Protein AF-A0A6P6RRF7-F1 (afdb_monomer)

Organism: NCBI:txid88456

Mean predicted aligned error: 15.48 Å

Sequence (494 aa):
MPNSAAAAAADRRSSSGDLPGGPSEGPPQGSNGGAATLLSTARGEHRSEEEVHEAYVKVLKEMTGTPPMKLRLDALEEVALALGSPHHNFEAVHVAGTNGKGSVCAKIAACLMAKGYRVGLFTSPHLFSLRERFSLNGTCISEYSFLEVFAKVKTAASTVGVELTFFEVCTLMAFEFFASERVQWAVIETGLGGRLDATNLLVNPRCCVITSIGWDHMHILGETLEDIAQEKAGIFKNKVNVVLGPSAAALPLLWERAAALQCDVWEIRVDPRGEDFDKENSNIAELVAQNVLRLDLTQSQLAAALAVRPPAREQWLSQQQLRVAAAAAAETSGFFSSSSNCKTQQQQQHQRQQPLEAPLADP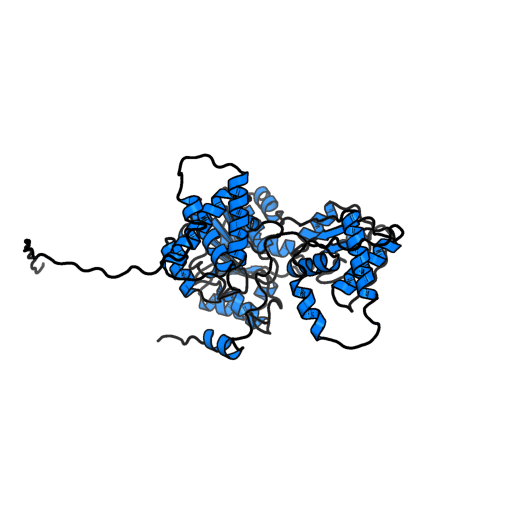AASLPLGVVIDVGHNESAVDRLFQGLHLATANHPRCQPAAAVFRDICSNSNCSAEWVFAGTLPRLLQKAFAAAAAEGSVLAVCGTFFMMREVFQTFGMNTGPIDPMDMNERSPTTASPQEIKAATALQPHD

pLDDT: mean 70.55, std 25.78, range [24.78, 98.88]

Solvent-accessible surface area (backbone atoms only — not comparable to full-atom values): 29092 Å² total; per-residue (Å²): 138,88,79,89,86,84,89,85,89,85,86,91,82,89,86,89,86,80,87,85,89,82,92,78,85,78,82,82,86,72,93,71,54,83,60,58,56,72,64,71,63,64,101,80,64,90,72,54,72,64,61,42,48,55,50,39,60,50,46,54,57,54,49,70,67,38,58,67,78,72,81,57,60,69,68,50,49,54,30,35,51,62,63,68,40,30,68,71,58,42,46,32,36,40,30,22,42,63,53,50,30,64,49,26,41,52,18,38,43,33,43,44,42,64,66,68,50,49,30,26,38,37,43,70,82,57,92,79,46,77,41,60,25,35,21,48,76,87,41,56,53,48,58,63,60,49,50,56,35,46,45,49,51,53,49,24,21,63,71,75,70,48,88,60,26,50,63,45,50,50,42,52,32,45,31,42,45,32,34,78,70,59,24,52,36,34,25,39,44,48,83,54,54,16,50,61,21,68,63,47,76,52,74,76,38,67,30,33,32,35,46,24,58,58,95,59,68,38,97,80,39,37,92,47,64,64,41,40,44,55,32,29,52,43,50,66,41,75,62,25,34,36,40,23,21,43,61,33,58,71,39,67,66,57,55,53,53,33,57,77,32,59,30,55,76,45,73,43,76,74,57,96,88,56,82,52,69,65,61,50,31,31,52,52,25,46,44,44,37,52,71,72,68,53,54,89,59,56,74,67,50,44,52,57,15,50,65,50,65,66,84,58,50,84,43,77,49,50,80,66,51,51,28,25,24,50,24,40,44,51,57,69,73,61,76,80,66,89,80,92,69,83,77,60,59,66,65,54,62,76,62,72,82,60,90,71,83,70,62,66,38,61,93,84,59,75,56,38,77,32,41,41,41,36,44,30,81,46,69,68,23,52,54,53,56,52,74,76,47,96,75,85,72,66,70,61,74,76,86,61,45,49,57,53,68,44,52,73,64,55,74,80,66,90,64,74,72,85,87,87,90,82,74,56,71,54,60,49,51,41,50,50,47,53,49,21,15,74,70,58,34,68,37,79,47,73,38,44,64,78,56,46,56,53,53,37,52,44,35,57,45,79,71,71,94,54,75,79,81,74,77,86,73,73,71,77,96,76,80,52,79,64,58,60,55,52,74,70,60,74,73,87,80,133

Secondary structure (DSSP, 8-state):
------------------------PPPP--S--TTHHHHHS-TT----HHHHHHHHHHHHHHHTTSPS----SHHHHHHHHHTT-GGGSSEEEEEE-SSSHHHHHHHHHHHHHHTT--EEEE-S--SS-GGGGEEETTEEPPHHHHHHHHHHHHHHHHHHTPPPPHHHHHHHHHHHHHHHTT-SEEEEE-SSSSTT-GGGG-SS-SEEEE----S-SHHHH-SSHHHHHHHHGGG--TT-EEEE-HHHHT-HHHHHHHHHTT--EEEPPPPTT---HHHHHHHHHHHIIIIIS-----HHHHHHHHT--PPP--EEPPHHHHHHHHHHHHHHHH--S----THHHHHHHTTTTS---PPPP-TTS---SEEEEE--SSHHHHHHHHHT--------BSSSBTTTHHHHHGGGS---------S-HHHHHHHHHHHHHHHT-EEEEE--HHHHHHHHHHTT----S-----SSS---TTS-HHHHHHHT-PPPP-

Structure (mmCIF, N/CA/C/O backbone):
data_AF-A0A6P6RRF7-F1
#
_entry.id   AF-A0A6P6RRF7-F1
#
loop_
_atom_site.group_PDB
_atom_site.id
_atom_site.type_symbol
_atom_site.label_atom_id
_atom_site.label_alt_id
_atom_site.label_comp_id
_atom_site.label_asym_id
_atom_site.label_entity_id
_atom_site.label_seq_id
_atom_site.pdbx_PDB_ins_code
_atom_site.Cartn_x
_atom_site.Cartn_y
_atom_site.Cartn_z
_atom_site.occupancy
_atom_site.B_iso_or_equiv
_atom_site.auth_seq_id
_atom_site.auth_comp_id
_atom_site.auth_asym_id
_atom_site.auth_atom_id
_atom_site.pdbx_PDB_model_num
ATOM 1 N N . MET A 1 1 ? -22.666 -39.212 -43.373 1.00 30.14 1 MET A N 1
ATOM 2 C CA . MET A 1 1 ? -23.845 -39.978 -42.899 1.00 30.14 1 MET A CA 1
ATOM 3 C C . MET A 1 1 ? -23.500 -40.646 -41.567 1.00 30.14 1 MET A C 1
ATOM 5 O O . MET A 1 1 ? -22.308 -40.736 -41.291 1.00 30.14 1 MET A O 1
ATOM 9 N N . PRO A 1 2 ? -24.485 -41.014 -40.726 1.00 50.25 2 PRO A N 1
ATOM 10 C CA . PRO A 1 2 ? -24.263 -41.280 -39.302 1.00 50.25 2 PRO A CA 1
ATOM 11 C C . PRO A 1 2 ? -24.471 -42.749 -38.882 1.00 50.25 2 PRO A C 1
ATOM 13 O O . PRO A 1 2 ? -24.967 -43.557 -39.657 1.00 50.25 2 PRO A O 1
ATOM 16 N N . ASN A 1 3 ? -24.179 -43.016 -37.607 1.00 31.61 3 ASN A N 1
ATOM 17 C CA . ASN A 1 3 ? -24.893 -43.911 -36.682 1.00 31.61 3 ASN A CA 1
ATOM 18 C C . ASN A 1 3 ? -24.715 -43.242 -35.291 1.00 31.61 3 ASN A C 1
ATOM 20 O O . ASN A 1 3 ? -23.607 -42.797 -35.008 1.00 31.61 3 ASN A O 1
ATOM 24 N N . SER A 1 4 ? -25.700 -42.942 -34.430 1.00 32.84 4 SER A N 1
ATOM 25 C CA . SER A 1 4 ? -26.933 -43.637 -33.998 1.00 32.84 4 SER A CA 1
ATOM 26 C C . SER A 1 4 ? -26.634 -44.960 -33.276 1.00 32.84 4 SER A C 1
ATOM 28 O O . SER A 1 4 ? -25.902 -45.769 -33.830 1.00 32.84 4 SER A O 1
ATOM 30 N N . ALA A 1 5 ? -27.163 -45.274 -32.089 1.00 30.03 5 ALA A N 1
ATOM 31 C CA . ALA A 1 5 ? -28.172 -44.620 -31.232 1.00 30.03 5 ALA A CA 1
ATOM 32 C C . ALA A 1 5 ? -27.890 -45.023 -29.747 1.00 30.03 5 ALA A C 1
ATOM 34 O O . ALA A 1 5 ? -26.810 -45.541 -29.488 1.00 30.03 5 ALA A O 1
ATOM 35 N N . ALA A 1 6 ? -28.719 -44.848 -28.708 1.00 28.30 6 ALA A N 1
ATOM 36 C CA . ALA A 1 6 ? -30.051 -44.259 -28.511 1.00 28.30 6 ALA A CA 1
ATOM 37 C C . ALA A 1 6 ? -30.164 -43.760 -27.046 1.00 28.30 6 ALA A C 1
ATOM 39 O O . ALA A 1 6 ? -29.335 -44.118 -26.212 1.00 28.30 6 ALA A O 1
ATOM 40 N N . ALA A 1 7 ? -31.211 -43.001 -26.709 1.00 28.41 7 ALA A N 1
ATOM 41 C CA . ALA A 1 7 ? -31.559 -42.687 -25.318 1.00 28.41 7 ALA A CA 1
ATOM 42 C C . ALA A 1 7 ? -32.616 -43.662 -24.761 1.00 28.41 7 ALA A C 1
ATOM 44 O O . ALA A 1 7 ? -33.448 -44.167 -25.514 1.00 28.41 7 ALA A O 1
ATOM 45 N N . ALA A 1 8 ? -32.636 -43.858 -23.440 1.00 26.72 8 ALA A N 1
ATOM 46 C CA . ALA A 1 8 ? -33.748 -44.474 -22.714 1.00 26.72 8 ALA A CA 1
ATOM 47 C C . ALA A 1 8 ? -33.857 -43.867 -21.305 1.00 26.72 8 ALA A C 1
ATOM 49 O O . ALA A 1 8 ? -32.844 -43.689 -20.631 1.00 26.72 8 ALA A O 1
ATOM 50 N N . ALA A 1 9 ? -35.078 -43.552 -20.863 1.00 26.89 9 ALA A N 1
ATOM 51 C CA . ALA A 1 9 ? -35.354 -43.008 -19.534 1.00 26.89 9 ALA A CA 1
ATOM 52 C C . ALA A 1 9 ? -36.684 -43.550 -18.980 1.00 26.89 9 ALA A C 1
ATOM 54 O O . ALA A 1 9 ? -37.690 -43.563 -19.685 1.00 26.89 9 ALA A O 1
ATOM 55 N N . ALA A 1 10 ? -36.668 -43.961 -17.713 1.00 27.42 10 ALA A N 1
ATOM 56 C CA . ALA A 1 10 ? -37.812 -44.234 -16.837 1.00 27.42 10 ALA A CA 1
ATOM 57 C C . ALA A 1 10 ? -37.246 -44.171 -15.402 1.00 27.42 10 ALA A C 1
ATOM 59 O O . ALA A 1 10 ? -36.237 -44.815 -15.138 1.00 27.42 10 ALA A O 1
ATOM 60 N N . ASP A 1 11 ? -37.647 -43.312 -14.467 1.00 27.16 11 ASP A N 1
ATOM 61 C CA . ASP A 1 11 ? -38.934 -42.729 -14.051 1.00 27.16 11 ASP A CA 1
ATOM 62 C C . ASP A 1 11 ? -39.678 -43.523 -12.951 1.00 27.16 11 ASP A C 1
ATOM 64 O O . ASP A 1 11 ? -40.333 -44.527 -13.204 1.00 27.16 11 ASP A O 1
ATOM 68 N N . ARG A 1 12 ? -39.641 -42.919 -11.750 1.00 26.78 12 ARG A N 1
ATOM 69 C CA . ARG A 1 12 ? -40.631 -42.920 -10.651 1.00 26.78 12 ARG A CA 1
ATOM 70 C C . ARG A 1 12 ? -40.837 -44.112 -9.682 1.00 26.78 12 ARG A C 1
ATOM 72 O O . ARG A 1 12 ? -41.121 -45.237 -10.061 1.00 26.78 12 ARG A O 1
ATOM 79 N N . ARG A 1 13 ? -40.969 -43.683 -8.406 1.00 26.48 13 ARG A N 1
ATOM 80 C CA . ARG A 1 13 ? -41.818 -44.177 -7.282 1.00 26.48 13 ARG A CA 1
ATOM 81 C C . ARG A 1 13 ? -41.252 -45.139 -6.215 1.00 26.48 13 ARG A C 1
ATOM 83 O O . ARG A 1 13 ? -41.469 -46.339 -6.247 1.00 26.48 13 ARG A O 1
ATOM 90 N N . SER A 1 14 ? -40.710 -44.512 -5.164 1.00 27.67 14 SER A N 1
ATOM 91 C CA . SER A 1 14 ? -41.249 -44.505 -3.781 1.00 27.67 14 SER A CA 1
ATOM 92 C C . SER A 1 14 ? -41.765 -45.800 -3.121 1.00 27.67 14 SER A C 1
ATOM 94 O O . SER A 1 14 ? -42.826 -46.310 -3.486 1.00 27.67 14 SER A O 1
ATOM 96 N N . SER A 1 15 ? -41.182 -46.125 -1.965 1.00 27.59 15 SER A N 1
ATOM 97 C CA . SER A 1 15 ? -41.881 -46.723 -0.815 1.00 27.59 15 SER A CA 1
ATOM 98 C C . SER A 1 15 ? -41.358 -46.116 0.498 1.00 27.59 15 SER A C 1
ATOM 100 O O . SER A 1 15 ? -40.227 -45.636 0.560 1.00 27.59 15 SER A O 1
ATOM 102 N N . SER A 1 16 ? -42.209 -46.070 1.525 1.00 27.03 16 SER A N 1
ATOM 103 C CA . SER A 1 16 ? -41.940 -45.474 2.843 1.00 27.03 16 SER A CA 1
ATOM 104 C C . SER A 1 16 ? -41.607 -46.532 3.901 1.00 27.03 16 SER A C 1
ATOM 106 O O . SER A 1 16 ? -42.082 -47.664 3.813 1.00 27.03 16 SER A O 1
ATOM 108 N N . GLY A 1 17 ? -40.857 -46.145 4.936 1.00 26.62 17 GLY A N 1
ATOM 109 C CA . GLY A 1 17 ? -40.610 -46.942 6.142 1.00 26.62 17 GLY A CA 1
ATOM 110 C C . GLY A 1 17 ? -40.361 -46.021 7.338 1.00 26.62 17 GLY A C 1
ATOM 111 O O . GLY A 1 17 ? -39.657 -45.024 7.193 1.00 26.62 17 GLY A O 1
ATOM 112 N N . ASP A 1 18 ? -40.975 -46.324 8.481 1.00 26.91 18 ASP A N 1
ATOM 113 C CA . ASP A 1 18 ? -41.149 -45.396 9.608 1.00 26.91 18 ASP A CA 1
ATOM 114 C C . ASP A 1 18 ? -40.384 -45.810 10.878 1.00 26.91 18 ASP A C 1
ATOM 116 O O . ASP A 1 18 ? -40.439 -46.975 11.270 1.00 26.91 18 ASP A O 1
ATOM 120 N N . LEU A 1 19 ? -39.842 -44.798 11.578 1.00 26.03 19 LEU A N 1
ATOM 121 C CA . LEU A 1 19 ? -39.558 -44.759 13.031 1.00 26.03 19 LEU A CA 1
ATOM 122 C C . LEU A 1 19 ? -38.504 -45.750 13.606 1.00 26.03 19 LEU A C 1
ATOM 124 O O . LEU A 1 19 ? -38.095 -46.695 12.934 1.00 26.03 19 LEU A O 1
ATOM 128 N N . PRO A 1 20 ? -38.056 -45.581 14.877 1.00 33.59 20 PRO A N 1
ATOM 129 C CA . PRO A 1 20 ? -38.267 -44.469 15.818 1.00 33.59 20 PRO A CA 1
ATOM 130 C C . PRO A 1 20 ? -36.974 -43.692 16.165 1.00 33.59 20 PRO A C 1
ATOM 132 O O . PRO A 1 20 ? -35.870 -44.090 15.807 1.00 33.59 20 PRO A O 1
ATOM 135 N N . GLY A 1 21 ? -37.110 -42.579 16.897 1.00 28.16 21 GLY A N 1
ATOM 136 C CA . GLY A 1 21 ? -35.982 -41.751 17.349 1.00 28.16 21 GLY A CA 1
ATOM 137 C C . GLY A 1 21 ? -35.518 -42.012 18.791 1.00 28.16 21 GLY A C 1
ATOM 138 O O . GLY A 1 21 ? -36.242 -42.584 19.604 1.00 28.16 21 GLY A O 1
ATOM 139 N N . GLY A 1 22 ? -34.323 -41.510 19.111 1.00 25.47 22 GLY A N 1
ATOM 140 C CA . GLY A 1 22 ? -33.755 -41.391 20.458 1.00 25.47 22 GLY A CA 1
ATOM 141 C C . GLY A 1 22 ? -32.769 -40.209 20.501 1.00 25.47 22 GLY A C 1
ATOM 142 O O . GLY A 1 22 ? -32.241 -39.848 19.448 1.00 25.47 22 GLY A O 1
ATOM 143 N N . PRO A 1 23 ? -32.555 -39.552 21.655 1.00 30.78 23 PRO A N 1
ATOM 144 C CA . PRO A 1 23 ? -31.792 -38.306 21.716 1.00 30.78 23 PRO A CA 1
ATOM 145 C C . PRO A 1 23 ? -30.274 -38.536 21.721 1.00 30.78 23 PRO A C 1
ATOM 147 O O . PRO A 1 23 ? -29.774 -39.410 22.427 1.00 30.78 23 PRO A O 1
ATOM 150 N N . SER A 1 24 ? -29.539 -37.681 21.010 1.00 26.84 24 SER A N 1
ATOM 151 C CA . SER A 1 24 ? -28.107 -37.447 21.217 1.00 26.84 24 SER A CA 1
ATOM 152 C C . SER A 1 24 ? -27.858 -35.948 21.388 1.00 26.84 24 SER A C 1
ATOM 154 O O . SER A 1 24 ? -28.494 -35.115 20.741 1.00 26.84 24 SER A O 1
ATOM 156 N N . GLU A 1 25 ? -26.989 -35.601 22.332 1.00 26.77 25 GLU A N 1
ATOM 157 C CA . GLU A 1 25 ? -26.810 -34.227 22.801 1.00 26.77 25 GLU A CA 1
ATOM 158 C C . GLU A 1 25 ? -26.026 -33.379 21.786 1.00 26.77 25 GLU A C 1
ATOM 160 O O . GLU A 1 25 ? -25.066 -33.842 21.168 1.00 26.77 25 GLU A O 1
ATOM 165 N N . GLY A 1 26 ? -26.435 -32.119 21.611 1.00 27.61 26 GLY A N 1
ATOM 166 C CA . GLY A 1 26 ? -25.696 -31.163 20.785 1.00 27.61 26 GLY A CA 1
ATOM 167 C C . GLY A 1 26 ? -24.412 -30.684 21.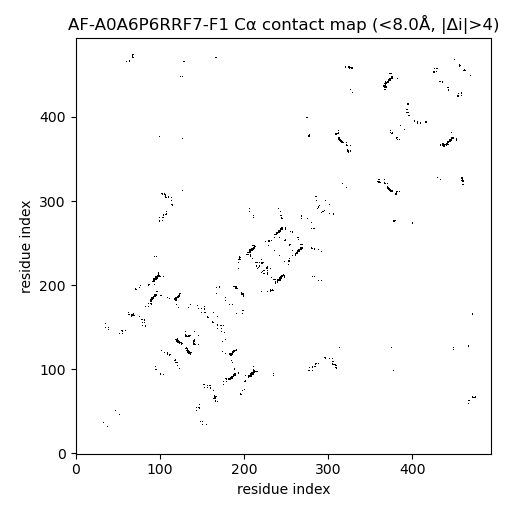480 1.00 27.61 26 GLY A C 1
ATOM 168 O O . GLY A 1 26 ? -24.394 -30.582 22.709 1.00 27.61 26 GLY A O 1
ATOM 169 N N . PRO A 1 27 ? -23.343 -30.354 20.730 1.00 28.58 27 PRO A N 1
ATOM 170 C CA . PRO A 1 27 ? -22.113 -29.819 21.310 1.00 28.58 27 PRO A CA 1
ATOM 171 C C . PRO A 1 27 ? -22.361 -28.471 22.021 1.00 28.58 27 PRO A C 1
ATOM 173 O O . PRO A 1 27 ? -23.283 -27.735 21.653 1.00 28.58 27 PRO A O 1
ATOM 176 N N . PRO A 1 28 ? -21.555 -28.126 23.043 1.00 28.02 28 PRO A N 1
ATOM 177 C CA . PRO A 1 28 ? -21.823 -26.988 23.917 1.00 28.02 28 PRO A CA 1
ATOM 178 C C . PRO A 1 28 ? -21.762 -25.646 23.178 1.00 28.02 28 PRO A C 1
ATOM 180 O O . PRO A 1 28 ? -20.872 -25.397 22.364 1.00 28.02 28 PRO A O 1
ATOM 183 N N . GLN A 1 29 ? -22.689 -24.745 23.514 1.00 28.28 29 GLN A N 1
ATOM 184 C CA . GLN A 1 29 ? -22.759 -23.399 22.942 1.00 28.28 29 GLN A CA 1
ATOM 185 C C . GLN A 1 29 ? -21.611 -22.511 23.454 1.00 28.28 29 GLN A C 1
ATOM 187 O O . GLN A 1 29 ? -21.735 -21.824 24.467 1.00 28.28 29 GLN A O 1
ATOM 192 N N . GLY A 1 30 ? -20.489 -22.507 22.731 1.00 27.92 30 GLY A N 1
ATOM 193 C CA . GLY A 1 30 ? -19.409 -21.538 22.927 1.00 27.92 30 GLY A CA 1
ATOM 194 C C . GLY A 1 30 ? -19.871 -20.114 22.591 1.00 27.92 30 GLY A C 1
ATOM 195 O O . GLY A 1 30 ? -20.418 -19.860 21.517 1.00 27.92 30 GLY A O 1
ATOM 196 N N . SER A 1 31 ? -19.649 -19.167 23.503 1.00 33.84 31 SER A N 1
ATOM 197 C CA . SER A 1 31 ? -20.188 -17.801 23.448 1.00 33.84 31 SER A CA 1
ATOM 198 C C . SER A 1 31 ? -19.454 -16.874 22.458 1.00 33.84 31 SER A C 1
ATOM 200 O O . SER A 1 31 ? -18.848 -15.886 22.867 1.00 33.84 31 SER A O 1
ATOM 202 N N . ASN A 1 32 ? -19.523 -17.169 21.154 1.00 33.00 32 ASN A N 1
ATOM 203 C CA . ASN A 1 32 ? -18.790 -16.452 20.092 1.00 33.00 32 ASN A CA 1
ATOM 204 C C . ASN A 1 32 ? -19.641 -15.523 19.193 1.00 33.00 32 ASN A C 1
ATOM 206 O O . ASN A 1 32 ? -19.134 -14.966 18.221 1.00 33.00 32 ASN A O 1
ATOM 210 N N . GLY A 1 33 ? -20.917 -15.281 19.516 1.00 29.95 33 GLY A N 1
ATOM 211 C CA . GLY A 1 33 ? -21.816 -14.438 18.701 1.00 29.95 33 GLY A CA 1
ATOM 212 C C . GLY A 1 33 ? -21.492 -12.930 18.665 1.00 29.95 33 GLY A C 1
ATOM 213 O O . GLY A 1 33 ? -22.115 -12.183 17.915 1.00 29.95 33 GLY A O 1
ATOM 214 N N . GLY A 1 34 ? -20.519 -12.456 19.451 1.00 35.25 34 GLY A N 1
ATOM 215 C CA . GLY A 1 34 ? -20.390 -11.055 19.884 1.00 35.25 34 GLY A CA 1
ATOM 216 C C . GLY A 1 34 ? -20.214 -9.956 18.821 1.00 35.25 34 GLY A C 1
ATOM 217 O O . GLY A 1 34 ? -20.309 -8.785 19.196 1.00 35.25 34 GLY A O 1
ATOM 218 N N . ALA A 1 35 ? -19.973 -10.299 17.551 1.00 37.25 35 ALA A N 1
ATOM 219 C CA . ALA A 1 35 ? -19.895 -9.365 16.417 1.00 37.25 35 ALA A CA 1
ATOM 220 C C . ALA A 1 35 ? -20.981 -9.636 15.355 1.00 37.25 35 ALA A C 1
ATOM 222 O O . ALA A 1 35 ? -21.667 -8.713 14.927 1.00 37.25 35 ALA A O 1
ATOM 223 N N . ALA A 1 36 ? -21.208 -10.902 14.984 1.00 39.28 36 ALA A N 1
ATOM 224 C CA . ALA A 1 36 ? -22.249 -11.273 14.021 1.00 39.28 36 ALA A CA 1
ATOM 225 C C . ALA A 1 36 ? -23.664 -10.988 14.558 1.00 39.28 36 ALA A C 1
ATOM 227 O O . ALA A 1 36 ? -24.494 -10.415 13.852 1.00 39.28 36 ALA A O 1
ATOM 228 N N . THR A 1 37 ? -23.930 -11.297 15.835 1.00 44.75 37 THR A N 1
ATOM 229 C CA . THR A 1 37 ? -25.212 -10.971 16.473 1.00 44.75 37 THR A CA 1
ATOM 230 C C . THR A 1 37 ? -25.442 -9.458 16.499 1.00 44.75 37 THR A C 1
ATOM 232 O O . THR A 1 37 ? -26.549 -9.026 16.186 1.00 44.75 37 THR A O 1
ATOM 235 N N . LEU A 1 38 ? -24.392 -8.659 16.751 1.00 44.72 38 LEU A N 1
ATOM 236 C CA . LEU A 1 38 ? -24.463 -7.191 16.758 1.00 44.72 38 LEU A CA 1
ATOM 237 C C . LEU A 1 38 ? -24.886 -6.574 15.415 1.00 44.72 38 LEU A C 1
ATOM 239 O O . LEU A 1 38 ? -25.338 -5.436 15.430 1.00 44.72 38 LEU A O 1
ATOM 243 N N . LEU A 1 39 ? -24.777 -7.267 14.277 1.00 44.84 39 LEU A N 1
ATOM 244 C CA . LEU A 1 39 ? -25.221 -6.760 12.963 1.00 44.84 39 LEU A CA 1
ATOM 245 C C . LEU A 1 39 ? -26.447 -7.498 12.401 1.00 44.84 39 LEU A C 1
ATOM 247 O O . LEU A 1 39 ? -27.134 -6.974 11.530 1.00 44.84 39 LEU A O 1
ATOM 251 N N . SER A 1 40 ? -26.751 -8.695 12.909 1.00 40.44 40 SER A N 1
ATOM 252 C CA . SER A 1 40 ? -27.897 -9.502 12.463 1.00 40.44 40 SER A CA 1
ATOM 253 C C . SER A 1 40 ? -29.270 -8.903 12.805 1.00 40.44 40 SER A C 1
ATOM 255 O O . SER A 1 40 ? -30.256 -9.201 12.127 1.00 40.44 40 SER A O 1
ATOM 257 N N . THR A 1 41 ? -29.351 -8.056 13.835 1.00 36.59 41 THR A N 1
ATOM 258 C CA . THR A 1 41 ? -30.589 -7.395 14.264 1.00 36.59 41 THR A CA 1
ATOM 259 C C . THR A 1 41 ? -30.786 -6.042 13.570 1.00 36.59 41 THR A C 1
ATOM 261 O O . THR A 1 41 ? -29.914 -5.172 13.598 1.00 36.59 41 THR A O 1
ATOM 264 N N . ALA A 1 42 ? -31.983 -5.882 12.990 1.00 35.41 42 ALA A N 1
ATOM 265 C CA . ALA A 1 42 ? -32.514 -4.686 12.329 1.00 35.41 42 ALA A CA 1
ATOM 266 C C . ALA A 1 42 ? -31.799 -4.205 11.042 1.00 35.41 42 ALA A C 1
ATOM 268 O O . ALA A 1 42 ? -31.066 -3.219 11.034 1.00 35.41 42 ALA A O 1
ATOM 269 N N . ARG A 1 43 ? -32.188 -4.778 9.889 1.00 38.97 43 ARG A N 1
ATOM 270 C CA . ARG A 1 43 ? -32.067 -4.130 8.558 1.00 38.97 43 ARG A CA 1
ATOM 271 C C . ARG A 1 43 ? -33.081 -2.973 8.380 1.00 38.97 43 ARG A C 1
ATOM 273 O O . ARG A 1 43 ? -33.775 -2.910 7.368 1.00 38.97 43 ARG A O 1
ATOM 280 N N . GLY A 1 44 ? -33.247 -2.112 9.384 1.00 39.91 44 GLY A N 1
ATOM 281 C CA . GLY A 1 44 ? -34.333 -1.121 9.382 1.00 39.91 44 GLY A CA 1
ATOM 282 C C . GLY A 1 44 ? -34.400 -0.146 10.557 1.00 39.91 44 GLY A C 1
ATOM 283 O O . GLY A 1 44 ? -35.382 0.583 10.645 1.00 39.91 44 GLY A O 1
ATOM 284 N N . GLU A 1 45 ? -33.398 -0.104 11.438 1.00 44.91 45 GLU A N 1
ATOM 285 C CA . GLU A 1 45 ? -33.331 0.877 12.529 1.00 44.91 45 GLU A CA 1
ATOM 286 C C . GLU A 1 45 ? -32.091 1.761 12.356 1.00 44.91 45 GLU A C 1
ATOM 288 O O . GLU A 1 45 ? -30.991 1.267 12.097 1.00 44.91 45 GLU A O 1
ATOM 293 N N . HIS A 1 46 ? -32.275 3.079 12.473 1.00 54.06 46 HIS A N 1
ATOM 294 C CA . HIS A 1 46 ? -31.173 4.038 12.497 1.00 54.06 46 HIS A CA 1
ATOM 295 C C . HIS A 1 46 ? -30.436 3.917 13.832 1.00 54.06 46 HIS A C 1
ATOM 297 O O . HIS A 1 46 ? -30.916 4.413 14.849 1.00 54.06 46 HIS A O 1
ATOM 303 N N . ARG A 1 47 ? -29.267 3.278 13.806 1.00 65.81 47 ARG A N 1
ATOM 304 C CA . ARG A 1 47 ? -28.307 3.320 14.914 1.00 65.81 47 ARG A CA 1
ATOM 305 C C . ARG A 1 47 ? -27.707 4.713 15.043 1.00 65.81 47 ARG A C 1
ATOM 307 O O . ARG A 1 47 ? -27.588 5.420 14.038 1.00 65.81 47 ARG A O 1
ATOM 314 N N . SER A 1 48 ? -27.315 5.095 16.253 1.00 82.19 48 SER A N 1
ATOM 315 C CA . SER A 1 48 ? -26.571 6.339 16.451 1.00 82.19 48 SER A CA 1
ATOM 316 C C . SER A 1 48 ? -25.134 6.206 15.933 1.00 82.19 48 SER A C 1
ATOM 318 O O . SER A 1 48 ? -24.586 5.106 15.814 1.00 82.19 48 SER A O 1
ATOM 320 N N . GLU A 1 49 ? -24.498 7.339 15.634 1.00 78.25 49 GLU A N 1
ATOM 321 C CA . GLU A 1 49 ? -23.071 7.361 15.282 1.00 78.25 49 GLU A CA 1
ATOM 322 C C . GLU A 1 49 ? -22.204 6.862 16.455 1.00 78.25 49 GLU A C 1
ATOM 324 O O . GLU A 1 49 ? -21.187 6.208 16.236 1.00 78.25 49 GLU A O 1
ATOM 329 N N . GLU A 1 50 ? -22.657 7.073 17.696 1.00 77.75 50 GLU A N 1
ATOM 330 C CA . GLU A 1 50 ? -22.015 6.588 18.924 1.00 7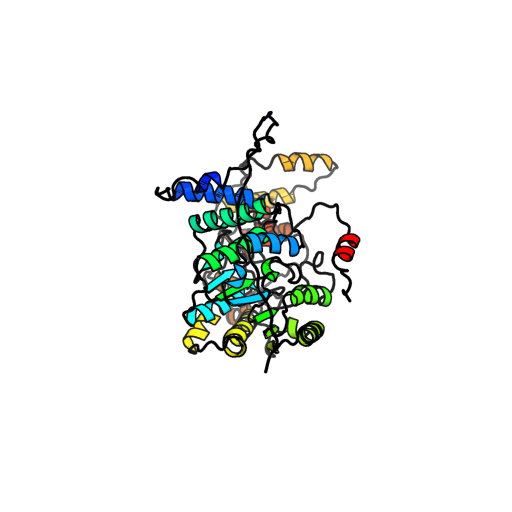7.75 50 GLU A CA 1
ATOM 331 C C . GLU A 1 50 ? -22.050 5.050 19.018 1.00 77.75 50 GLU A C 1
ATOM 333 O O . GLU A 1 50 ? -21.015 4.431 19.258 1.00 77.75 50 GLU A O 1
ATOM 338 N N . GLU A 1 51 ? -23.194 4.407 18.743 1.00 84.81 51 GLU A N 1
ATOM 339 C CA . GLU A 1 51 ? -23.324 2.937 18.723 1.00 84.81 51 GLU A CA 1
ATOM 340 C C . GLU A 1 51 ? -22.436 2.288 17.648 1.00 84.81 51 GLU A C 1
ATOM 342 O O . GLU A 1 51 ? -21.856 1.217 17.859 1.00 84.81 51 GLU A O 1
ATOM 347 N N . VAL A 1 52 ? -22.322 2.934 16.482 1.00 83.06 52 VAL A N 1
ATOM 348 C CA . VAL A 1 52 ? -21.420 2.504 15.402 1.00 83.06 52 VAL A CA 1
ATOM 349 C C . VAL A 1 52 ? -19.960 2.650 15.838 1.00 83.06 52 VAL A C 1
ATOM 351 O O . VAL A 1 52 ? -19.173 1.725 15.625 1.00 83.06 52 VAL A O 1
ATOM 354 N N . HIS A 1 53 ? -19.607 3.753 16.500 1.00 82.62 53 HIS A N 1
ATOM 355 C CA . HIS A 1 53 ? -18.250 3.998 16.984 1.00 82.62 53 HIS A CA 1
ATOM 356 C C . HIS A 1 53 ? -17.831 3.025 18.099 1.00 82.62 53 HIS A C 1
ATOM 358 O O . HIS A 1 53 ? -16.742 2.449 18.043 1.00 82.62 53 HIS A O 1
ATOM 364 N N . GLU A 1 54 ? -18.700 2.753 19.078 1.00 81.62 54 GLU A N 1
ATOM 365 C CA . GLU A 1 54 ? -18.434 1.754 20.124 1.00 81.62 54 GLU A CA 1
ATOM 366 C C . GLU A 1 54 ? -18.233 0.349 19.536 1.00 81.62 54 GLU A C 1
ATOM 368 O O . GLU A 1 54 ? -17.312 -0.376 19.934 1.00 81.62 54 GLU A O 1
ATOM 373 N N . ALA A 1 55 ? -19.052 -0.033 18.550 1.00 87.94 55 ALA A N 1
ATOM 374 C CA . ALA A 1 55 ? -18.900 -1.297 17.839 1.00 87.94 55 ALA A CA 1
ATOM 375 C C . ALA A 1 55 ? -17.584 -1.355 17.039 1.00 87.94 55 ALA A C 1
ATOM 377 O O . ALA A 1 55 ? -16.899 -2.381 17.076 1.00 87.94 55 ALA A O 1
ATOM 378 N N . TYR A 1 56 ? -17.190 -0.262 16.377 1.00 86.12 56 TYR A N 1
ATOM 379 C CA . TYR A 1 56 ? -15.906 -0.140 15.680 1.00 86.12 56 TYR A CA 1
ATOM 380 C C . TYR A 1 56 ? -14.727 -0.302 16.653 1.00 86.12 56 TYR A C 1
ATOM 382 O O . TYR A 1 56 ? -13.901 -1.195 16.466 1.00 86.12 56 TYR A O 1
ATOM 390 N N . VAL A 1 57 ? -14.705 0.438 17.767 1.00 81.31 57 VAL A N 1
ATOM 391 C CA . VAL A 1 57 ? -13.674 0.332 18.821 1.00 81.31 57 VAL A CA 1
ATOM 392 C C . VAL A 1 57 ? -13.612 -1.071 19.448 1.00 81.31 57 VAL A C 1
ATOM 394 O O . VAL A 1 57 ? -12.538 -1.525 19.858 1.00 81.31 57 VAL A O 1
ATOM 397 N N . LYS A 1 58 ? -14.735 -1.796 19.514 1.00 85.38 58 LYS A N 1
ATOM 398 C CA . LYS A 1 58 ? -14.769 -3.206 19.936 1.00 85.38 58 LYS A CA 1
ATOM 399 C C . LYS A 1 58 ? -14.130 -4.137 18.897 1.00 85.38 58 LYS A C 1
ATOM 401 O O . LYS A 1 58 ? -13.359 -5.015 19.282 1.00 85.38 58 LYS A O 1
ATOM 406 N N . VAL A 1 59 ? -14.420 -3.949 17.608 1.00 88.44 59 VAL A N 1
ATOM 407 C CA . VAL A 1 59 ? -13.838 -4.753 16.517 1.00 88.44 59 VAL A CA 1
ATOM 408 C C . VAL A 1 59 ? -12.342 -4.497 16.354 1.00 88.44 59 VAL A C 1
ATOM 410 O O . VAL A 1 59 ? -11.602 -5.459 16.171 1.00 88.44 59 VAL A O 1
ATOM 413 N N . LEU A 1 60 ? -11.873 -3.254 16.512 1.00 82.44 60 LEU A N 1
ATOM 414 C CA . LEU A 1 60 ? -10.440 -2.938 16.534 1.00 82.44 60 LEU A CA 1
ATOM 415 C C . LEU A 1 60 ? -9.698 -3.795 17.567 1.00 82.44 60 LEU A C 1
ATOM 417 O O . LEU A 1 60 ? -8.765 -4.518 17.222 1.00 82.44 60 LEU A O 1
ATOM 421 N N . LYS A 1 61 ? -10.182 -3.796 18.818 1.00 79.19 61 LYS A N 1
ATOM 422 C CA . LYS A 1 61 ? -9.623 -4.620 19.903 1.00 79.19 61 LYS A CA 1
ATOM 423 C C . LYS A 1 61 ? -9.618 -6.109 19.545 1.00 79.19 61 LYS A C 1
ATOM 425 O O . LYS A 1 61 ? -8.630 -6.785 19.817 1.00 79.19 61 LYS A O 1
ATOM 430 N N . GLU A 1 62 ? -10.677 -6.608 18.903 1.00 83.88 62 GLU A N 1
ATOM 431 C CA . GLU A 1 62 ? -10.764 -8.005 18.462 1.00 83.88 62 GLU A CA 1
ATOM 432 C C . GLU A 1 62 ? -9.722 -8.344 17.380 1.00 83.88 62 GLU A C 1
ATOM 434 O O . GLU A 1 62 ? -8.945 -9.281 17.558 1.00 83.88 62 GLU A O 1
ATOM 439 N N . MET A 1 63 ? -9.639 -7.549 16.305 1.00 82.44 63 MET A N 1
ATOM 440 C CA . MET A 1 63 ? -8.645 -7.726 15.236 1.00 82.44 63 MET A CA 1
ATOM 441 C C . MET A 1 63 ? -7.218 -7.736 15.786 1.00 82.44 63 MET A C 1
ATOM 443 O O . MET A 1 63 ? -6.372 -8.500 15.327 1.00 82.44 63 MET A O 1
ATOM 447 N N . THR A 1 64 ? -6.951 -6.912 16.795 1.00 70.44 64 THR A N 1
ATOM 448 C CA . THR A 1 64 ? -5.616 -6.759 17.385 1.00 70.44 64 THR A CA 1
ATOM 449 C C . THR A 1 64 ? -5.236 -7.858 18.380 1.00 70.44 64 THR A C 1
ATOM 451 O O . THR A 1 64 ? -4.092 -7.911 18.819 1.00 70.44 64 THR A O 1
ATOM 454 N N . GLY A 1 65 ? -6.176 -8.749 18.714 1.00 68.94 65 GLY A N 1
ATOM 455 C CA . GLY A 1 65 ? -5.919 -9.987 19.452 1.00 68.94 65 GLY A CA 1
ATOM 456 C C . GLY A 1 65 ? -5.652 -11.205 18.557 1.00 68.94 65 GLY A C 1
ATOM 457 O O . GLY A 1 65 ? -5.472 -12.299 19.086 1.00 68.94 65 GLY A O 1
ATOM 458 N N . THR A 1 66 ? -5.654 -11.047 17.226 1.00 69.25 66 THR A N 1
ATOM 459 C CA . THR A 1 66 ? -5.323 -12.137 16.287 1.00 69.25 66 THR A CA 1
ATOM 460 C C . THR A 1 66 ? -3.848 -12.550 16.398 1.00 69.25 66 THR A C 1
ATOM 462 O O . THR A 1 66 ? -3.007 -11.733 16.787 1.00 69.25 66 THR A O 1
ATOM 465 N N . PRO A 1 67 ? -3.494 -13.811 16.079 1.00 63.91 67 PRO A N 1
ATOM 466 C CA . PRO A 1 67 ? -2.112 -14.273 16.183 1.00 63.91 67 PRO A CA 1
ATOM 467 C C . PRO A 1 67 ? -1.162 -13.504 15.243 1.00 63.91 67 PRO A C 1
ATOM 469 O O . PRO A 1 67 ? -1.567 -13.106 14.145 1.00 63.91 67 PRO A O 1
ATOM 472 N N . PRO A 1 68 ? 0.116 -13.323 15.630 1.00 60.19 68 PRO A N 1
ATOM 473 C CA . PRO A 1 68 ? 1.117 -12.710 14.765 1.00 60.19 68 PRO A CA 1
ATOM 474 C C . PRO A 1 68 ? 1.410 -13.589 13.537 1.00 60.19 68 PRO A C 1
ATOM 476 O O . PRO A 1 68 ? 1.446 -14.813 13.633 1.00 60.19 68 PRO A O 1
ATOM 479 N N . MET A 1 69 ? 1.620 -12.913 12.402 1.00 60.94 69 MET A N 1
ATOM 480 C CA . MET A 1 69 ? 2.099 -13.370 11.084 1.00 60.94 69 MET A CA 1
ATOM 481 C C . MET A 1 69 ? 2.177 -14.889 10.809 1.00 60.94 69 MET A C 1
ATOM 483 O O . MET A 1 69 ? 3.036 -15.605 11.325 1.00 60.94 69 MET A O 1
ATOM 487 N N . LYS A 1 70 ? 1.362 -15.353 9.854 1.00 60.25 70 LYS A N 1
ATOM 488 C CA . LYS A 1 70 ? 1.271 -16.751 9.406 1.00 60.25 70 LYS A CA 1
ATOM 489 C C . LYS A 1 70 ? 1.426 -16.789 7.884 1.00 60.25 70 LYS A C 1
ATOM 491 O O . LYS A 1 70 ? 0.541 -16.369 7.155 1.00 60.25 70 LYS A O 1
ATOM 496 N N . LEU A 1 71 ? 2.574 -17.251 7.392 1.00 61.78 71 LEU A N 1
ATOM 497 C CA . LEU A 1 71 ? 2.921 -17.175 5.965 1.00 61.78 71 LEU A CA 1
ATOM 498 C C . LEU A 1 71 ? 2.363 -18.375 5.174 1.00 61.78 71 LEU A C 1
ATOM 500 O O . LEU A 1 71 ? 3.112 -19.298 4.853 1.00 61.78 71 LEU A O 1
ATOM 504 N N . ARG A 1 72 ? 1.049 -18.400 4.894 1.00 69.12 72 ARG A N 1
ATOM 505 C CA . ARG A 1 72 ? 0.391 -19.449 4.079 1.00 69.12 72 ARG A CA 1
ATOM 506 C C . ARG A 1 72 ? -0.768 -18.880 3.253 1.00 69.12 72 ARG A C 1
ATOM 508 O O . ARG A 1 72 ? -1.741 -18.415 3.835 1.00 69.12 72 ARG A O 1
ATOM 515 N N . LEU A 1 73 ? -0.703 -18.976 1.924 1.00 81.38 73 LEU A N 1
ATOM 516 C CA . LEU A 1 73 ? -1.767 -18.464 1.047 1.00 81.38 73 LEU A CA 1
ATOM 517 C C . LEU A 1 73 ? -2.963 -19.418 0.936 1.00 81.38 73 LEU A C 1
ATOM 519 O O . LEU A 1 73 ? -4.092 -18.951 0.877 1.00 81.38 73 LEU A O 1
ATOM 523 N N . ASP A 1 74 ? -2.748 -20.731 0.989 1.00 83.25 74 ASP A N 1
ATOM 524 C CA . ASP A 1 74 ? -3.775 -21.753 0.727 1.00 83.25 74 ASP A CA 1
ATOM 525 C C . ASP A 1 74 ? -5.006 -21.605 1.650 1.00 83.25 74 ASP A C 1
ATOM 527 O O . ASP A 1 74 ? -6.150 -21.594 1.202 1.00 83.25 74 ASP A O 1
ATOM 531 N N . ALA A 1 75 ? -4.776 -21.379 2.949 1.00 85.38 75 ALA A N 1
ATOM 532 C CA . ALA A 1 75 ? -5.850 -21.133 3.917 1.00 85.38 75 ALA A CA 1
ATOM 533 C C . ALA A 1 75 ? -6.555 -19.776 3.702 1.00 85.38 75 ALA A C 1
ATOM 535 O O . ALA A 1 75 ? -7.707 -19.602 4.094 1.00 85.38 75 ALA A O 1
ATOM 536 N N . LEU A 1 76 ? -5.876 -18.809 3.081 1.00 90.62 76 LEU A N 1
ATOM 537 C CA . LEU A 1 76 ? -6.445 -17.513 2.720 1.00 90.62 76 LEU A CA 1
ATOM 538 C C . LEU A 1 76 ? -7.291 -17.610 1.440 1.00 90.62 76 LEU A C 1
ATOM 540 O O . LEU A 1 76 ? -8.321 -16.941 1.337 1.00 90.62 76 LEU A O 1
ATOM 544 N N . GLU A 1 77 ? -6.896 -18.472 0.498 1.00 93.88 77 GLU A N 1
ATOM 545 C CA . GLU A 1 77 ? -7.667 -18.817 -0.702 1.00 93.88 77 GLU A CA 1
ATOM 546 C C . GLU A 1 77 ? -8.999 -19.489 -0.340 1.00 93.88 77 GLU A C 1
ATOM 548 O O . GLU A 1 77 ? -10.029 -19.116 -0.901 1.00 93.88 77 GLU A O 1
ATOM 553 N N . GLU A 1 78 ? -9.026 -20.387 0.654 1.00 95.12 78 GLU A N 1
ATOM 554 C CA . GLU A 1 78 ? -10.271 -20.984 1.171 1.00 95.12 78 GLU A CA 1
ATOM 555 C C . GLU A 1 78 ? -11.262 -19.924 1.690 1.00 95.12 78 GLU A C 1
ATOM 557 O O . GLU A 1 78 ? -12.449 -19.955 1.350 1.00 95.12 78 GLU A O 1
ATOM 562 N N . VAL A 1 79 ? -10.789 -18.939 2.468 1.00 97.06 79 VAL A N 1
ATOM 563 C CA . VAL A 1 79 ? -11.651 -17.847 2.959 1.00 97.06 79 VAL A CA 1
ATOM 564 C C . VAL A 1 79 ? -12.054 -16.899 1.828 1.00 97.06 79 VAL A C 1
ATOM 566 O O . VAL A 1 79 ? -13.204 -16.461 1.775 1.00 97.06 79 VAL A O 1
ATOM 569 N N . ALA A 1 80 ? -11.145 -16.598 0.898 1.00 96.88 80 ALA A N 1
ATOM 570 C CA . ALA A 1 80 ? -11.460 -15.784 -0.271 1.00 96.88 80 ALA A CA 1
ATOM 571 C C . ALA A 1 80 ? -12.536 -16.450 -1.145 1.00 96.88 80 ALA A C 1
ATOM 573 O O . ALA A 1 80 ? -13.464 -15.768 -1.579 1.00 96.88 80 ALA A O 1
ATOM 574 N N . LEU A 1 81 ? -12.474 -17.771 -1.338 1.00 97.31 81 LEU A N 1
ATOM 575 C CA . LEU A 1 81 ? -13.488 -18.554 -2.045 1.00 97.31 81 LEU A CA 1
ATOM 576 C C . LEU A 1 81 ? -14.834 -18.546 -1.301 1.00 97.31 81 LEU A C 1
ATOM 578 O O . LEU A 1 81 ? -15.876 -18.371 -1.933 1.00 97.31 81 LEU A O 1
ATOM 582 N N . ALA A 1 82 ? -14.826 -18.645 0.032 1.00 97.62 82 ALA A N 1
ATOM 583 C CA . ALA A 1 82 ? -16.030 -18.515 0.861 1.00 97.62 82 ALA A CA 1
ATOM 584 C C . ALA A 1 82 ? -16.655 -17.099 0.827 1.00 97.62 82 ALA A C 1
ATOM 586 O O . ALA A 1 82 ? -17.850 -16.952 1.081 1.00 97.62 82 ALA A O 1
ATOM 587 N N . LEU A 1 83 ? -15.882 -16.069 0.456 1.00 97.25 83 LEU A N 1
ATOM 588 C CA . LEU A 1 83 ? -16.363 -14.716 0.131 1.00 97.25 83 LEU A CA 1
ATOM 589 C C . LEU A 1 83 ? -16.798 -14.554 -1.344 1.00 97.25 83 LEU A C 1
ATOM 591 O O . LEU A 1 83 ? -17.221 -13.471 -1.738 1.00 97.25 83 LEU A O 1
ATOM 595 N N . GLY A 1 84 ? -16.702 -15.597 -2.176 1.00 97.69 84 GLY A N 1
ATOM 596 C CA . GLY A 1 84 ? -17.003 -15.525 -3.613 1.00 97.69 84 GLY A CA 1
ATOM 597 C C . GLY A 1 84 ? -15.876 -14.928 -4.466 1.00 97.69 84 GLY A C 1
ATOM 598 O O . GLY A 1 84 ? -16.147 -14.322 -5.501 1.00 97.69 84 GLY A O 1
ATOM 599 N N . SER A 1 85 ? -14.623 -15.072 -4.023 1.00 97.69 85 SER A N 1
ATOM 600 C CA . SER A 1 85 ? -13.396 -14.546 -4.643 1.00 97.69 85 SER A CA 1
ATOM 601 C C . SER A 1 85 ? -13.478 -13.054 -5.009 1.00 97.69 85 SER A C 1
ATOM 603 O O . SER A 1 85 ? -13.307 -12.685 -6.174 1.00 97.69 85 SER A O 1
ATOM 605 N N . PRO A 1 86 ? -13.705 -12.152 -4.029 1.00 97.69 86 PRO A N 1
ATOM 606 C CA . PRO A 1 86 ? -13.958 -10.733 -4.295 1.00 97.69 86 PRO A CA 1
ATOM 607 C C . PRO A 1 86 ? -12.809 -10.030 -5.039 1.00 97.69 86 PRO A C 1
ATOM 609 O O . PRO A 1 86 ? -13.044 -9.095 -5.801 1.00 97.69 86 PRO A O 1
ATOM 612 N N . HIS A 1 87 ? -11.582 -10.538 -4.901 1.00 96.88 87 HIS A N 1
ATOM 613 C CA . HIS A 1 87 ? -10.375 -10.073 -5.590 1.00 96.88 87 HIS A CA 1
ATOM 614 C C . HIS A 1 87 ? -10.334 -10.366 -7.108 1.00 96.88 87 HIS A C 1
ATOM 616 O O . HIS A 1 87 ? -9.338 -10.061 -7.760 1.00 96.88 87 HIS A O 1
ATOM 622 N N . HIS A 1 88 ? -11.388 -10.954 -7.686 1.00 97.38 88 HIS A N 1
ATOM 623 C CA . HIS A 1 88 ? -11.586 -11.063 -9.139 1.00 97.38 88 HIS A CA 1
ATOM 624 C C . HIS A 1 88 ? -12.528 -9.986 -9.714 1.00 97.38 88 HIS A C 1
ATOM 626 O O . HIS A 1 88 ? -12.673 -9.894 -10.931 1.00 97.38 88 HIS A O 1
ATOM 632 N N . ASN A 1 89 ? -13.185 -9.178 -8.870 1.00 97.56 89 ASN A N 1
ATOM 633 C CA . ASN A 1 89 ? -14.256 -8.261 -9.289 1.00 97.56 89 ASN A CA 1
ATOM 634 C C . ASN A 1 89 ? -13.780 -6.836 -9.644 1.00 97.56 89 ASN A C 1
ATOM 636 O O . ASN A 1 89 ? -14.610 -5.962 -9.891 1.00 97.56 89 ASN A O 1
ATOM 640 N N . PHE A 1 90 ? -12.468 -6.595 -9.672 1.00 98.19 90 PHE A N 1
ATOM 641 C CA . PHE A 1 90 ? -11.842 -5.320 -10.035 1.00 98.19 90 PHE A CA 1
ATOM 642 C C . PHE A 1 90 ? -10.496 -5.558 -10.734 1.00 98.19 90 PHE A C 1
ATOM 644 O O . PHE A 1 90 ? -9.846 -6.582 -10.524 1.00 98.19 90 PHE A O 1
ATOM 651 N N . GLU A 1 91 ? -10.049 -4.596 -11.541 1.00 98.38 91 GLU A N 1
ATOM 652 C CA . GLU A 1 91 ? -8.696 -4.594 -12.105 1.00 98.38 91 GLU A CA 1
ATOM 653 C C . GLU A 1 91 ? -7.681 -4.162 -11.039 1.00 98.38 91 GLU A C 1
ATOM 655 O O . GLU A 1 91 ? -7.988 -3.305 -10.213 1.00 98.38 91 GLU A O 1
ATOM 660 N N . ALA A 1 92 ? -6.467 -4.720 -11.035 1.00 98.56 92 ALA A N 1
ATOM 661 C CA . ALA A 1 92 ? -5.493 -4.457 -9.970 1.00 98.56 92 ALA A CA 1
ATOM 662 C C . ALA A 1 92 ? -4.131 -3.954 -10.473 1.00 98.56 92 ALA A C 1
ATOM 664 O O . ALA A 1 92 ? -3.606 -4.434 -11.481 1.00 98.56 92 ALA A O 1
ATOM 665 N N . VAL A 1 93 ? -3.524 -3.041 -9.711 1.00 98.88 93 VAL A N 1
ATOM 666 C CA . VAL A 1 93 ? -2.081 -2.748 -9.742 1.00 98.88 93 VAL A CA 1
ATOM 667 C C . VAL A 1 93 ? -1.493 -3.163 -8.398 1.00 98.88 93 VAL A C 1
ATOM 669 O O . VAL A 1 93 ? -1.964 -2.713 -7.354 1.00 98.88 93 VAL A O 1
ATOM 672 N N . HIS A 1 94 ? -0.479 -4.025 -8.423 1.00 98.81 94 HIS A N 1
ATOM 673 C CA . HIS A 1 94 ? 0.097 -4.643 -7.227 1.00 98.81 94 HIS A CA 1
ATOM 674 C C . HIS A 1 94 ? 1.518 -4.122 -6.995 1.00 98.81 94 HIS A C 1
ATOM 676 O O . HIS A 1 94 ? 2.357 -4.197 -7.892 1.00 98.81 94 HIS A O 1
ATOM 682 N N . VAL A 1 95 ? 1.780 -3.547 -5.821 1.00 98.69 95 VAL A N 1
ATOM 683 C CA . VAL A 1 95 ? 2.986 -2.753 -5.548 1.00 98.69 95 VAL A CA 1
ATOM 684 C C . VAL A 1 95 ? 3.747 -3.317 -4.350 1.00 98.69 95 VAL A C 1
ATOM 686 O O . VAL A 1 95 ? 3.277 -3.268 -3.213 1.00 98.69 95 VAL A O 1
ATOM 689 N N . ALA A 1 96 ? 4.957 -3.799 -4.618 1.00 97.56 96 ALA A N 1
ATOM 690 C CA . ALA A 1 96 ? 5.935 -4.242 -3.636 1.00 97.56 96 ALA A CA 1
ATOM 691 C C . ALA A 1 96 ? 7.202 -3.374 -3.682 1.00 97.56 96 ALA A C 1
ATOM 693 O O . ALA A 1 96 ? 7.369 -2.493 -4.525 1.00 97.56 96 ALA A O 1
ATOM 694 N N . GLY A 1 97 ? 8.111 -3.615 -2.740 1.00 92.38 97 GLY A N 1
ATOM 695 C CA . GLY A 1 97 ? 9.347 -2.847 -2.584 1.00 92.38 97 GLY A CA 1
ATOM 696 C C . GLY A 1 97 ? 9.751 -2.695 -1.122 1.00 92.38 97 GLY A C 1
ATOM 697 O O . GLY A 1 97 ? 9.015 -3.092 -0.210 1.00 92.38 97 GLY A O 1
ATOM 698 N N . THR A 1 98 ? 10.938 -2.151 -0.882 1.00 81.94 98 THR A N 1
ATOM 699 C CA . THR A 1 98 ? 11.356 -1.693 0.450 1.00 81.94 98 THR A CA 1
ATOM 700 C C . THR A 1 98 ? 10.676 -0.346 0.732 1.00 81.94 98 THR A C 1
ATOM 702 O O . THR A 1 98 ? 9.611 -0.312 1.354 1.00 81.94 98 THR A O 1
ATOM 705 N N . ASN A 1 99 ? 11.181 0.741 0.142 1.00 81.94 99 ASN A N 1
ATOM 706 C CA . ASN A 1 99 ? 10.644 2.100 0.278 1.00 81.94 99 ASN A CA 1
ATOM 707 C C . ASN A 1 99 ? 9.836 2.543 -0.956 1.00 81.94 99 ASN A C 1
ATOM 709 O O . ASN A 1 99 ? 9.954 1.966 -2.038 1.00 81.94 99 ASN A O 1
ATOM 713 N N . GLY A 1 100 ? 9.014 3.586 -0.801 1.00 83.94 100 GLY A N 1
ATOM 714 C CA . GLY A 1 100 ? 8.277 4.234 -1.898 1.00 83.94 100 GLY A CA 1
ATOM 715 C C . GLY A 1 100 ? 6.879 3.675 -2.195 1.00 83.94 100 GLY A C 1
ATOM 716 O O . GLY A 1 100 ? 6.030 4.439 -2.649 1.00 83.94 100 GLY A O 1
ATOM 717 N N . LYS A 1 101 ? 6.613 2.401 -1.858 1.00 91.25 101 LYS A N 1
ATOM 718 C CA . LYS A 1 101 ? 5.346 1.667 -2.081 1.00 91.25 101 LYS A CA 1
ATOM 719 C C . LYS A 1 101 ? 4.078 2.538 -1.968 1.00 91.25 101 LYS A C 1
ATOM 721 O O . LYS A 1 101 ? 3.525 2.915 -2.996 1.00 91.25 101 LYS A O 1
ATOM 726 N N . GLY A 1 102 ? 3.661 2.935 -0.761 1.00 88.12 102 GLY A N 1
ATOM 727 C CA . GLY A 1 102 ? 2.466 3.765 -0.548 1.00 88.12 102 GLY A CA 1
ATOM 728 C C . GLY A 1 102 ? 2.440 5.120 -1.284 1.00 88.12 102 GLY A C 1
ATOM 729 O O . GLY A 1 102 ? 1.363 5.588 -1.649 1.00 88.12 102 GLY A O 1
ATOM 730 N N . SER A 1 103 ? 3.596 5.735 -1.576 1.00 85.25 103 SER A N 1
ATOM 731 C CA . SER A 1 103 ? 3.666 6.968 -2.388 1.00 85.25 103 SER A CA 1
ATOM 732 C C . SER A 1 103 ? 3.345 6.679 -3.859 1.00 85.25 103 SER A C 1
ATOM 734 O O . SER A 1 103 ? 2.505 7.350 -4.460 1.00 85.25 103 SER A O 1
ATOM 736 N N . VAL A 1 104 ? 3.935 5.618 -4.419 1.00 95.56 104 VAL A N 1
ATOM 737 C CA . VAL A 1 104 ? 3.612 5.112 -5.763 1.00 95.56 104 VAL A CA 1
ATOM 738 C C . VAL A 1 104 ? 2.142 4.697 -5.846 1.00 95.56 104 VAL A C 1
ATOM 740 O O . VAL A 1 104 ? 1.459 5.087 -6.793 1.00 95.56 104 VAL A O 1
ATOM 743 N N . CYS A 1 105 ? 1.618 3.999 -4.833 1.00 97.19 105 CYS A N 1
ATOM 744 C CA . CYS A 1 105 ? 0.207 3.617 -4.777 1.00 97.19 105 CYS A CA 1
ATOM 745 C C . CYS A 1 105 ? -0.726 4.837 -4.817 1.00 97.19 105 CYS A C 1
ATOM 747 O O . CYS A 1 105 ? -1.660 4.868 -5.620 1.00 97.19 105 CYS A O 1
ATOM 749 N N . ALA A 1 106 ? -0.451 5.864 -4.004 1.00 93.56 106 ALA A N 1
ATOM 750 C CA . ALA A 1 106 ? -1.246 7.091 -3.962 1.00 93.56 106 ALA A CA 1
ATOM 751 C C . ALA A 1 106 ? -1.239 7.847 -5.304 1.00 93.56 106 ALA A C 1
ATOM 753 O O . ALA A 1 106 ? -2.295 8.287 -5.762 1.00 93.56 106 ALA A O 1
ATOM 754 N N . LYS A 1 107 ? -0.081 7.953 -5.972 1.00 97.00 107 LYS A N 1
ATOM 755 C CA . LYS A 1 107 ? 0.040 8.600 -7.292 1.00 97.00 107 LYS A CA 1
ATOM 756 C C . LYS A 1 107 ? -0.671 7.810 -8.397 1.00 97.00 107 LYS A C 1
ATOM 758 O O . LYS A 1 107 ? -1.396 8.403 -9.191 1.00 97.00 107 LYS A O 1
ATOM 763 N N . ILE A 1 108 ? -0.528 6.481 -8.437 1.00 98.62 108 ILE A N 1
ATOM 764 C CA . ILE A 1 108 ? -1.223 5.626 -9.421 1.00 98.62 108 ILE A CA 1
ATOM 765 C C . ILE A 1 108 ? -2.743 5.699 -9.213 1.00 98.62 108 ILE A C 1
ATOM 767 O O . ILE A 1 108 ? -3.486 5.871 -10.181 1.00 98.62 108 ILE A O 1
ATOM 771 N N . ALA A 1 109 ? -3.209 5.647 -7.960 1.00 98.38 109 ALA A N 1
ATOM 772 C CA . ALA A 1 109 ? -4.621 5.833 -7.634 1.00 98.38 109 ALA A CA 1
ATOM 773 C C . ALA A 1 109 ? -5.123 7.218 -8.079 1.00 98.38 109 ALA A C 1
ATOM 775 O O . ALA A 1 109 ? -6.199 7.317 -8.668 1.00 98.38 109 ALA A O 1
ATOM 776 N N . ALA A 1 110 ? -4.331 8.277 -7.881 1.00 98.06 110 ALA A N 1
ATOM 777 C CA . ALA A 1 110 ? -4.654 9.619 -8.357 1.00 98.06 110 ALA A CA 1
ATOM 778 C C . ALA A 1 110 ? -4.737 9.709 -9.891 1.00 98.06 110 ALA A C 1
ATOM 780 O O . ALA A 1 110 ? -5.676 10.314 -10.402 1.00 98.06 110 ALA A O 1
ATOM 781 N N . CYS A 1 111 ? -3.835 9.059 -10.636 1.00 98.62 111 CYS A N 1
ATOM 782 C CA . CYS A 1 111 ? -3.902 8.986 -12.102 1.00 98.62 111 CYS A CA 1
ATOM 783 C C . CYS A 1 111 ? -5.183 8.278 -12.583 1.00 98.62 111 CYS A C 1
ATOM 785 O O . CYS A 1 111 ? -5.844 8.744 -13.513 1.00 98.62 111 CYS A O 1
ATOM 787 N N . LEU A 1 112 ? -5.569 7.180 -11.928 1.00 98.69 112 LEU A N 1
ATOM 788 C CA . LEU A 1 112 ? -6.793 6.435 -12.241 1.00 98.69 112 LEU A CA 1
ATOM 789 C C . LEU A 1 112 ? -8.062 7.245 -11.918 1.00 98.69 112 LEU A C 1
ATOM 791 O O . LEU A 1 112 ? -8.964 7.330 -12.756 1.00 98.69 112 LEU A O 1
ATOM 795 N N . MET A 1 113 ? -8.109 7.907 -10.756 1.00 98.38 113 MET A N 1
ATOM 796 C CA . MET A 1 113 ? -9.200 8.820 -10.386 1.00 98.38 113 MET A CA 1
ATOM 797 C C . MET A 1 113 ? -9.294 10.006 -11.351 1.00 98.38 113 MET A C 1
ATOM 799 O O . MET A 1 113 ? -10.390 10.376 -11.767 1.00 98.38 113 MET A O 1
ATOM 803 N N . ALA A 1 114 ? -8.158 10.567 -11.776 1.00 98.00 114 ALA A N 1
ATOM 804 C CA . ALA A 1 114 ? -8.114 11.670 -12.732 1.00 98.00 114 ALA A CA 1
ATOM 805 C C . ALA A 1 114 ? -8.640 11.281 -14.126 1.00 98.00 114 ALA A C 1
ATOM 807 O O . ALA A 1 114 ? -9.121 12.157 -14.846 1.00 98.00 114 ALA A O 1
ATOM 808 N N . LYS A 1 115 ? -8.615 9.988 -14.496 1.00 97.81 115 LYS A N 1
ATOM 809 C CA . LYS A 1 115 ? -9.273 9.467 -15.711 1.00 97.81 115 LYS A CA 1
ATOM 810 C C . LYS A 1 115 ? -10.782 9.217 -15.528 1.00 97.81 115 LYS A C 1
ATOM 812 O O . LYS A 1 115 ? -11.470 8.928 -16.504 1.00 97.81 115 LYS A O 1
ATOM 817 N N . GLY A 1 116 ? -11.306 9.366 -14.310 1.00 97.44 116 GLY A N 1
ATOM 818 C CA . GLY A 1 116 ? -12.718 9.171 -13.975 1.00 97.44 116 GLY A CA 1
ATOM 819 C C . GLY A 1 116 ? -13.085 7.745 -13.557 1.00 97.44 116 GLY A C 1
ATOM 820 O O . GLY A 1 116 ? -14.272 7.426 -13.506 1.00 97.44 116 GLY A O 1
ATOM 821 N N . TYR A 1 117 ? -12.106 6.881 -13.263 1.00 98.62 117 TYR A N 1
ATOM 822 C CA . TYR A 1 117 ? -12.390 5.558 -12.705 1.00 98.62 117 TYR A CA 1
ATOM 823 C C . TYR A 1 117 ? -12.819 5.639 -11.238 1.00 98.62 117 TYR A C 1
ATOM 825 O O . TYR A 1 117 ? -12.395 6.518 -10.486 1.00 98.62 117 TYR A O 1
ATOM 833 N N . ARG A 1 118 ? -13.618 4.658 -10.812 1.00 98.56 118 ARG A N 1
ATOM 834 C CA . ARG A 1 118 ? -13.910 4.384 -9.403 1.00 98.56 118 ARG A CA 1
ATOM 835 C C . ARG A 1 118 ? -12.779 3.536 -8.815 1.00 98.56 118 ARG A C 1
ATOM 837 O O . ARG A 1 118 ? -12.606 2.388 -9.231 1.00 98.56 118 ARG A O 1
ATOM 844 N N . VAL A 1 119 ? -12.004 4.100 -7.889 1.00 98.81 119 VAL A N 1
ATOM 845 C CA . VAL A 1 119 ? -10.701 3.565 -7.460 1.00 98.81 119 VAL A CA 1
ATOM 846 C C . VAL A 1 119 ? -10.701 3.156 -5.990 1.00 98.81 119 VAL A C 1
ATOM 848 O O . VAL A 1 119 ? -11.075 3.945 -5.123 1.00 98.81 119 VAL A O 1
ATOM 851 N N . GLY A 1 120 ? -10.233 1.939 -5.723 1.00 98.69 120 GLY A N 1
ATOM 852 C CA . GLY A 1 120 ? -9.843 1.466 -4.397 1.00 98.69 120 GLY A CA 1
ATOM 853 C C . GLY A 1 120 ? -8.334 1.611 -4.188 1.00 98.69 120 GLY A C 1
ATOM 854 O O . GLY A 1 120 ? -7.549 1.471 -5.126 1.00 98.69 120 GLY A O 1
ATOM 855 N N . LEU A 1 121 ? -7.916 1.882 -2.959 1.00 98.50 121 LEU A N 1
ATOM 856 C CA . LEU A 1 121 ? -6.514 1.983 -2.562 1.00 98.50 121 LEU A CA 1
ATOM 857 C C . LEU A 1 121 ? -6.329 1.262 -1.222 1.00 98.50 121 LEU A C 1
ATOM 859 O O . LEU A 1 121 ? -6.963 1.636 -0.232 1.00 98.50 121 LEU A O 1
ATOM 863 N N . PHE A 1 122 ? -5.484 0.226 -1.215 1.00 98.25 122 PHE A N 1
ATOM 864 C CA . PHE A 1 122 ? -5.071 -0.507 -0.017 1.00 98.25 122 PHE A CA 1
ATOM 865 C C . PHE A 1 122 ? -3.605 -0.220 0.295 1.00 98.25 122 PHE A C 1
ATOM 867 O O . PHE A 1 122 ? -2.740 -0.456 -0.552 1.00 98.25 122 PHE A O 1
ATOM 874 N N . THR A 1 123 ? -3.340 0.290 1.496 1.00 91.69 123 THR A N 1
ATOM 875 C CA . THR A 1 123 ? -2.013 0.749 1.942 1.00 91.69 123 THR A CA 1
ATOM 876 C C . THR A 1 123 ? -1.676 0.280 3.357 1.00 91.69 123 THR A C 1
ATOM 878 O O . THR A 1 123 ? -2.553 -0.094 4.145 1.00 91.69 123 THR A O 1
ATOM 881 N N . SER A 1 124 ? -0.386 0.275 3.698 1.00 85.81 124 SER A N 1
ATOM 882 C CA . SER A 1 124 ? 0.093 -0.143 5.019 1.00 85.81 124 SER A CA 1
ATOM 883 C C . SER A 1 124 ? 1.444 0.475 5.408 1.00 85.81 124 SER A C 1
ATOM 885 O O . SER A 1 124 ? 2.355 0.467 4.582 1.00 85.81 124 SER A O 1
ATOM 887 N N . PRO A 1 125 ? 1.648 0.892 6.677 1.00 79.44 125 PRO A N 1
ATOM 888 C CA . PRO A 1 125 ? 0.678 0.951 7.781 1.00 79.44 125 PRO A CA 1
ATOM 889 C C . PRO A 1 125 ? -0.320 2.126 7.630 1.00 79.44 125 PRO A C 1
ATOM 891 O O . PRO A 1 125 ? -0.470 2.688 6.552 1.00 79.44 125 PRO A O 1
ATOM 894 N N . HIS A 1 126 ? -1.037 2.456 8.705 1.00 74.25 126 HIS A N 1
ATOM 895 C CA . HIS A 1 126 ? -1.873 3.658 8.868 1.00 74.25 126 HIS A CA 1
ATOM 896 C C . HIS A 1 126 ? -1.271 4.538 9.973 1.00 74.25 126 HIS A C 1
ATOM 898 O O . HIS A 1 126 ? -0.545 4.014 10.812 1.00 74.25 126 HIS A O 1
ATOM 904 N N . LEU A 1 127 ? -1.570 5.838 10.017 1.00 63.53 127 LEU A N 1
ATOM 905 C CA . LEU A 1 127 ? -0.940 6.792 10.941 1.00 63.53 127 LEU A CA 1
ATOM 906 C C . LEU A 1 127 ? -1.761 7.100 12.201 1.00 63.53 127 LEU A C 1
ATOM 908 O O . LEU A 1 127 ? -1.166 7.338 13.256 1.00 63.53 127 LEU A O 1
ATOM 912 N N . PHE A 1 128 ? -3.093 7.104 12.116 1.00 64.81 128 PHE A N 1
ATOM 913 C CA . PHE A 1 128 ? -4.009 7.408 13.226 1.00 64.81 128 PHE A CA 1
ATOM 914 C C . PHE A 1 128 ? -5.176 6.419 13.346 1.00 64.81 128 PHE A C 1
ATOM 916 O O . PHE A 1 128 ? -5.616 6.143 14.460 1.00 64.81 128 PHE A O 1
ATOM 923 N N . SER A 1 129 ? -5.694 5.924 12.219 1.00 72.75 129 SER A N 1
ATOM 924 C CA . SER A 1 129 ? -6.882 5.073 12.141 1.00 72.75 129 SER A CA 1
ATOM 925 C C . SER A 1 129 ? -6.692 3.953 11.128 1.00 72.75 129 SER A C 1
ATOM 927 O O . SER A 1 129 ? -6.356 4.197 9.968 1.00 72.75 129 SER A O 1
ATOM 929 N N . LEU A 1 130 ? -7.024 2.723 11.520 1.00 83.62 130 LEU A N 1
ATOM 930 C CA . LEU A 1 130 ? -7.022 1.547 10.649 1.00 83.62 130 LEU A CA 1
ATOM 931 C C . LEU A 1 130 ? -7.820 1.747 9.344 1.00 83.62 130 LEU A C 1
ATOM 933 O O . LEU A 1 130 ? -7.495 1.132 8.327 1.00 83.62 130 LEU A O 1
ATOM 937 N N . ARG A 1 131 ? -8.808 2.653 9.339 1.00 89.75 131 ARG A N 1
ATOM 938 C CA . ARG A 1 131 ? -9.616 3.023 8.163 1.00 89.75 131 ARG A CA 1
ATOM 939 C C . ARG A 1 131 ? -8.808 3.688 7.042 1.00 89.75 131 ARG A C 1
ATOM 941 O O . ARG A 1 131 ? -9.218 3.596 5.888 1.00 89.75 131 ARG A O 1
ATOM 948 N N . GLU A 1 132 ? -7.644 4.268 7.339 1.00 85.44 132 GLU A N 1
ATOM 949 C CA . GLU A 1 132 ? -6.714 4.815 6.336 1.00 85.44 132 GLU A CA 1
ATOM 950 C C . GLU A 1 132 ? -6.181 3.752 5.370 1.00 85.44 132 GLU A C 1
ATOM 952 O O . GLU A 1 132 ? -5.894 4.072 4.218 1.00 85.44 132 GLU A O 1
ATOM 957 N N . ARG A 1 133 ? -6.096 2.481 5.801 1.00 92.69 133 ARG A N 1
ATOM 958 C CA . ARG A 1 133 ? -5.701 1.372 4.917 1.00 92.69 133 ARG A CA 1
ATOM 959 C C . ARG A 1 133 ? -6.712 1.109 3.800 1.00 92.69 133 ARG A C 1
ATOM 961 O O . ARG A 1 133 ? -6.396 0.362 2.887 1.00 92.69 133 ARG A O 1
ATOM 968 N N . PHE A 1 134 ? -7.931 1.644 3.891 1.00 97.19 134 PHE A N 1
ATOM 969 C CA . PHE A 1 134 ? -9.061 1.294 3.032 1.00 97.19 134 PHE A CA 1
ATOM 970 C C . PHE A 1 134 ? -9.656 2.561 2.421 1.00 97.19 134 PHE A C 1
ATOM 972 O O . PHE A 1 134 ? -10.624 3.120 2.939 1.00 97.19 134 PHE A O 1
ATOM 979 N N . SER A 1 135 ? -9.076 3.037 1.323 1.00 96.38 135 SER A N 1
ATOM 980 C CA . SER A 1 135 ? -9.534 4.263 0.669 1.00 96.38 135 SER A CA 1
ATOM 981 C C . SER A 1 135 ? -10.330 3.964 -0.603 1.00 96.38 135 SER A C 1
ATOM 983 O O . SER A 1 135 ? -9.955 3.117 -1.412 1.00 96.38 135 SER A O 1
ATOM 985 N N . LEU A 1 136 ? -11.445 4.672 -0.771 1.00 98.12 136 LEU A N 1
ATOM 986 C CA . LEU A 1 136 ? -12.308 4.680 -1.946 1.00 98.12 136 LEU A CA 1
ATOM 987 C C . LEU A 1 136 ? -12.371 6.112 -2.482 1.00 98.12 136 LEU A C 1
ATOM 989 O O . LEU A 1 136 ? -12.819 7.022 -1.785 1.00 98.12 136 LEU A O 1
ATOM 993 N N . ASN A 1 137 ? -11.930 6.321 -3.723 1.00 97.12 137 ASN A N 1
ATOM 994 C CA . ASN A 1 137 ? -11.842 7.640 -4.356 1.00 97.12 137 ASN A CA 1
ATOM 995 C C . ASN A 1 137 ? -11.147 8.698 -3.455 1.00 97.12 137 ASN A C 1
ATOM 997 O O . ASN A 1 137 ? -11.582 9.845 -3.371 1.00 97.12 137 ASN A O 1
ATOM 1001 N N . GLY A 1 138 ? -10.101 8.295 -2.724 1.00 90.88 138 GLY A N 1
ATOM 1002 C CA . GLY A 1 138 ? -9.368 9.149 -1.780 1.00 90.88 138 GLY A CA 1
ATOM 1003 C C . GLY A 1 138 ? -10.010 9.307 -0.392 1.00 90.88 138 GLY A C 1
ATOM 1004 O O . GLY A 1 138 ? -9.370 9.854 0.502 1.00 90.88 138 GLY A O 1
ATOM 1005 N N . THR A 1 139 ? -11.227 8.801 -0.172 1.00 93.19 139 THR A N 1
ATOM 1006 C CA . THR A 1 139 ? -11.939 8.862 1.117 1.00 93.19 139 THR A CA 1
ATOM 1007 C C . THR A 1 139 ? -11.800 7.542 1.876 1.00 93.19 139 THR A C 1
ATOM 1009 O O . THR A 1 139 ? -12.017 6.478 1.305 1.00 93.19 139 THR A O 1
ATOM 1012 N N . CYS A 1 140 ? -11.459 7.591 3.165 1.00 91.94 140 CYS A N 1
ATOM 1013 C CA . CYS A 1 140 ? -11.366 6.389 4.003 1.00 91.94 140 CYS A CA 1
ATOM 1014 C C . CYS A 1 140 ? -12.731 5.695 4.163 1.00 91.94 140 CYS A C 1
ATOM 1016 O O . CYS A 1 140 ? -13.770 6.357 4.187 1.00 91.94 140 CYS A O 1
ATOM 1018 N N . ILE A 1 141 ? -12.722 4.373 4.350 1.00 96.81 141 ILE A N 1
ATOM 1019 C CA . ILE A 1 141 ? -13.912 3.576 4.677 1.00 96.81 141 ILE A CA 1
ATOM 1020 C C . ILE A 1 141 ? -14.663 4.159 5.891 1.00 96.81 141 ILE A C 1
ATOM 1022 O O . ILE A 1 141 ? -14.056 4.672 6.841 1.00 96.81 141 ILE A O 1
ATOM 1026 N N . SER A 1 142 ? -15.997 4.085 5.867 1.00 93.75 142 SER A N 1
ATOM 1027 C CA . SER A 1 142 ? -16.832 4.466 7.013 1.00 93.75 142 SER A CA 1
ATOM 1028 C C . SER A 1 142 ? -16.774 3.396 8.111 1.00 93.75 142 SER A C 1
ATOM 1030 O O . SER A 1 142 ? -16.545 2.222 7.823 1.00 93.75 142 SER A O 1
ATOM 1032 N N . GLU A 1 143 ? -17.008 3.769 9.371 1.00 90.44 143 GLU A N 1
ATOM 1033 C CA . GLU A 1 143 ? -17.034 2.803 10.485 1.00 90.44 143 GLU A CA 1
ATOM 1034 C C . GLU A 1 143 ? -18.158 1.770 10.312 1.00 90.44 143 GLU A C 1
ATOM 1036 O O . GLU A 1 143 ? -17.954 0.587 10.576 1.00 90.44 143 GLU A O 1
ATOM 1041 N N . TYR A 1 144 ? -19.293 2.176 9.735 1.00 94.38 144 TYR A N 1
ATOM 1042 C CA . TYR A 1 144 ? -20.382 1.274 9.357 1.00 94.38 144 TYR A CA 1
ATOM 1043 C C . TYR A 1 144 ? -19.951 0.242 8.298 1.00 94.38 144 TYR A C 1
ATOM 1045 O O . TYR A 1 144 ? -20.072 -0.963 8.516 1.00 94.38 144 TYR A O 1
ATOM 1053 N N . SER A 1 145 ? -19.384 0.698 7.175 1.00 96.56 145 SER A N 1
ATOM 1054 C CA . SER A 1 145 ? -18.917 -0.182 6.090 1.00 96.56 145 SER A CA 1
ATOM 1055 C C . SER A 1 145 ? -17.794 -1.113 6.561 1.00 96.56 145 SER A C 1
ATOM 1057 O O . SER A 1 145 ? -17.752 -2.280 6.180 1.00 96.56 145 SER A O 1
ATOM 1059 N N . PHE A 1 146 ? -16.904 -0.616 7.426 1.00 96.94 146 PHE A N 1
ATOM 1060 C CA . PHE A 1 146 ? -15.842 -1.404 8.049 1.00 96.94 146 PHE A CA 1
ATOM 1061 C C . PHE A 1 146 ? -16.417 -2.551 8.894 1.00 96.94 146 PHE A C 1
ATOM 1063 O O . PHE A 1 146 ? -15.956 -3.685 8.775 1.00 96.94 146 PHE A O 1
ATOM 1070 N N . LEU A 1 147 ? -17.457 -2.284 9.693 1.00 96.69 147 LEU A N 1
ATOM 1071 C CA . LEU A 1 147 ? -18.148 -3.295 10.497 1.00 96.69 147 LEU A CA 1
ATOM 1072 C C . LEU A 1 147 ? -18.866 -4.349 9.643 1.00 96.69 147 LEU A C 1
ATOM 1074 O O . LEU A 1 147 ? -18.725 -5.543 9.918 1.00 96.69 147 LEU A O 1
ATOM 1078 N N . GLU A 1 148 ? -19.594 -3.943 8.596 1.00 97.06 148 GLU A N 1
ATOM 1079 C CA . GLU A 1 148 ? -20.242 -4.887 7.672 1.00 97.06 148 GLU A CA 1
ATOM 1080 C C . GLU A 1 148 ? -19.223 -5.813 6.994 1.00 97.06 148 GLU A C 1
ATOM 1082 O O . GLU A 1 148 ? -19.400 -7.033 6.959 1.00 97.06 148 GLU A O 1
ATOM 1087 N N . VAL A 1 149 ? -18.139 -5.239 6.469 1.00 97.94 149 VAL A N 1
ATOM 1088 C CA . VAL A 1 149 ? -17.096 -5.973 5.744 1.00 97.94 149 VAL A CA 1
ATOM 1089 C C . VAL A 1 149 ? -16.305 -6.890 6.684 1.00 97.94 149 VAL A C 1
ATOM 1091 O O . VAL A 1 149 ? -16.093 -8.057 6.352 1.00 97.94 149 VAL A O 1
ATOM 1094 N N . PHE A 1 150 ? -15.952 -6.429 7.889 1.00 97.38 150 PHE A N 1
ATOM 1095 C CA . PHE A 1 150 ? -15.331 -7.273 8.916 1.00 97.38 150 PHE A CA 1
ATOM 1096 C C . PHE A 1 150 ? -16.211 -8.481 9.266 1.00 97.38 150 PHE A C 1
ATOM 1098 O O . PHE A 1 150 ? -15.728 -9.614 9.320 1.00 97.38 150 PHE A O 1
ATOM 1105 N N . ALA A 1 151 ? -17.517 -8.267 9.457 1.00 96.94 151 ALA A N 1
ATOM 1106 C CA . ALA A 1 151 ? -18.444 -9.340 9.798 1.00 96.94 151 ALA A CA 1
ATOM 1107 C C . ALA A 1 151 ? -18.573 -10.391 8.683 1.00 96.94 151 ALA A C 1
ATOM 1109 O O . ALA A 1 151 ? -18.645 -11.585 8.991 1.00 96.94 151 ALA A O 1
ATOM 1110 N N . LYS A 1 152 ? -18.534 -9.988 7.403 1.00 97.81 152 LYS A N 1
ATOM 1111 C CA . LYS A 1 152 ? -18.461 -10.926 6.267 1.00 97.81 152 LYS A CA 1
ATOM 1112 C C . LYS A 1 152 ? -17.185 -11.769 6.319 1.00 97.81 152 LYS A C 1
ATOM 1114 O O . LYS A 1 152 ? -17.281 -12.994 6.328 1.00 97.81 152 LYS A O 1
ATOM 1119 N N . VAL A 1 153 ? -16.014 -11.130 6.420 1.00 97.62 153 VAL A N 1
ATOM 1120 C CA . VAL A 1 153 ? -14.703 -11.812 6.465 1.00 97.62 153 VAL A CA 1
ATOM 1121 C C . VAL A 1 153 ? -14.632 -12.791 7.639 1.00 97.62 153 VAL A C 1
ATOM 1123 O O . VAL A 1 153 ? -14.291 -13.957 7.447 1.00 97.62 153 VAL A O 1
ATOM 1126 N N . LYS A 1 154 ? -15.049 -12.367 8.839 1.00 95.62 154 LYS A N 1
ATOM 1127 C CA . LYS A 1 154 ? -15.115 -13.228 10.029 1.00 95.62 154 LYS A CA 1
ATOM 1128 C C . LYS A 1 154 ? -16.080 -14.406 9.851 1.00 95.62 154 LYS A C 1
ATOM 1130 O O . LYS A 1 154 ? -15.778 -15.510 10.305 1.00 95.62 154 LYS A O 1
ATOM 1135 N N . THR A 1 155 ? -17.221 -14.201 9.189 1.00 97.38 155 THR A N 1
ATOM 1136 C CA . THR A 1 155 ? -18.200 -15.272 8.921 1.00 97.38 155 THR A CA 1
ATOM 1137 C C . THR A 1 155 ? -17.650 -16.292 7.924 1.00 97.38 155 THR A C 1
ATOM 1139 O O . THR A 1 155 ? -17.739 -17.493 8.176 1.00 97.38 155 THR A O 1
ATOM 1142 N N . ALA A 1 156 ? -17.025 -15.835 6.836 1.00 97.69 156 ALA A N 1
ATOM 1143 C CA . ALA A 1 156 ? -16.375 -16.701 5.854 1.00 97.69 156 ALA A CA 1
ATOM 1144 C C . ALA A 1 156 ? -15.241 -17.525 6.489 1.00 97.69 156 ALA A C 1
ATOM 1146 O O . ALA A 1 156 ? -15.247 -18.750 6.379 1.00 97.69 156 ALA A O 1
ATOM 1147 N N . ALA A 1 157 ? -14.350 -16.881 7.251 1.00 95.56 157 ALA A N 1
ATOM 1148 C CA . ALA A 1 157 ? -13.263 -17.544 7.975 1.00 95.56 157 ALA A CA 1
ATOM 1149 C C . ALA A 1 157 ? -13.784 -18.616 8.949 1.00 95.56 157 ALA A C 1
ATOM 1151 O O . ALA A 1 157 ? -13.323 -19.757 8.937 1.00 95.56 157 ALA A O 1
ATOM 1152 N N . SER A 1 158 ? -14.834 -18.287 9.712 1.00 95.50 158 SER A N 1
ATOM 1153 C CA . SER A 1 158 ? -15.509 -19.233 10.614 1.00 95.50 158 SER A CA 1
ATOM 1154 C C . SER A 1 158 ? -16.187 -20.398 9.879 1.00 95.50 158 SER A C 1
ATOM 1156 O O . SER A 1 158 ? -16.319 -21.475 10.451 1.00 95.50 158 SER A O 1
ATOM 1158 N N . THR A 1 159 ? -16.617 -20.201 8.627 1.00 96.06 159 THR A N 1
ATOM 1159 C CA . THR A 1 159 ? -17.313 -21.222 7.819 1.00 96.06 159 THR A CA 1
ATOM 1160 C C . THR A 1 159 ? -16.360 -22.300 7.305 1.00 96.06 159 THR A C 1
ATOM 1162 O O . THR A 1 159 ? -16.740 -23.467 7.264 1.00 96.06 159 THR A O 1
ATOM 1165 N N . VAL A 1 160 ? -15.120 -21.930 6.962 1.00 96.06 160 VAL A N 1
ATOM 1166 C CA . VAL A 1 160 ? -14.061 -22.883 6.568 1.00 96.06 160 VAL A CA 1
ATOM 1167 C C . VAL A 1 160 ? -13.165 -23.324 7.737 1.00 96.06 160 VAL A C 1
ATOM 1169 O O . VAL A 1 160 ? -12.321 -24.195 7.574 1.00 96.06 160 VAL A O 1
ATOM 1172 N N . GLY A 1 161 ? -13.356 -22.765 8.938 1.00 94.00 161 GLY A N 1
ATOM 1173 C CA . GLY A 1 161 ? -12.571 -23.112 10.130 1.00 94.00 161 GLY A CA 1
ATOM 1174 C C . GLY A 1 161 ? -11.158 -22.512 10.159 1.00 94.00 161 GLY A C 1
ATOM 1175 O O . GLY A 1 161 ? -10.300 -23.000 10.895 1.00 94.00 161 GLY A O 1
ATOM 1176 N N . VAL A 1 162 ? -10.908 -21.459 9.377 1.00 91.31 162 VAL A N 1
ATOM 1177 C CA . VAL A 1 162 ? -9.600 -20.800 9.270 1.00 91.31 162 VAL A CA 1
ATOM 1178 C C . VAL A 1 162 ? -9.485 -19.656 10.277 1.00 91.31 162 VAL A C 1
ATOM 1180 O O . VAL A 1 162 ? -10.291 -18.728 10.298 1.00 91.31 162 VAL A O 1
ATOM 1183 N N . GLU A 1 163 ? -8.426 -19.690 11.082 1.00 89.69 163 GLU A N 1
ATOM 1184 C CA . GLU A 1 163 ? -7.976 -18.553 11.887 1.00 89.69 163 GLU A CA 1
ATOM 1185 C C . GLU A 1 163 ? -7.011 -17.680 11.069 1.00 89.69 163 GLU A C 1
ATOM 1187 O O . GLU A 1 163 ? -5.950 -18.157 10.645 1.00 89.69 163 GLU A O 1
ATOM 1192 N N . LEU A 1 164 ? -7.390 -16.411 10.889 1.00 89.56 164 LEU A N 1
ATOM 1193 C CA . LEU A 1 164 ? -6.658 -15.382 10.147 1.00 89.56 164 LEU A CA 1
ATOM 1194 C C . LEU A 1 164 ? -5.830 -14.490 11.084 1.00 89.56 164 LEU A C 1
ATOM 1196 O O . LEU A 1 164 ? -6.285 -14.123 12.169 1.00 89.56 164 LEU A O 1
ATOM 1200 N N . THR A 1 165 ? -4.657 -14.063 10.625 1.00 89.31 165 THR A N 1
ATOM 1201 C CA . THR A 1 165 ? -3.871 -12.989 11.251 1.00 89.31 165 THR A CA 1
ATOM 1202 C C . THR A 1 165 ? -4.387 -11.601 10.862 1.00 89.31 165 THR A C 1
ATOM 1204 O O . THR A 1 165 ? -5.110 -11.428 9.878 1.00 89.31 165 THR A O 1
ATOM 1207 N N . PHE A 1 166 ? -3.974 -10.573 11.607 1.00 88.06 166 PHE A N 1
ATOM 1208 C CA . PHE A 1 166 ? -4.391 -9.181 11.410 1.00 88.06 166 PHE A CA 1
ATOM 1209 C C . PHE A 1 166 ? -4.317 -8.698 9.949 1.00 88.06 166 PHE A C 1
ATOM 1211 O O . PHE A 1 166 ? -5.249 -8.060 9.454 1.00 88.06 166 PHE A O 1
ATOM 1218 N N . PHE A 1 167 ? -3.220 -8.995 9.241 1.00 89.19 167 PHE A N 1
ATOM 1219 C CA . PHE A 1 167 ? -3.022 -8.519 7.869 1.00 89.19 167 PHE A CA 1
ATOM 1220 C C . PHE A 1 167 ? -3.820 -9.317 6.831 1.00 89.19 167 PHE A C 1
ATOM 1222 O O . PHE A 1 167 ? -4.273 -8.751 5.837 1.00 89.19 167 PHE A O 1
ATOM 1229 N N . GLU A 1 168 ? -4.056 -10.602 7.088 1.00 93.31 168 GLU A N 1
ATOM 1230 C CA . GLU A 1 168 ? -4.943 -11.446 6.287 1.00 93.31 168 GLU A CA 1
ATOM 1231 C C . GLU A 1 168 ? -6.399 -10.967 6.389 1.00 93.31 168 GLU A C 1
ATOM 1233 O O . GLU A 1 168 ? -7.055 -10.778 5.362 1.00 93.31 168 GLU A O 1
ATOM 1238 N N . VAL A 1 169 ? -6.872 -10.652 7.606 1.00 94.31 169 VAL A N 1
ATOM 1239 C CA . VAL A 1 169 ? -8.180 -10.004 7.817 1.00 94.31 169 VAL A CA 1
ATOM 1240 C C . VAL A 1 169 ? -8.240 -8.673 7.068 1.00 94.31 169 VAL A C 1
ATOM 1242 O O . VAL A 1 169 ? -9.172 -8.461 6.296 1.00 94.31 169 VAL A O 1
ATOM 1245 N N . CYS A 1 170 ? -7.238 -7.797 7.227 1.00 95.31 170 CYS A N 1
ATOM 1246 C CA . CYS A 1 170 ? -7.202 -6.515 6.514 1.00 95.31 170 CYS A CA 1
ATOM 1247 C C . CYS A 1 170 ? -7.247 -6.697 4.989 1.00 95.31 170 CYS A C 1
ATOM 1249 O O . CYS A 1 170 ? -7.984 -5.991 4.309 1.00 95.31 170 CYS A O 1
ATOM 1251 N N . THR A 1 171 ? -6.501 -7.651 4.438 1.00 96.81 171 THR A N 1
ATOM 1252 C CA . THR A 1 171 ? -6.439 -7.866 2.987 1.00 96.81 171 THR A CA 1
ATOM 1253 C C . THR A 1 171 ? -7.774 -8.364 2.431 1.00 96.81 171 THR A C 1
ATOM 1255 O O . THR A 1 171 ? -8.282 -7.817 1.451 1.00 96.81 171 THR A O 1
ATOM 1258 N N . LEU A 1 172 ? -8.402 -9.344 3.091 1.00 97.88 172 LEU A N 1
ATOM 1259 C CA . LEU A 1 172 ? -9.728 -9.827 2.701 1.00 97.88 172 LEU A CA 1
ATOM 1260 C C . LEU A 1 172 ? -10.808 -8.750 2.866 1.00 97.88 172 LEU A C 1
ATOM 1262 O O . LEU A 1 172 ? -11.689 -8.645 2.012 1.00 97.88 172 LEU A O 1
ATOM 1266 N N . MET A 1 173 ? -10.716 -7.908 3.903 1.00 98.38 173 MET A N 1
ATOM 1267 C CA . MET A 1 173 ? -11.602 -6.752 4.062 1.00 98.38 173 MET A CA 1
ATOM 1268 C C . MET A 1 173 ? -11.441 -5.752 2.912 1.00 98.38 173 MET A C 1
ATOM 1270 O O . MET A 1 173 ? -12.440 -5.248 2.411 1.00 98.38 173 MET A O 1
ATOM 1274 N N . ALA A 1 174 ? -10.219 -5.483 2.449 1.00 98.56 174 ALA A N 1
ATOM 1275 C CA . ALA A 1 174 ? -9.996 -4.566 1.332 1.00 98.56 174 ALA A CA 1
ATOM 1276 C C . ALA A 1 174 ? -10.613 -5.101 0.037 1.00 98.56 174 ALA A C 1
ATOM 1278 O O . ALA A 1 174 ? -11.338 -4.382 -0.650 1.00 98.56 174 ALA A O 1
ATOM 1279 N N . PHE A 1 175 ? -10.390 -6.382 -0.261 1.00 98.69 175 PHE A N 1
ATOM 1280 C CA . PHE A 1 175 ? -10.952 -7.025 -1.445 1.00 98.69 175 PHE A CA 1
ATOM 1281 C C . PHE A 1 175 ? -12.486 -7.073 -1.410 1.00 98.69 175 PHE A C 1
ATOM 1283 O O . PHE A 1 175 ? -13.118 -6.693 -2.395 1.00 98.69 175 PHE A O 1
ATOM 1290 N N . GLU A 1 176 ? -13.096 -7.468 -0.288 1.00 98.69 176 GLU A N 1
ATOM 1291 C CA . GLU A 1 176 ? -14.559 -7.476 -0.132 1.00 98.69 176 GLU A CA 1
ATOM 1292 C C . GLU A 1 176 ? -15.158 -6.062 -0.186 1.00 98.69 176 GLU A C 1
ATOM 1294 O O . GLU A 1 176 ? -16.170 -5.849 -0.855 1.00 98.69 176 GLU A O 1
ATOM 1299 N N . PHE A 1 177 ? -14.525 -5.069 0.448 1.00 98.75 177 PHE A N 1
ATOM 1300 C CA . PHE A 1 177 ? -14.960 -3.674 0.364 1.00 98.75 177 PHE A CA 1
ATOM 1301 C C . PHE A 1 177 ? -14.959 -3.192 -1.092 1.00 98.75 177 PHE A C 1
ATOM 1303 O O . PHE A 1 177 ? -16.005 -2.781 -1.592 1.00 98.75 177 PHE A O 1
ATOM 1310 N N . PHE A 1 178 ? -13.839 -3.333 -1.808 1.00 98.75 178 PHE A N 1
ATOM 1311 C CA . PHE A 1 178 ? -13.726 -2.903 -3.205 1.00 98.75 178 PHE A CA 1
ATOM 1312 C C . PHE A 1 178 ? -14.696 -3.645 -4.141 1.00 98.75 178 PHE A C 1
ATOM 1314 O O . PHE A 1 178 ? -15.283 -3.013 -5.024 1.00 98.75 178 PHE A O 1
ATOM 1321 N N . ALA A 1 179 ? -14.933 -4.942 -3.919 1.00 98.38 179 ALA A N 1
ATOM 1322 C CA . ALA A 1 179 ? -15.913 -5.723 -4.674 1.00 98.38 179 ALA A CA 1
ATOM 1323 C C . ALA A 1 179 ? -17.362 -5.279 -4.404 1.00 98.38 179 ALA A C 1
ATOM 1325 O O . ALA A 1 179 ? -18.104 -5.002 -5.349 1.00 98.38 179 ALA A O 1
ATOM 1326 N N . SER A 1 180 ? -17.761 -5.153 -3.132 1.00 97.94 180 SER A N 1
ATOM 1327 C CA . SER A 1 180 ? -19.118 -4.736 -2.740 1.00 97.94 180 SER A CA 1
ATOM 1328 C C . SER A 1 180 ? -19.466 -3.329 -3.239 1.00 97.94 180 SER A C 1
ATOM 1330 O O . SER A 1 180 ? -20.579 -3.076 -3.706 1.00 97.94 180 SER A O 1
ATOM 1332 N N . GLU A 1 181 ? -18.469 -2.447 -3.244 1.00 98.25 181 GLU A N 1
ATOM 1333 C CA . GLU A 1 181 ? -18.553 -1.071 -3.717 1.00 98.25 181 GLU A CA 1
ATOM 1334 C C . GLU A 1 181 ? -18.482 -0.944 -5.252 1.00 98.25 181 GLU A C 1
ATOM 1336 O O . GLU A 1 181 ? -18.760 0.124 -5.799 1.00 98.25 181 GLU A O 1
ATOM 1341 N N . ARG A 1 182 ? -18.144 -2.022 -5.975 1.00 98.25 182 ARG A N 1
ATOM 1342 C CA . ARG A 1 182 ? -17.923 -2.041 -7.437 1.00 98.25 182 ARG A CA 1
ATOM 1343 C C . ARG A 1 182 ? -16.830 -1.066 -7.889 1.00 98.25 182 ARG A C 1
ATOM 1345 O O . ARG A 1 182 ? -17.008 -0.273 -8.817 1.00 98.25 182 ARG A O 1
ATOM 1352 N N . VAL A 1 183 ? -15.693 -1.100 -7.199 1.00 98.31 183 VAL A N 1
ATOM 1353 C CA . VAL A 1 183 ? -14.438 -0.494 -7.666 1.00 98.31 183 VAL A CA 1
ATOM 1354 C C . VAL A 1 183 ? -14.076 -1.054 -9.047 1.00 98.31 183 VAL A C 1
ATOM 1356 O O . VAL A 1 183 ? -14.234 -2.241 -9.302 1.00 98.31 183 VAL A O 1
ATOM 1359 N N . GLN A 1 184 ? -13.590 -0.197 -9.945 1.00 98.62 184 GLN A N 1
ATOM 1360 C CA . GLN A 1 184 ? -13.102 -0.610 -11.266 1.00 98.62 184 GLN A CA 1
ATOM 1361 C C . GLN A 1 184 ? -11.614 -0.959 -11.223 1.00 98.62 184 GLN A C 1
ATOM 1363 O O . GLN A 1 184 ? -11.193 -1.911 -11.872 1.00 98.62 184 GLN A O 1
ATOM 1368 N N . TRP A 1 185 ? -10.842 -0.190 -10.450 1.00 98.75 185 TRP A N 1
ATOM 1369 C CA . TRP A 1 185 ? -9.401 -0.353 -10.281 1.00 98.75 185 TRP A CA 1
ATOM 1370 C C . TRP A 1 185 ? -9.005 -0.290 -8.809 1.00 98.75 185 TRP A C 1
ATOM 1372 O O . TRP A 1 185 ? -9.293 0.705 -8.148 1.00 98.75 185 TRP A O 1
ATOM 1382 N N . ALA A 1 186 ? -8.298 -1.297 -8.308 1.00 98.69 186 ALA A N 1
ATOM 1383 C CA . ALA A 1 186 ? -7.675 -1.269 -6.993 1.00 98.69 186 ALA A CA 1
ATOM 1384 C C . ALA A 1 186 ? -6.149 -1.134 -7.112 1.00 98.69 186 ALA A C 1
ATOM 1386 O O . ALA A 1 186 ? -5.509 -1.831 -7.902 1.00 98.69 186 ALA A O 1
ATOM 1387 N N . VAL A 1 187 ? -5.554 -0.259 -6.304 1.00 98.81 187 VAL A N 1
ATOM 1388 C CA . VAL A 1 187 ? -4.097 -0.149 -6.156 1.00 98.81 187 VAL A CA 1
ATOM 1389 C C . VAL A 1 187 ? -3.720 -0.719 -4.794 1.00 98.81 187 VAL A C 1
ATOM 1391 O O . VAL A 1 187 ? -4.228 -0.260 -3.772 1.00 98.81 187 VAL A O 1
ATOM 1394 N N . ILE A 1 188 ? -2.894 -1.764 -4.789 1.00 98.69 188 ILE A N 1
ATOM 1395 C CA . ILE A 1 188 ? -2.706 -2.660 -3.644 1.00 98.69 188 ILE A CA 1
ATOM 1396 C C . ILE A 1 188 ? -1.226 -2.702 -3.250 1.00 98.69 188 ILE A C 1
ATOM 1398 O O . ILE A 1 188 ? -0.388 -3.176 -4.017 1.00 98.69 188 ILE A O 1
ATOM 1402 N N . GLU A 1 189 ? -0.910 -2.221 -2.050 1.00 97.62 189 GLU A N 1
ATOM 1403 C CA . GLU A 1 189 ? 0.414 -2.312 -1.422 1.00 97.62 189 GLU A CA 1
ATOM 1404 C C . GLU A 1 189 ? 0.607 -3.660 -0.704 1.00 97.62 189 GLU A C 1
ATOM 1406 O O . GLU A 1 189 ? -0.242 -4.065 0.089 1.00 97.62 189 GLU A O 1
ATOM 1411 N N . THR A 1 190 ? 1.741 -4.335 -0.926 1.00 95.38 190 THR A N 1
ATOM 1412 C CA . THR A 1 190 ? 2.164 -5.476 -0.086 1.00 95.38 190 THR A CA 1
ATOM 1413 C C . THR A 1 190 ? 2.554 -5.003 1.313 1.00 95.38 190 THR A C 1
ATOM 1415 O O . THR A 1 190 ? 3.335 -4.050 1.433 1.00 95.38 190 THR A O 1
ATOM 1418 N N . GLY A 1 191 ? 2.145 -5.731 2.351 1.00 87.56 191 GLY A N 1
ATOM 1419 C CA . GLY A 1 191 ? 2.577 -5.481 3.725 1.00 87.56 191 GLY A CA 1
ATOM 1420 C C . GLY A 1 191 ? 4.042 -5.859 3.958 1.00 87.56 191 GLY A C 1
ATOM 1421 O O . GLY A 1 191 ? 4.814 -5.045 4.469 1.00 87.56 191 GLY A O 1
ATOM 1422 N N . LEU A 1 192 ? 4.450 -7.069 3.558 1.00 85.00 192 LEU A N 1
ATOM 1423 C CA . LEU A 1 192 ? 5.813 -7.570 3.753 1.00 85.00 192 LEU A CA 1
ATOM 1424 C C . LEU A 1 192 ? 6.256 -8.548 2.654 1.00 85.00 192 LEU A C 1
ATOM 1426 O O . LEU A 1 192 ? 5.559 -9.499 2.320 1.00 85.00 192 LEU A O 1
ATOM 1430 N N . GLY A 1 193 ? 7.476 -8.365 2.138 1.00 88.69 193 GLY A N 1
ATOM 1431 C CA . GLY A 1 193 ? 8.034 -9.241 1.103 1.00 88.69 193 GLY A CA 1
ATOM 1432 C C . GLY A 1 193 ? 7.231 -9.151 -0.196 1.00 88.69 193 GLY A C 1
ATOM 1433 O O . GLY A 1 193 ? 7.259 -8.112 -0.854 1.00 88.69 193 GLY A O 1
ATOM 1434 N N . GLY A 1 194 ? 6.538 -10.234 -0.547 1.00 92.38 194 GLY A N 1
ATOM 1435 C CA . GLY A 1 194 ? 5.626 -10.300 -1.691 1.00 92.38 194 GLY A CA 1
ATOM 1436 C C . GLY A 1 194 ? 5.113 -11.715 -1.968 1.00 92.38 194 GLY A C 1
ATOM 1437 O O . GLY A 1 194 ? 3.913 -11.922 -2.107 1.00 92.38 194 GLY A O 1
ATOM 1438 N N . ARG A 1 195 ? 6.007 -12.713 -1.985 1.00 93.00 195 ARG A N 1
ATOM 1439 C CA . ARG A 1 195 ? 5.706 -14.118 -2.326 1.00 93.00 195 ARG A CA 1
ATOM 1440 C C . ARG A 1 195 ? 4.631 -14.750 -1.447 1.00 93.00 195 ARG A C 1
ATOM 1442 O O . ARG A 1 195 ? 3.730 -15.387 -1.983 1.00 93.00 195 ARG A O 1
ATOM 1449 N N . LEU A 1 196 ? 4.734 -14.568 -0.133 1.00 90.50 196 LEU A N 1
ATOM 1450 C CA . LEU A 1 196 ? 3.791 -15.084 0.870 1.00 90.50 196 LEU A CA 1
ATOM 1451 C C . LEU A 1 196 ? 2.986 -13.959 1.546 1.00 90.50 196 LEU A C 1
ATOM 1453 O O . LEU A 1 196 ? 2.430 -14.155 2.624 1.00 90.50 196 LEU A O 1
ATOM 1457 N N . ASP A 1 197 ? 2.940 -12.775 0.928 1.00 93.25 197 ASP A N 1
ATOM 1458 C CA . ASP A 1 197 ? 2.114 -11.661 1.390 1.00 93.25 197 ASP A CA 1
ATOM 1459 C C . ASP A 1 197 ? 0.637 -11.933 1.074 1.00 93.25 197 ASP A C 1
ATOM 1461 O O . ASP A 1 197 ? 0.316 -12.380 -0.027 1.00 93.25 197 ASP A O 1
ATOM 1465 N N . ALA A 1 198 ? -0.274 -11.625 2.001 1.00 94.12 198 ALA A N 1
ATOM 1466 C CA . ALA A 1 198 ? -1.710 -11.872 1.833 1.00 94.12 198 ALA A CA 1
ATOM 1467 C C . ALA A 1 198 ? -2.299 -11.238 0.553 1.00 94.12 198 ALA A C 1
ATOM 1469 O O . ALA A 1 198 ? -3.242 -11.771 -0.036 1.00 94.12 198 ALA A O 1
ATOM 1470 N N . THR A 1 199 ? -1.734 -10.124 0.073 1.00 96.81 199 THR A N 1
ATOM 1471 C CA . THR A 1 199 ? -2.179 -9.473 -1.171 1.00 96.81 199 THR A CA 1
ATOM 1472 C C . THR A 1 199 ? -1.823 -10.269 -2.431 1.00 96.81 199 THR A C 1
ATOM 1474 O O . THR A 1 199 ? -2.373 -10.004 -3.500 1.00 96.81 199 THR A O 1
ATOM 1477 N N . ASN A 1 200 ? -0.966 -11.292 -2.330 1.00 96.94 200 ASN A N 1
ATOM 1478 C CA . ASN A 1 200 ? -0.554 -12.130 -3.455 1.00 96.94 200 ASN A CA 1
ATOM 1479 C C . ASN A 1 200 ? -1.649 -13.087 -3.973 1.00 96.94 200 ASN A C 1
ATOM 1481 O O . ASN A 1 200 ? -1.462 -13.692 -5.030 1.00 96.94 200 ASN A O 1
ATOM 1485 N N . LEU A 1 201 ? -2.822 -13.120 -3.321 1.00 96.38 201 LEU A N 1
ATOM 1486 C CA . LEU A 1 201 ? -4.087 -13.620 -3.891 1.00 96.38 201 LEU A CA 1
ATOM 1487 C C . LEU A 1 201 ? -4.449 -12.978 -5.245 1.00 96.38 201 LEU A C 1
ATOM 1489 O O . LEU A 1 201 ? -5.242 -13.528 -6.004 1.00 96.38 201 LEU A O 1
ATOM 1493 N N . LEU A 1 202 ? -3.887 -11.811 -5.580 1.00 96.31 202 LEU A N 1
ATOM 1494 C CA . LEU A 1 202 ? -4.028 -11.206 -6.903 1.00 96.31 202 LEU A CA 1
ATOM 1495 C C . LEU A 1 202 ? -3.364 -12.088 -7.974 1.00 96.31 202 LEU A C 1
ATOM 1497 O O . LEU A 1 202 ? -2.190 -11.928 -8.301 1.00 96.31 202 LEU A O 1
ATOM 1501 N N . VAL A 1 203 ? -4.113 -13.036 -8.538 1.00 90.62 203 VAL A N 1
ATOM 1502 C CA . VAL A 1 203 ? -3.621 -13.969 -9.571 1.00 90.62 203 VAL A CA 1
ATOM 1503 C C . VAL A 1 203 ? -3.364 -13.309 -10.931 1.00 90.62 203 VAL A C 1
ATOM 1505 O O . VAL A 1 203 ? -2.548 -13.810 -11.699 1.00 90.62 203 VAL A O 1
ATOM 1508 N N . ASN A 1 204 ? -4.034 -12.189 -11.229 1.00 93.12 204 ASN A N 1
ATOM 1509 C CA . ASN A 1 204 ? -3.977 -11.506 -12.528 1.00 93.12 204 ASN A CA 1
ATOM 1510 C C . ASN A 1 204 ? -4.086 -9.962 -12.403 1.00 93.12 204 ASN A C 1
ATOM 1512 O O . ASN A 1 204 ? -5.034 -9.370 -12.924 1.00 93.12 204 ASN A O 1
ATOM 1516 N N . PRO A 1 205 ? -3.161 -9.280 -11.697 1.00 97.62 205 PRO A N 1
ATOM 1517 C CA . PRO A 1 205 ? -3.055 -7.825 -11.762 1.00 97.62 205 PRO A CA 1
ATOM 1518 C C . PRO A 1 205 ? -2.615 -7.391 -13.169 1.00 97.62 205 PRO A C 1
ATOM 1520 O O . PRO A 1 205 ? -1.968 -8.139 -13.896 1.00 97.62 205 PRO A O 1
ATOM 1523 N N . ARG A 1 206 ? -2.937 -6.159 -13.570 1.00 98.12 206 ARG A N 1
ATOM 1524 C CA . ARG A 1 206 ? -2.538 -5.600 -14.877 1.00 98.12 206 ARG A CA 1
ATOM 1525 C C . ARG A 1 206 ? -1.098 -5.095 -14.895 1.00 98.12 206 ARG A C 1
ATOM 1527 O O . ARG A 1 206 ? -0.483 -5.034 -15.960 1.00 98.12 206 ARG A O 1
ATOM 1534 N N . CYS A 1 207 ? -0.572 -4.760 -13.719 1.00 98.56 207 CYS A N 1
ATOM 1535 C CA . CYS A 1 207 ? 0.809 -4.361 -13.502 1.00 98.56 207 CYS A CA 1
ATOM 1536 C C . CYS A 1 207 ? 1.278 -4.810 -12.111 1.00 98.56 207 CYS A C 1
ATOM 1538 O O . CYS A 1 207 ? 0.579 -4.578 -11.121 1.00 98.56 207 CYS A O 1
ATOM 1540 N N . CYS A 1 208 ? 2.479 -5.379 -12.043 1.00 98.75 208 CYS A N 1
ATOM 1541 C CA . CYS A 1 208 ? 3.242 -5.582 -10.814 1.00 98.75 208 CYS A CA 1
ATOM 1542 C C . CYS A 1 208 ? 4.358 -4.528 -10.754 1.00 98.75 208 CYS A C 1
ATOM 1544 O O . CYS A 1 208 ? 5.012 -4.266 -11.763 1.00 98.75 208 CYS A O 1
ATOM 1546 N N . VAL A 1 209 ? 4.595 -3.918 -9.596 1.00 98.81 209 VAL A N 1
ATOM 1547 C CA . VAL A 1 209 ? 5.597 -2.853 -9.424 1.00 98.81 209 VAL A CA 1
ATOM 1548 C C . VAL A 1 209 ? 6.544 -3.217 -8.287 1.00 98.81 209 VAL A C 1
ATOM 1550 O O . VAL A 1 209 ? 6.076 -3.527 -7.195 1.00 98.81 209 VAL A O 1
ATOM 1553 N N . ILE A 1 210 ? 7.858 -3.136 -8.516 1.00 98.31 210 ILE A N 1
ATOM 1554 C CA . ILE A 1 210 ? 8.879 -3.171 -7.457 1.00 98.31 210 ILE A CA 1
ATOM 1555 C C . ILE A 1 210 ? 9.483 -1.771 -7.344 1.00 98.31 210 ILE A C 1
ATOM 1557 O O . ILE A 1 210 ? 10.265 -1.363 -8.202 1.00 98.31 210 ILE A O 1
ATOM 1561 N N . THR A 1 211 ? 9.117 -1.017 -6.307 1.00 95.25 211 THR A N 1
ATOM 1562 C CA . THR A 1 211 ? 9.505 0.401 -6.189 1.00 95.25 211 THR A CA 1
ATOM 1563 C C . THR A 1 211 ? 10.983 0.593 -5.861 1.00 95.25 211 THR A C 1
ATOM 1565 O O . THR A 1 211 ? 11.632 1.465 -6.425 1.00 95.25 211 THR A O 1
ATOM 1568 N N . SER A 1 212 ? 11.527 -0.223 -4.959 1.00 91.25 212 SER A N 1
ATOM 1569 C CA . SER A 1 212 ? 12.945 -0.222 -4.582 1.00 91.25 212 SER A CA 1
ATOM 1570 C C . SER A 1 212 ? 13.333 -1.529 -3.894 1.00 91.25 212 SER A C 1
ATOM 1572 O O . SER A 1 212 ? 12.474 -2.206 -3.318 1.00 91.25 212 SER A O 1
ATOM 1574 N N . ILE A 1 213 ? 14.628 -1.853 -3.909 1.00 89.44 213 ILE A N 1
ATOM 1575 C CA . ILE A 1 213 ? 15.225 -2.926 -3.103 1.00 89.44 213 ILE A CA 1
ATOM 1576 C C . ILE A 1 213 ? 16.285 -2.325 -2.173 1.00 89.44 213 ILE A C 1
ATOM 1578 O O . ILE A 1 213 ? 17.041 -1.438 -2.560 1.00 89.44 213 ILE A O 1
ATOM 1582 N N . GLY A 1 214 ? 16.329 -2.814 -0.936 1.00 84.88 214 GLY A N 1
ATOM 1583 C CA . GLY A 1 214 ? 17.292 -2.430 0.094 1.00 84.88 214 GLY A CA 1
ATOM 1584 C C . GLY A 1 214 ? 17.090 -3.278 1.350 1.00 84.88 214 GLY A C 1
ATOM 1585 O O . GLY A 1 214 ? 15.998 -3.822 1.536 1.00 84.88 214 GLY A O 1
ATOM 1586 N N . TRP A 1 215 ? 18.126 -3.390 2.189 1.00 78.94 215 TRP A N 1
ATOM 1587 C CA . TRP A 1 215 ? 18.101 -4.179 3.427 1.00 78.94 215 TRP A CA 1
ATOM 1588 C C . TRP A 1 215 ? 16.967 -3.750 4.359 1.00 78.94 215 TRP A C 1
ATOM 1590 O O . TRP A 1 215 ? 16.963 -2.637 4.883 1.00 78.94 215 TRP A O 1
ATOM 1600 N N . ASP A 1 216 ? 16.016 -4.657 4.553 1.00 70.56 216 ASP A N 1
ATOM 1601 C CA . ASP A 1 216 ? 14.784 -4.448 5.303 1.00 70.56 216 ASP A CA 1
ATOM 1602 C C . ASP A 1 216 ? 14.224 -5.811 5.734 1.00 70.56 216 ASP A C 1
ATOM 1604 O O . ASP A 1 216 ? 14.369 -6.794 5.007 1.00 70.56 216 ASP A O 1
ATOM 1608 N N . HIS A 1 217 ? 13.630 -5.886 6.930 1.00 73.25 217 HIS A N 1
ATOM 1609 C CA . HIS A 1 217 ? 13.059 -7.107 7.522 1.00 73.25 217 HIS A CA 1
ATOM 1610 C C . HIS A 1 217 ? 13.906 -8.396 7.342 1.00 73.25 217 HIS A C 1
ATOM 1612 O O . HIS A 1 217 ? 13.363 -9.487 7.174 1.00 73.25 217 HIS A O 1
ATOM 1618 N N . MET A 1 218 ? 15.242 -8.293 7.415 1.00 78.94 218 MET A N 1
ATOM 1619 C CA . MET A 1 218 ? 16.185 -9.373 7.053 1.00 78.94 218 MET A CA 1
ATOM 1620 C C . MET A 1 218 ? 15.950 -10.704 7.790 1.00 78.94 218 MET A C 1
ATOM 1622 O O . MET A 1 218 ? 16.151 -11.780 7.238 1.00 78.94 218 MET A O 1
ATOM 1626 N N . HIS A 1 219 ? 15.455 -10.647 9.029 1.00 76.00 219 HIS A N 1
ATOM 1627 C CA . HIS A 1 219 ? 15.126 -11.828 9.836 1.00 76.00 219 HIS A CA 1
ATOM 1628 C C . HIS A 1 219 ? 13.907 -12.630 9.323 1.00 76.00 219 HIS A C 1
ATOM 1630 O O . HIS A 1 219 ? 13.634 -13.710 9.842 1.00 76.00 219 HIS A O 1
ATOM 1636 N N . ILE A 1 220 ? 13.183 -12.109 8.324 1.00 73.81 220 ILE A N 1
ATOM 1637 C CA . ILE A 1 220 ? 12.072 -12.769 7.615 1.00 73.81 220 ILE A CA 1
ATOM 1638 C C . ILE A 1 220 ? 12.410 -12.923 6.124 1.00 73.81 220 ILE A C 1
ATOM 1640 O O . ILE A 1 220 ? 12.150 -13.973 5.545 1.00 73.81 220 ILE A O 1
ATOM 1644 N N . LEU A 1 221 ? 12.985 -11.883 5.505 1.00 80.44 221 LEU A N 1
ATOM 1645 C CA . LEU A 1 221 ? 13.199 -11.798 4.054 1.00 80.44 221 LEU A CA 1
ATOM 1646 C C . LEU A 1 221 ? 14.574 -12.290 3.564 1.00 80.44 221 LEU A C 1
ATOM 1648 O O . LEU A 1 221 ? 14.776 -12.351 2.357 1.00 80.44 221 LEU A O 1
ATOM 1652 N N . GLY A 1 222 ? 15.500 -12.629 4.466 1.00 84.56 222 GLY A N 1
ATOM 1653 C CA . GLY A 1 222 ? 16.863 -13.060 4.137 1.00 84.56 222 GLY A CA 1
ATOM 1654 C C . GLY A 1 222 ? 17.933 -11.986 4.360 1.00 84.56 222 GLY A C 1
ATOM 1655 O O . GLY A 1 222 ? 17.644 -10.834 4.683 1.00 84.56 222 GLY A O 1
ATOM 1656 N N . GLU A 1 223 ? 19.200 -12.384 4.246 1.00 88.62 223 GLU A N 1
ATOM 1657 C CA . GLU A 1 223 ? 20.351 -11.565 4.659 1.00 88.62 223 GLU A CA 1
ATOM 1658 C C . GLU A 1 223 ? 20.978 -10.777 3.492 1.00 88.62 223 GLU A C 1
ATOM 1660 O O . GLU A 1 223 ? 21.746 -9.835 3.713 1.00 88.62 223 GLU A O 1
ATOM 1665 N N . THR A 1 224 ? 20.632 -11.122 2.250 1.00 91.44 224 THR A N 1
ATOM 1666 C CA . THR A 1 224 ? 21.132 -10.477 1.026 1.00 91.44 224 THR A CA 1
ATOM 1667 C C . THR A 1 224 ? 20.067 -9.601 0.357 1.00 91.44 224 THR A C 1
ATOM 1669 O O . THR A 1 224 ? 18.873 -9.717 0.641 1.00 91.44 224 THR A O 1
ATOM 1672 N N . LEU A 1 225 ? 20.479 -8.706 -0.550 1.00 90.12 225 LEU A N 1
ATOM 1673 C CA . LEU A 1 225 ? 19.520 -7.951 -1.373 1.00 90.12 225 LEU A CA 1
ATOM 1674 C C . LEU A 1 225 ? 18.787 -8.882 -2.345 1.00 90.12 225 LEU A C 1
ATOM 1676 O O . LEU A 1 225 ? 17.641 -8.627 -2.708 1.00 90.12 225 LEU A O 1
ATOM 1680 N N . GLU A 1 226 ? 19.451 -9.965 -2.730 1.00 94.12 226 GLU A N 1
ATOM 1681 C CA . GLU A 1 226 ? 18.984 -11.006 -3.621 1.00 94.12 226 GLU A CA 1
ATOM 1682 C C . GLU A 1 226 ? 17.832 -11.814 -3.002 1.00 94.12 226 GLU A C 1
ATOM 1684 O O . GLU A 1 226 ? 16.801 -11.968 -3.657 1.00 94.12 226 GLU A O 1
ATOM 1689 N N . ASP A 1 227 ? 17.944 -12.231 -1.732 1.00 91.75 227 ASP A N 1
ATOM 1690 C CA . ASP A 1 227 ? 16.847 -12.881 -0.988 1.00 91.75 227 ASP A CA 1
ATOM 1691 C C . ASP A 1 227 ? 15.615 -11.951 -0.915 1.00 91.75 227 ASP A C 1
ATOM 1693 O O . ASP A 1 227 ? 14.494 -12.317 -1.285 1.00 91.75 227 ASP A O 1
ATOM 1697 N N . ILE A 1 228 ? 15.847 -10.696 -0.508 1.00 90.94 228 ILE A N 1
ATOM 1698 C CA . ILE A 1 228 ? 14.817 -9.660 -0.337 1.00 90.94 228 ILE A CA 1
ATOM 1699 C C . ILE A 1 228 ? 14.118 -9.353 -1.673 1.00 90.94 228 ILE A C 1
ATOM 1701 O O . ILE A 1 228 ? 12.901 -9.138 -1.713 1.00 90.94 228 ILE A O 1
ATOM 1705 N N . ALA A 1 229 ? 14.871 -9.343 -2.775 1.00 94.94 229 ALA A N 1
ATOM 1706 C CA . ALA A 1 229 ? 14.348 -9.175 -4.123 1.00 94.94 229 ALA A CA 1
ATOM 1707 C C . ALA A 1 229 ? 13.583 -10.412 -4.608 1.00 94.94 229 ALA A C 1
ATOM 1709 O O . ALA A 1 229 ? 12.530 -10.244 -5.219 1.00 94.94 229 ALA A O 1
ATOM 1710 N N . GLN A 1 230 ? 14.038 -11.632 -4.304 1.00 95.75 230 GLN A N 1
ATOM 1711 C CA . GLN A 1 230 ? 13.328 -12.868 -4.646 1.00 95.75 230 GLN A CA 1
ATOM 1712 C C . GLN A 1 230 ? 11.963 -12.951 -3.944 1.00 95.75 230 GLN A C 1
ATOM 1714 O O . GLN A 1 230 ? 10.966 -13.298 -4.584 1.00 95.75 230 GLN A O 1
ATOM 1719 N N . GLU A 1 231 ? 11.882 -12.567 -2.666 1.00 94.69 231 GLU A N 1
ATOM 1720 C CA . GLU A 1 231 ? 10.609 -12.461 -1.944 1.00 94.69 231 GLU A CA 1
ATOM 1721 C C . GLU A 1 231 ? 9.676 -11.418 -2.571 1.00 94.69 231 GLU A C 1
ATOM 1723 O O . GLU A 1 231 ? 8.500 -11.702 -2.808 1.00 94.69 231 GLU A O 1
ATOM 1728 N N . LYS A 1 232 ? 10.186 -10.227 -2.906 1.00 96.06 232 LYS A N 1
ATOM 1729 C CA . LYS A 1 232 ? 9.389 -9.158 -3.537 1.00 96.06 232 LYS A CA 1
ATOM 1730 C C . LYS A 1 232 ? 8.955 -9.526 -4.967 1.00 96.06 232 LYS A C 1
ATOM 1732 O O . LYS A 1 232 ? 7.818 -9.255 -5.341 1.00 96.06 232 LYS A O 1
ATOM 1737 N N . ALA A 1 233 ? 9.783 -10.240 -5.733 1.00 97.31 233 ALA A N 1
ATOM 1738 C CA . ALA A 1 233 ? 9.456 -10.775 -7.063 1.00 97.31 233 ALA A CA 1
ATOM 1739 C C . ALA A 1 233 ? 8.364 -11.860 -7.052 1.00 97.31 233 ALA A C 1
ATOM 1741 O O . ALA A 1 233 ? 7.837 -12.231 -8.104 1.00 97.31 233 ALA A O 1
ATOM 1742 N N . GLY A 1 234 ? 7.998 -12.370 -5.873 1.00 96.81 234 GLY A N 1
ATOM 1743 C CA . GLY A 1 234 ? 6.898 -13.312 -5.704 1.00 96.81 234 GLY A CA 1
ATOM 1744 C C . GLY A 1 234 ? 5.522 -12.768 -6.103 1.00 96.81 234 GLY A C 1
ATOM 1745 O O . GLY A 1 234 ? 4.614 -13.573 -6.308 1.00 96.81 234 GLY A O 1
ATOM 1746 N N . ILE A 1 235 ? 5.373 -11.445 -6.278 1.00 97.94 235 ILE A N 1
ATOM 1747 C CA . ILE A 1 235 ? 4.150 -10.842 -6.834 1.00 97.94 235 ILE A CA 1
ATOM 1748 C C . ILE A 1 235 ? 4.042 -10.945 -8.363 1.00 97.94 235 ILE A C 1
ATOM 1750 O O . ILE A 1 235 ? 2.985 -10.649 -8.915 1.00 97.94 235 ILE A O 1
ATOM 1754 N N . PHE A 1 236 ? 5.106 -11.325 -9.083 1.00 98.38 236 PHE A N 1
ATOM 1755 C CA . PHE A 1 236 ? 5.062 -11.414 -10.548 1.00 98.38 236 PHE A CA 1
ATOM 1756 C C . PHE A 1 236 ? 4.171 -12.579 -10.996 1.00 98.38 236 PHE A C 1
ATOM 1758 O O . PHE A 1 236 ? 4.300 -13.702 -10.501 1.00 98.38 236 PHE A O 1
ATOM 1765 N N . LYS A 1 237 ? 3.292 -12.315 -11.969 1.00 97.94 237 LYS A N 1
ATOM 1766 C CA . LYS A 1 237 ? 2.365 -13.291 -12.559 1.00 97.94 237 LYS A CA 1
ATOM 1767 C C . LYS A 1 237 ? 2.620 -13.422 -14.063 1.00 97.94 237 LYS A C 1
ATOM 1769 O O . LYS A 1 237 ? 3.124 -12.500 -14.698 1.00 97.94 237 LYS A O 1
ATOM 1774 N N . ASN A 1 238 ? 2.294 -14.587 -14.618 1.00 97.81 238 ASN A N 1
ATOM 1775 C CA . ASN A 1 238 ? 2.592 -14.946 -16.007 1.00 97.81 238 ASN A CA 1
ATOM 1776 C C . ASN A 1 238 ? 1.995 -13.927 -17.001 1.00 97.81 238 ASN A C 1
ATOM 1778 O O . ASN A 1 238 ? 0.784 -13.716 -16.990 1.00 97.81 238 ASN A O 1
ATOM 1782 N N . LYS A 1 239 ? 2.826 -13.342 -17.875 1.00 97.62 239 LYS A N 1
ATOM 1783 C CA . LYS A 1 239 ? 2.452 -12.348 -18.909 1.00 97.62 239 LYS A CA 1
ATOM 1784 C C . LYS A 1 239 ? 1.862 -11.033 -18.380 1.00 97.62 239 LYS A C 1
ATOM 1786 O O . LYS A 1 239 ? 1.153 -10.338 -19.106 1.00 97.62 239 LYS A O 1
ATOM 1791 N N . VAL A 1 240 ? 2.158 -10.671 -17.132 1.00 97.81 240 VAL A N 1
ATOM 1792 C CA . VAL A 1 240 ? 1.788 -9.370 -16.553 1.00 97.81 240 VAL A CA 1
ATOM 1793 C C . VAL A 1 240 ? 2.913 -8.351 -16.763 1.00 97.81 240 VAL A C 1
ATOM 1795 O O . VAL A 1 240 ? 4.088 -8.710 -16.775 1.00 97.81 240 VAL A O 1
ATOM 1798 N N . ASN A 1 241 ? 2.568 -7.069 -16.921 1.00 98.44 241 ASN A N 1
ATOM 1799 C CA . ASN A 1 241 ? 3.561 -5.993 -16.994 1.00 98.44 241 ASN A CA 1
ATOM 1800 C C . ASN A 1 241 ? 4.299 -5.850 -15.656 1.00 98.44 241 ASN A C 1
ATOM 1802 O O . ASN A 1 241 ? 3.662 -5.772 -14.604 1.00 98.44 241 ASN A O 1
ATOM 1806 N N . VAL A 1 242 ? 5.624 -5.747 -15.696 1.00 98.62 242 VAL A N 1
ATOM 1807 C CA . VAL A 1 242 ? 6.472 -5.512 -14.522 1.00 98.62 242 VAL A CA 1
ATOM 1808 C C . VAL A 1 242 ? 7.138 -4.146 -14.650 1.00 98.62 242 VAL A C 1
ATOM 1810 O O . VAL A 1 242 ? 7.785 -3.872 -15.656 1.00 98.62 242 VAL A O 1
ATOM 1813 N N . VAL A 1 243 ? 7.019 -3.301 -13.624 1.00 98.75 243 VAL A N 1
ATOM 1814 C CA . VAL A 1 243 ? 7.744 -2.023 -13.531 1.00 98.75 243 VAL A CA 1
ATOM 1815 C C . VAL A 1 243 ? 8.762 -2.092 -12.398 1.00 98.75 243 VAL A C 1
ATOM 1817 O O . VAL A 1 243 ? 8.407 -2.376 -11.252 1.00 98.75 243 VAL A O 1
ATOM 1820 N N . LEU A 1 244 ? 10.026 -1.816 -12.716 1.00 98.19 244 LEU A N 1
ATOM 1821 C CA . LEU A 1 244 ? 11.139 -1.799 -11.770 1.00 98.19 244 LEU A CA 1
ATOM 1822 C C . LEU A 1 244 ? 11.621 -0.360 -11.544 1.00 98.19 244 LEU A C 1
ATOM 1824 O O . LEU A 1 244 ? 12.030 0.322 -12.486 1.00 98.19 244 LEU A O 1
ATOM 1828 N N . GLY A 1 245 ? 11.604 0.093 -10.288 1.00 96.00 245 GLY A N 1
ATOM 1829 C CA . GLY A 1 245 ? 12.325 1.296 -9.865 1.00 96.00 245 GLY A CA 1
ATOM 1830 C C . GLY A 1 245 ? 13.849 1.094 -9.907 1.00 96.00 245 GLY A C 1
ATOM 1831 O O . GLY A 1 245 ? 14.307 -0.048 -10.015 1.00 96.00 245 GLY A O 1
ATOM 1832 N N . PRO A 1 246 ? 14.666 2.158 -9.810 1.00 90.81 246 PRO A N 1
ATOM 1833 C CA . PRO A 1 246 ? 16.068 2.096 -10.240 1.00 90.81 246 PRO A CA 1
ATOM 1834 C C . PRO A 1 246 ? 16.937 1.082 -9.478 1.00 90.81 246 PRO A C 1
ATOM 1836 O O . PRO A 1 246 ? 17.691 0.326 -10.090 1.00 90.81 246 PRO A O 1
ATOM 1839 N N . SER A 1 247 ? 16.781 0.990 -8.153 1.00 89.81 247 SER A N 1
ATOM 1840 C CA . SER A 1 247 ? 17.487 -0.002 -7.321 1.00 89.81 247 SER A CA 1
ATOM 1841 C C . SER A 1 247 ? 16.992 -1.440 -7.514 1.00 89.81 247 SER A C 1
ATOM 1843 O O . SER A 1 247 ? 17.735 -2.381 -7.249 1.00 89.81 247 SER A O 1
ATOM 1845 N N . ALA A 1 248 ? 15.764 -1.630 -8.006 1.00 92.75 248 ALA A N 1
ATOM 1846 C CA . ALA A 1 248 ? 15.246 -2.941 -8.387 1.00 92.75 248 ALA A CA 1
ATOM 1847 C C . ALA A 1 248 ? 15.772 -3.358 -9.772 1.00 92.75 248 ALA A C 1
ATOM 1849 O O . ALA A 1 248 ? 16.258 -4.474 -9.939 1.00 92.75 248 ALA A O 1
ATOM 1850 N N . ALA A 1 249 ? 15.751 -2.446 -10.750 1.00 94.19 249 ALA A N 1
ATOM 1851 C CA . ALA A 1 249 ? 16.246 -2.685 -12.108 1.00 94.19 249 ALA A CA 1
ATOM 1852 C C . ALA A 1 249 ? 17.734 -3.093 -12.150 1.00 94.19 249 ALA A C 1
ATOM 1854 O O . ALA A 1 249 ? 18.150 -3.800 -13.066 1.00 94.19 249 ALA A O 1
ATOM 1855 N N . ALA A 1 250 ? 18.519 -2.714 -11.137 1.00 92.00 250 ALA A N 1
ATOM 1856 C CA . ALA A 1 250 ? 19.920 -3.101 -10.984 1.00 92.00 250 ALA A CA 1
ATOM 1857 C C . ALA A 1 250 ? 20.164 -4.592 -10.643 1.00 92.00 250 ALA A C 1
ATOM 1859 O O . ALA A 1 250 ? 21.308 -5.035 -10.733 1.00 92.00 250 ALA A O 1
ATOM 1860 N N . LEU A 1 251 ? 19.142 -5.370 -10.251 1.00 94.38 251 LEU A N 1
ATOM 1861 C CA . LEU A 1 251 ? 19.296 -6.769 -9.818 1.00 94.38 251 LEU A CA 1
ATOM 1862 C C . LEU A 1 251 ? 18.893 -7.771 -10.922 1.00 94.38 251 LEU A C 1
ATOM 1864 O O . LEU A 1 251 ? 17.701 -7.882 -11.232 1.00 94.38 251 LEU A O 1
ATOM 1868 N N . PRO A 1 252 ? 19.834 -8.563 -11.487 1.00 96.56 252 PRO A N 1
ATOM 1869 C CA . PRO A 1 252 ? 19.557 -9.475 -12.606 1.00 96.56 252 PRO A CA 1
ATOM 1870 C C . PRO A 1 252 ? 18.433 -10.485 -12.350 1.00 96.56 252 PRO A C 1
ATOM 1872 O O . PRO A 1 252 ? 17.625 -10.738 -13.242 1.00 96.56 252 PRO A O 1
ATOM 1875 N N . LEU A 1 253 ? 18.310 -10.995 -11.119 1.00 97.00 253 LEU A N 1
ATOM 1876 C CA . LEU A 1 253 ? 17.303 -12.000 -10.758 1.00 97.00 253 LEU A CA 1
ATOM 1877 C C . LEU A 1 253 ? 15.853 -11.532 -10.994 1.00 97.00 253 LEU A C 1
ATOM 1879 O O . LEU A 1 253 ? 14.977 -12.360 -11.242 1.00 97.00 253 LEU A O 1
ATOM 1883 N N . LEU A 1 254 ? 15.577 -10.219 -10.948 1.00 97.56 254 LEU A N 1
ATOM 1884 C CA . LEU A 1 254 ? 14.244 -9.685 -11.245 1.00 97.56 254 LEU A CA 1
ATOM 1885 C C . LEU A 1 254 ? 13.931 -9.787 -12.741 1.00 97.56 254 LEU A C 1
ATOM 1887 O O . LEU A 1 254 ? 12.815 -10.158 -13.104 1.00 97.56 254 LEU A O 1
ATOM 1891 N N . TRP A 1 255 ? 14.922 -9.535 -13.598 1.00 98.06 255 TRP A N 1
ATOM 1892 C CA . TRP A 1 255 ? 14.816 -9.721 -15.046 1.00 98.06 255 TRP A CA 1
ATOM 1893 C C . TRP A 1 255 ? 14.698 -11.202 -15.412 1.00 98.06 255 TRP A C 1
ATOM 1895 O O . TRP A 1 255 ? 13.841 -11.562 -16.215 1.00 98.06 255 TRP A O 1
ATOM 1905 N N . GLU A 1 256 ? 15.491 -12.074 -14.785 1.00 98.12 256 GLU A N 1
ATOM 1906 C CA . GLU A 1 256 ? 15.419 -13.530 -14.977 1.00 98.12 256 GLU A CA 1
ATOM 1907 C C . GLU A 1 256 ? 14.049 -14.088 -14.562 1.00 98.12 256 GLU A C 1
ATOM 1909 O O . GLU A 1 256 ? 13.416 -14.826 -15.321 1.00 98.12 256 GLU A O 1
ATOM 1914 N N . ARG A 1 257 ? 13.538 -13.681 -13.391 1.00 98.00 257 ARG A N 1
ATOM 1915 C CA . ARG A 1 257 ? 12.213 -14.081 -12.894 1.00 98.00 257 ARG A CA 1
ATOM 1916 C C . ARG A 1 257 ? 11.082 -13.562 -13.782 1.00 98.00 257 ARG A C 1
ATOM 1918 O O . ARG A 1 257 ? 10.127 -14.299 -14.023 1.00 98.00 257 ARG A O 1
ATOM 1925 N N . ALA A 1 258 ? 11.183 -12.329 -14.274 1.00 98.06 258 ALA A N 1
ATOM 1926 C CA . ALA A 1 258 ? 10.209 -11.750 -15.192 1.00 98.06 258 ALA A CA 1
ATOM 1927 C C . ALA A 1 258 ? 10.233 -12.436 -16.573 1.00 98.06 258 ALA A C 1
ATOM 1929 O O . ALA A 1 258 ? 9.176 -12.766 -17.108 1.00 98.06 258 ALA A O 1
ATOM 1930 N N . ALA A 1 259 ? 11.417 -12.745 -17.112 1.00 98.31 259 ALA A N 1
ATOM 1931 C CA . ALA A 1 259 ? 11.571 -13.480 -18.368 1.00 98.31 259 ALA A CA 1
ATOM 1932 C C . ALA A 1 259 ? 11.023 -14.916 -18.273 1.00 98.31 259 ALA A C 1
ATOM 1934 O O . ALA A 1 259 ? 10.304 -15.361 -19.169 1.00 98.31 259 ALA A O 1
ATOM 1935 N N . ALA A 1 260 ? 11.278 -15.615 -17.160 1.00 98.38 260 ALA A N 1
ATOM 1936 C CA . ALA A 1 260 ? 10.712 -16.939 -16.883 1.00 98.38 260 ALA A CA 1
ATOM 1937 C C . ALA A 1 260 ? 9.171 -16.931 -16.784 1.00 98.38 260 ALA A C 1
ATOM 1939 O O . ALA A 1 260 ? 8.529 -17.939 -17.073 1.00 98.38 260 ALA A O 1
ATOM 1940 N N . LEU A 1 261 ? 8.579 -15.791 -16.414 1.00 98.12 261 LEU A N 1
ATOM 1941 C CA . LEU A 1 261 ? 7.132 -15.555 -16.371 1.00 98.12 261 LEU A CA 1
ATOM 1942 C C . LEU A 1 261 ? 6.589 -14.844 -17.626 1.00 98.12 261 LEU A C 1
ATOM 1944 O O . LEU A 1 261 ? 5.430 -14.438 -17.641 1.00 98.12 261 LEU A O 1
ATOM 1948 N N . GLN A 1 262 ? 7.392 -14.705 -18.686 1.00 98.31 262 GLN A N 1
ATOM 1949 C CA . GLN A 1 262 ? 7.002 -14.065 -19.951 1.00 98.31 262 GLN A CA 1
ATOM 1950 C C . GLN A 1 262 ? 6.438 -12.634 -19.783 1.00 98.31 262 GLN A C 1
ATOM 1952 O O . GLN A 1 262 ? 5.552 -12.228 -20.535 1.00 98.31 262 GLN A O 1
ATOM 1957 N N . CYS A 1 263 ? 6.909 -11.893 -18.777 1.00 98.12 263 CYS A N 1
ATOM 1958 C CA . CYS A 1 263 ? 6.448 -10.542 -18.456 1.00 98.12 263 CYS A CA 1
ATOM 1959 C C . CYS A 1 263 ? 7.034 -9.476 -19.396 1.00 98.12 263 CYS A C 1
ATOM 1961 O O . CYS A 1 263 ? 8.226 -9.508 -19.705 1.00 98.12 263 CYS A O 1
ATOM 1963 N N . ASP A 1 264 ? 6.233 -8.466 -19.744 1.00 97.31 264 ASP A N 1
ATOM 1964 C CA . ASP A 1 264 ? 6.726 -7.227 -20.357 1.00 97.31 264 ASP A CA 1
ATOM 1965 C C . ASP A 1 264 ? 7.344 -6.335 -19.263 1.00 97.31 264 ASP A C 1
ATOM 1967 O O . ASP A 1 264 ? 6.640 -5.874 -18.360 1.00 97.31 264 ASP A O 1
ATOM 1971 N N . VAL A 1 265 ? 8.663 -6.116 -19.310 1.00 97.88 265 VAL A N 1
ATOM 1972 C CA . VAL A 1 265 ? 9.417 -5.398 -18.262 1.00 97.88 265 VAL A CA 1
ATOM 1973 C C . VAL A 1 265 ? 9.723 -3.959 -18.667 1.00 97.88 265 VAL A C 1
ATOM 1975 O O . VAL A 1 265 ? 10.204 -3.695 -19.768 1.00 97.88 265 VAL A O 1
ATOM 1978 N N . TRP A 1 266 ? 9.512 -3.037 -17.730 1.00 97.62 266 TRP A N 1
ATOM 1979 C CA . TRP A 1 266 ? 9.801 -1.614 -17.854 1.00 97.62 266 TRP A CA 1
ATOM 1980 C C . TRP A 1 266 ? 10.719 -1.161 -16.711 1.00 97.62 266 TRP A C 1
ATOM 1982 O O . TRP A 1 266 ? 10.471 -1.474 -15.546 1.00 97.62 266 TRP A O 1
ATOM 1992 N N . GLU A 1 267 ? 11.758 -0.390 -17.029 1.00 95.19 267 GLU A N 1
ATOM 1993 C CA . GLU A 1 267 ? 12.691 0.183 -16.049 1.00 95.19 267 GLU A CA 1
ATOM 1994 C C . GLU A 1 267 ? 12.478 1.695 -15.877 1.00 95.19 267 GLU A C 1
ATOM 1996 O O . GLU A 1 267 ? 12.270 2.423 -16.850 1.00 95.19 267 GLU A O 1
ATOM 2001 N N . ILE A 1 268 ? 12.612 2.187 -14.644 1.00 91.88 268 ILE A N 1
ATOM 2002 C CA . ILE A 1 268 ? 12.966 3.585 -14.386 1.00 91.88 268 ILE A CA 1
ATOM 2003 C C . ILE A 1 268 ? 14.478 3.650 -14.198 1.00 91.88 268 ILE A C 1
ATOM 2005 O O . ILE A 1 268 ? 15.044 2.948 -13.362 1.00 91.88 268 ILE A O 1
ATOM 2009 N N . ARG A 1 269 ? 15.141 4.498 -14.985 1.00 82.38 269 ARG A N 1
ATOM 2010 C CA . ARG A 1 269 ? 16.587 4.726 -14.885 1.00 82.38 269 ARG A CA 1
ATOM 2011 C C . ARG A 1 269 ? 16.894 5.723 -13.772 1.00 82.38 269 ARG A C 1
ATOM 2013 O O . ARG A 1 269 ? 16.143 6.677 -13.583 1.00 82.38 269 ARG A O 1
ATOM 2020 N N . VAL A 1 270 ? 18.023 5.516 -13.093 1.00 73.69 270 VAL A N 1
ATOM 2021 C CA . VAL A 1 270 ? 18.605 6.478 -12.142 1.00 73.69 270 VAL A CA 1
ATOM 2022 C C . VAL A 1 270 ? 18.780 7.831 -12.838 1.00 73.69 270 VAL A C 1
ATOM 2024 O O . VAL A 1 270 ? 19.293 7.882 -13.960 1.00 73.69 270 VAL A O 1
ATOM 2027 N N . ASP A 1 271 ? 18.391 8.927 -12.185 1.00 68.88 271 ASP A N 1
ATOM 2028 C CA . ASP A 1 271 ? 18.702 10.263 -12.694 1.00 68.88 271 ASP A CA 1
ATOM 2029 C C . ASP A 1 271 ? 20.195 10.565 -12.451 1.00 68.88 271 ASP A C 1
ATOM 2031 O O . ASP A 1 271 ? 20.643 10.558 -11.302 1.00 68.88 271 ASP A O 1
ATOM 2035 N N . PRO A 1 272 ? 21.002 10.858 -13.490 1.00 56.16 272 PRO A N 1
ATOM 2036 C CA . PRO A 1 272 ? 22.436 11.107 -13.328 1.00 56.16 272 PRO A CA 1
ATOM 2037 C C . PRO A 1 272 ? 22.766 12.386 -12.533 1.00 56.16 272 PRO A C 1
ATOM 2039 O O . PRO A 1 272 ? 23.943 12.690 -12.335 1.00 56.16 272 PRO A O 1
ATOM 2042 N N . ARG A 1 273 ? 21.758 13.158 -12.103 1.00 54.34 273 ARG A N 1
ATOM 2043 C CA . ARG A 1 273 ? 21.906 14.381 -11.299 1.00 54.34 273 ARG A CA 1
ATOM 2044 C C . ARG A 1 273 ? 21.786 14.146 -9.787 1.00 54.34 273 ARG A C 1
ATOM 2046 O O . ARG A 1 273 ? 22.197 15.028 -9.036 1.00 54.34 273 ARG A O 1
ATOM 2053 N N . GLY A 1 274 ? 21.263 12.998 -9.347 1.00 53.66 274 GLY A N 1
ATOM 2054 C CA . GLY A 1 274 ? 21.069 12.657 -7.931 1.00 53.66 274 GLY A CA 1
ATOM 2055 C C . GLY A 1 274 ? 19.794 11.847 -7.675 1.00 53.66 274 GLY A C 1
ATOM 2056 O O . GLY A 1 274 ? 18.938 11.730 -8.549 1.00 53.66 274 GLY A O 1
ATOM 2057 N N . GLU A 1 275 ? 19.670 11.299 -6.466 1.00 58.88 275 GLU A N 1
ATOM 2058 C CA . GLU A 1 275 ? 18.475 10.567 -6.020 1.00 58.88 275 GLU A CA 1
ATOM 2059 C C . GLU A 1 275 ? 17.471 11.555 -5.400 1.00 58.88 275 GLU A C 1
ATOM 2061 O O . GLU A 1 275 ? 17.755 12.159 -4.368 1.00 58.88 275 GLU A O 1
ATOM 2066 N N . ASP A 1 276 ? 16.302 11.700 -6.029 1.00 71.19 276 ASP A N 1
ATOM 2067 C CA . ASP A 1 276 ? 15.093 12.326 -5.474 1.00 71.19 276 ASP A CA 1
ATOM 2068 C C . ASP A 1 276 ? 14.020 11.235 -5.440 1.00 71.19 276 ASP A C 1
ATOM 2070 O O . ASP A 1 276 ? 13.517 10.803 -6.486 1.00 71.19 276 ASP A O 1
ATOM 2074 N N . PHE A 1 277 ? 13.684 10.753 -4.242 1.00 74.31 277 PHE A N 1
ATOM 2075 C CA . PHE A 1 277 ? 12.772 9.620 -4.112 1.00 74.31 277 PHE A CA 1
ATOM 2076 C C . PHE A 1 277 ? 11.341 9.957 -4.523 1.00 74.31 277 PHE A C 1
ATOM 2078 O O . PHE A 1 277 ? 10.632 9.063 -4.988 1.00 74.31 277 PHE A O 1
ATOM 2085 N N . ASP A 1 278 ? 10.864 11.197 -4.377 1.00 78.12 278 ASP A N 1
ATOM 2086 C CA . ASP A 1 278 ? 9.534 11.522 -4.895 1.00 78.12 278 ASP A CA 1
ATOM 2087 C C . ASP A 1 278 ? 9.543 11.596 -6.418 1.00 78.12 278 ASP A C 1
ATOM 2089 O O . ASP A 1 278 ? 8.597 11.103 -7.038 1.00 78.12 278 ASP A O 1
ATOM 2093 N N . LYS A 1 279 ? 10.601 12.128 -7.038 1.00 83.75 279 LYS A N 1
ATOM 2094 C CA . LYS A 1 279 ? 10.711 12.116 -8.496 1.00 83.75 279 LYS A CA 1
ATOM 2095 C C . LYS A 1 279 ? 10.846 10.693 -9.029 1.00 83.75 279 LYS A C 1
ATOM 2097 O O . LYS A 1 279 ? 10.182 10.390 -10.015 1.00 83.75 279 LYS A O 1
ATOM 2102 N N . GLU A 1 280 ? 11.569 9.793 -8.362 1.00 87.12 280 GLU A N 1
ATOM 2103 C CA . GLU A 1 280 ? 11.553 8.359 -8.692 1.00 87.12 280 GLU A CA 1
ATOM 2104 C C . GLU A 1 280 ? 10.146 7.754 -8.564 1.00 87.12 280 GLU A C 1
ATOM 2106 O O . GLU A 1 280 ? 9.629 7.204 -9.536 1.00 87.12 280 GLU A O 1
ATOM 2111 N N . ASN A 1 281 ? 9.479 7.918 -7.415 1.00 90.25 281 ASN A N 1
ATOM 2112 C CA . ASN A 1 281 ? 8.112 7.420 -7.198 1.00 90.25 281 ASN A CA 1
ATOM 2113 C C . ASN A 1 281 ? 7.110 8.009 -8.215 1.00 90.25 281 ASN A C 1
ATOM 2115 O O . ASN A 1 281 ? 6.189 7.325 -8.664 1.00 90.25 281 ASN A O 1
ATOM 2119 N N . SER A 1 282 ? 7.300 9.267 -8.611 1.00 92.31 282 SER A N 1
ATOM 2120 C CA . SER A 1 282 ? 6.504 9.945 -9.634 1.00 92.31 282 SER A CA 1
ATOM 2121 C C . SER A 1 282 ? 6.810 9.425 -11.038 1.00 92.31 282 SER A C 1
ATOM 2123 O O . SER A 1 282 ? 5.874 9.208 -11.795 1.00 92.31 282 SER A O 1
ATOM 2125 N N . ASN A 1 283 ? 8.072 9.145 -11.378 1.00 94.50 283 ASN A N 1
ATOM 2126 C CA . ASN A 1 283 ? 8.454 8.523 -12.652 1.00 94.50 283 ASN A CA 1
ATOM 2127 C C . ASN A 1 283 ? 7.877 7.100 -12.776 1.00 94.50 283 ASN A C 1
A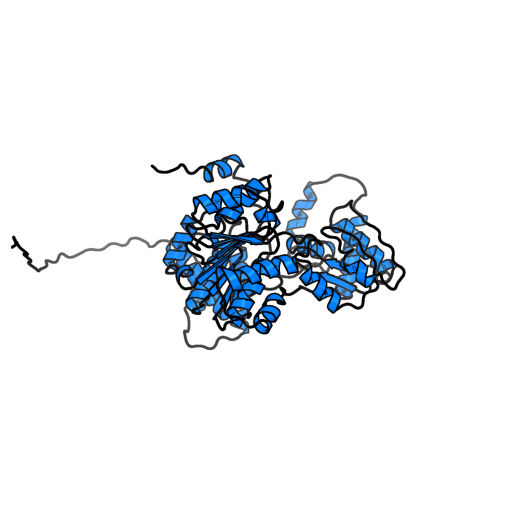TOM 2129 O O . ASN A 1 283 ? 7.370 6.735 -13.834 1.00 94.50 283 ASN A O 1
ATOM 2133 N N . ILE A 1 284 ? 7.901 6.313 -11.690 1.00 96.56 284 ILE A N 1
ATOM 2134 C CA . ILE A 1 284 ? 7.274 4.982 -11.624 1.00 96.56 284 ILE A CA 1
ATOM 2135 C C . ILE A 1 284 ? 5.764 5.101 -11.886 1.00 96.56 284 ILE A C 1
ATOM 2137 O O . ILE A 1 284 ? 5.228 4.407 -12.750 1.00 96.56 284 ILE A O 1
ATOM 2141 N N . ALA A 1 285 ? 5.074 6.000 -11.177 1.00 97.44 285 ALA A N 1
ATOM 2142 C CA . ALA A 1 285 ? 3.635 6.202 -11.340 1.00 97.44 285 ALA A CA 1
ATOM 2143 C C . ALA A 1 285 ? 3.254 6.781 -12.719 1.00 97.44 285 ALA A C 1
ATOM 2145 O O . ALA A 1 285 ? 2.215 6.413 -13.269 1.00 97.44 285 ALA A O 1
ATOM 2146 N N . GLU A 1 286 ? 4.097 7.642 -13.295 1.00 97.44 286 GLU A N 1
ATOM 2147 C CA . GLU A 1 286 ? 3.946 8.196 -14.645 1.00 97.44 286 GLU A CA 1
ATOM 2148 C C . GLU A 1 286 ? 4.060 7.100 -15.709 1.00 97.44 286 GLU A C 1
ATOM 2150 O O . GLU A 1 286 ? 3.175 6.996 -16.558 1.00 97.44 286 GLU A O 1
ATOM 2155 N N . LEU A 1 287 ? 5.072 6.228 -15.619 1.00 97.94 287 LEU A N 1
ATOM 2156 C CA . LEU A 1 287 ? 5.250 5.104 -16.542 1.00 97.94 287 LEU A CA 1
ATOM 2157 C C . LEU A 1 287 ? 4.101 4.092 -16.434 1.00 97.94 287 LEU A C 1
ATOM 2159 O O . LEU A 1 287 ? 3.581 3.634 -17.457 1.00 97.94 287 LEU A O 1
ATOM 2163 N N . VAL A 1 288 ? 3.660 3.763 -15.212 1.00 98.44 288 VAL A N 1
ATOM 2164 C CA . VAL A 1 288 ? 2.482 2.902 -15.013 1.00 98.44 288 VAL A CA 1
ATOM 2165 C C . VAL A 1 288 ? 1.253 3.535 -15.673 1.00 98.44 288 VAL A C 1
ATOM 2167 O O . VAL A 1 288 ? 0.560 2.861 -16.432 1.00 98.44 288 VAL A O 1
ATOM 2170 N N . ALA A 1 289 ? 1.001 4.827 -15.450 1.00 98.00 289 ALA A N 1
ATOM 2171 C CA . ALA A 1 289 ? -0.146 5.522 -16.028 1.00 98.00 289 ALA A CA 1
ATOM 2172 C C . ALA A 1 289 ? -0.081 5.614 -17.566 1.00 98.00 289 ALA A C 1
ATOM 2174 O O . ALA A 1 289 ? -1.042 5.235 -18.233 1.00 98.00 289 ALA A O 1
ATOM 2175 N N . GLN A 1 290 ? 1.026 6.094 -18.140 1.00 96.56 290 GLN A N 1
ATOM 2176 C CA . GLN A 1 290 ? 1.147 6.387 -19.575 1.00 96.56 290 GLN A CA 1
ATOM 2177 C C . GLN A 1 290 ? 1.448 5.155 -20.437 1.00 96.56 290 GLN A C 1
ATOM 2179 O O . GLN A 1 290 ? 0.840 4.980 -21.492 1.00 96.56 290 GLN A O 1
ATOM 2184 N N . ASN A 1 291 ? 2.401 4.310 -20.036 1.00 96.62 291 ASN A N 1
ATOM 2185 C CA . ASN A 1 291 ? 2.949 3.263 -20.906 1.00 96.62 291 ASN A CA 1
ATOM 2186 C C . ASN A 1 291 ? 2.235 1.921 -20.710 1.00 96.62 291 ASN A C 1
ATOM 2188 O O . ASN A 1 291 ? 1.852 1.270 -21.691 1.00 96.62 291 ASN A O 1
ATOM 2192 N N . VAL A 1 292 ? 2.036 1.537 -19.444 1.00 97.56 292 VAL A N 1
ATOM 2193 C CA . VAL A 1 292 ? 1.451 0.245 -19.060 1.00 97.56 292 VAL A CA 1
ATOM 2194 C C . VAL A 1 292 ? -0.074 0.288 -19.137 1.00 97.56 292 VAL A C 1
ATOM 2196 O O . VAL A 1 292 ? -0.677 -0.468 -19.896 1.00 97.56 292 VAL A O 1
ATOM 2199 N N . LEU A 1 293 ? -0.704 1.199 -18.389 1.00 97.81 293 LEU A N 1
ATOM 2200 C CA . LEU A 1 293 ? -2.164 1.329 -18.313 1.00 97.81 293 LEU A CA 1
ATOM 2201 C C . LEU A 1 293 ? -2.758 2.192 -19.437 1.00 97.81 293 LEU A C 1
ATOM 2203 O O . LEU A 1 293 ? -3.960 2.119 -19.689 1.00 97.81 293 LEU A O 1
ATOM 2207 N N . ARG A 1 294 ? -1.924 2.987 -20.123 1.00 97.31 294 ARG A N 1
ATOM 2208 C CA . ARG A 1 294 ? -2.291 3.839 -21.272 1.00 97.31 294 ARG A CA 1
ATOM 2209 C C . ARG A 1 294 ? -3.453 4.787 -20.969 1.00 97.31 294 ARG A C 1
ATOM 2211 O O . ARG A 1 294 ? -4.363 4.983 -21.776 1.00 97.31 294 ARG A O 1
ATOM 2218 N N . LEU A 1 295 ? -3.398 5.388 -19.782 1.00 97.19 295 LEU A N 1
ATOM 2219 C CA . LEU A 1 295 ? -4.340 6.392 -19.313 1.00 97.19 295 LEU A CA 1
ATOM 2220 C C . LEU A 1 295 ? -4.166 7.682 -20.120 1.00 97.19 295 LEU A C 1
ATOM 2222 O O . LEU A 1 295 ? -3.223 8.443 -19.920 1.00 97.19 295 LEU A O 1
ATOM 2226 N N . ASP A 1 296 ? -5.121 7.930 -21.011 1.00 95.25 296 ASP A N 1
ATOM 2227 C CA . ASP A 1 296 ? -5.305 9.186 -21.742 1.00 95.25 296 ASP A CA 1
ATOM 2228 C C . ASP A 1 296 ? -5.644 10.337 -20.764 1.00 95.25 296 ASP A C 1
ATOM 2230 O O . ASP A 1 296 ? -6.805 10.657 -20.501 1.00 95.25 296 ASP A O 1
ATOM 2234 N N . LEU A 1 297 ? -4.609 10.901 -20.144 1.00 96.50 297 LEU A N 1
ATOM 2235 C CA . LEU A 1 297 ? -4.669 12.027 -19.213 1.00 96.50 297 LEU A CA 1
ATOM 2236 C C . LEU A 1 297 ? -4.095 13.276 -19.881 1.00 96.50 297 LEU A C 1
ATOM 2238 O O . LEU A 1 297 ? -3.038 13.225 -20.509 1.00 96.50 297 LEU A O 1
ATOM 2242 N N . THR A 1 298 ? -4.734 14.430 -19.680 1.00 97.31 298 THR A N 1
ATOM 2243 C CA . THR A 1 298 ? -4.085 15.704 -20.016 1.00 97.31 298 THR A CA 1
ATOM 2244 C C . THR A 1 298 ? -2.860 15.927 -19.127 1.00 97.31 298 THR A C 1
ATOM 2246 O O . THR A 1 298 ? -2.815 15.486 -17.976 1.00 97.31 298 THR A O 1
ATOM 2249 N N . GLN A 1 299 ? -1.888 16.695 -19.625 1.00 95.44 299 GLN A N 1
ATOM 2250 C CA . GLN A 1 299 ? -0.683 17.057 -18.870 1.00 95.44 299 GLN A CA 1
ATOM 2251 C C . GLN A 1 299 ? -1.008 17.697 -17.504 1.00 95.44 299 GLN A C 1
ATOM 2253 O O . GLN A 1 299 ? -0.286 17.478 -16.536 1.00 95.44 299 GLN A O 1
ATOM 2258 N N . SER A 1 300 ? -2.120 18.437 -17.402 1.00 96.44 300 SER A N 1
ATOM 2259 C CA . SER A 1 300 ? -2.590 19.033 -16.144 1.00 96.44 300 SER A CA 1
ATOM 2260 C C . SER A 1 300 ? -3.136 17.990 -15.159 1.00 96.44 300 SER A C 1
ATOM 2262 O O . SER A 1 300 ? -2.743 18.008 -13.994 1.00 96.44 300 SER A O 1
ATOM 2264 N N . GLN A 1 301 ? -3.974 17.049 -15.617 1.00 97.50 301 GLN A N 1
ATOM 2265 C CA . GLN A 1 301 ? -4.464 15.937 -14.786 1.00 97.50 301 GLN A CA 1
ATOM 2266 C C . GLN A 1 301 ? -3.309 15.081 -14.259 1.00 97.50 301 GLN A C 1
ATOM 2268 O O . GLN A 1 301 ? -3.278 14.746 -13.077 1.00 97.50 301 GLN A O 1
ATOM 2273 N N . LEU A 1 302 ? -2.347 14.758 -15.127 1.00 97.06 302 LEU A N 1
ATOM 2274 C CA . LEU A 1 302 ? -1.176 13.972 -14.758 1.00 97.06 302 LEU A CA 1
ATOM 2275 C C . LEU A 1 302 ? -0.288 14.714 -13.750 1.00 97.06 302 LEU A C 1
ATOM 2277 O O . LEU A 1 302 ? 0.057 14.146 -12.719 1.00 97.06 302 LEU A O 1
ATOM 2281 N N . ALA A 1 303 ? 0.040 15.986 -13.998 1.00 93.62 303 ALA A N 1
ATOM 2282 C CA . ALA A 1 303 ? 0.848 16.779 -13.071 1.00 93.62 303 ALA A CA 1
ATOM 2283 C C . ALA A 1 303 ? 0.189 16.888 -11.683 1.00 93.62 303 ALA A C 1
ATOM 2285 O O . ALA A 1 303 ? 0.868 16.729 -10.671 1.00 93.62 303 ALA A O 1
ATOM 2286 N N . ALA A 1 304 ? -1.133 17.085 -11.627 1.00 92.12 304 ALA A N 1
ATOM 2287 C CA . ALA A 1 304 ? -1.885 17.102 -10.373 1.00 92.12 304 ALA A CA 1
ATOM 2288 C C . ALA A 1 304 ? -1.871 15.739 -9.653 1.00 92.12 304 ALA A C 1
ATOM 2290 O O . ALA A 1 304 ? -1.715 15.695 -8.434 1.00 92.12 304 ALA A O 1
ATOM 2291 N N . ALA A 1 305 ? -1.983 14.629 -10.391 1.00 94.31 305 ALA A N 1
ATOM 2292 C CA . ALA A 1 305 ? -1.932 13.281 -9.828 1.00 94.31 305 ALA A CA 1
ATOM 2293 C C . ALA A 1 305 ? -0.538 12.905 -9.290 1.00 94.31 305 ALA A C 1
ATOM 2295 O O . ALA A 1 305 ? -0.424 12.364 -8.192 1.00 94.31 305 ALA A O 1
ATOM 2296 N N . LEU A 1 306 ? 0.534 13.242 -10.014 1.00 91.38 306 LEU A N 1
ATOM 2297 C CA . LEU A 1 306 ? 1.914 12.991 -9.577 1.00 91.38 306 LEU A CA 1
ATOM 2298 C C . LEU A 1 306 ? 2.338 13.906 -8.412 1.00 91.38 306 LEU A C 1
ATOM 2300 O O . LEU A 1 306 ? 3.155 13.507 -7.579 1.00 91.38 306 LEU A O 1
ATOM 2304 N N . ALA A 1 307 ? 1.740 15.096 -8.294 1.00 84.44 307 ALA A N 1
ATOM 2305 C CA . ALA A 1 307 ? 1.926 15.991 -7.151 1.00 84.44 307 ALA A CA 1
ATOM 2306 C C . ALA A 1 307 ? 1.305 15.461 -5.840 1.00 84.44 307 ALA A C 1
ATOM 2308 O O . ALA A 1 307 ? 1.633 15.970 -4.764 1.00 84.44 307 ALA A O 1
ATOM 2309 N N . VAL A 1 308 ? 0.458 14.422 -5.882 1.00 81.31 308 VAL A N 1
ATOM 2310 C CA . VAL A 1 308 ? -0.069 13.784 -4.667 1.00 81.31 308 VAL A CA 1
ATOM 2311 C C . VAL A 1 308 ? 1.080 13.231 -3.820 1.00 81.31 308 VAL A C 1
ATOM 2313 O O . VAL A 1 308 ? 1.968 12.524 -4.307 1.00 81.31 308 VAL A O 1
ATOM 2316 N N . ARG A 1 309 ? 1.042 13.569 -2.527 1.00 70.50 309 ARG A N 1
ATOM 2317 C CA . ARG A 1 309 ? 1.871 12.995 -1.462 1.00 70.50 309 ARG A CA 1
ATOM 2318 C C . ARG A 1 309 ? 0.946 12.334 -0.433 1.00 70.50 309 ARG A C 1
ATOM 2320 O O . ARG A 1 309 ? -0.145 12.874 -0.213 1.00 70.50 309 ARG A O 1
ATOM 2327 N N . PRO A 1 310 ? 1.368 11.245 0.232 1.00 65.69 310 PRO A N 1
ATOM 2328 C CA . PRO A 1 310 ? 0.720 10.775 1.455 1.00 65.69 310 PRO A CA 1
ATOM 2329 C C . PRO A 1 310 ? 0.608 11.896 2.513 1.00 65.69 310 PRO A C 1
ATOM 2331 O O . PRO A 1 310 ? 1.402 12.843 2.487 1.00 65.69 310 PRO A O 1
ATOM 2334 N N . PRO A 1 311 ? -0.364 11.829 3.440 1.00 55.47 311 PRO A N 1
ATOM 2335 C CA . PRO A 1 311 ? -0.419 12.750 4.570 1.00 55.47 311 PRO A CA 1
ATOM 2336 C C . PRO A 1 311 ? 0.787 12.549 5.503 1.00 55.47 311 PRO A C 1
ATOM 2338 O O . PRO A 1 311 ? 1.216 11.421 5.738 1.00 55.47 311 PRO A O 1
ATOM 2341 N N . ALA A 1 312 ? 1.309 13.650 6.045 1.00 55.00 312 ALA A N 1
ATOM 2342 C CA . ALA A 1 312 ? 2.204 13.632 7.201 1.00 55.00 312 ALA A CA 1
ATOM 2343 C C . ALA A 1 312 ? 1.375 13.464 8.491 1.00 55.00 312 ALA A C 1
ATOM 2345 O O . ALA A 1 312 ? 0.172 13.747 8.494 1.00 55.00 312 ALA A O 1
ATOM 2346 N N . ARG A 1 313 ? 2.002 13.034 9.592 1.00 54.81 313 ARG A N 1
ATOM 2347 C CA . ARG A 1 313 ? 1.363 13.012 10.921 1.00 54.81 313 ARG A CA 1
ATOM 2348 C C . ARG A 1 313 ? 2.068 14.029 11.801 1.00 54.81 313 ARG A C 1
ATOM 2350 O O . ARG A 1 313 ? 3.018 13.698 12.487 1.00 54.81 313 ARG A O 1
ATOM 2357 N N . GLU A 1 314 ? 1.566 15.252 11.825 1.00 60.78 314 GLU A N 1
ATOM 2358 C CA . GLU A 1 314 ? 2.124 16.309 12.667 1.00 60.78 314 GLU A CA 1
ATOM 2359 C C . GLU A 1 314 ? 1.545 16.220 14.086 1.00 60.78 314 GLU A C 1
ATOM 2361 O O . GLU A 1 314 ? 0.343 16.407 14.284 1.00 60.78 314 GLU A O 1
ATOM 2366 N N . GLN A 1 315 ? 2.379 15.948 15.094 1.00 62.56 315 GLN A N 1
ATOM 2367 C CA . GLN A 1 315 ? 1.959 16.007 16.497 1.00 62.56 315 GLN A CA 1
ATOM 2368 C C . GLN A 1 315 ? 2.818 16.981 17.309 1.00 62.56 315 GLN A C 1
ATOM 2370 O O . GLN A 1 315 ? 3.991 16.728 17.578 1.00 62.56 315 GLN A O 1
ATOM 2375 N N . TRP A 1 316 ? 2.184 18.065 17.759 1.00 72.19 316 TRP A N 1
ATOM 2376 C CA . TRP A 1 316 ? 2.746 19.031 18.703 1.00 72.19 316 TRP A CA 1
ATOM 2377 C C . TRP A 1 316 ? 2.542 18.576 20.149 1.00 72.19 316 TRP A C 1
ATOM 2379 O O . TRP A 1 316 ? 1.462 18.103 20.513 1.00 72.19 316 TRP A O 1
ATOM 2389 N N . LEU A 1 317 ? 3.557 18.758 20.996 1.00 69.00 317 LEU A N 1
ATOM 2390 C CA . LEU A 1 317 ? 3.446 18.473 22.429 1.00 69.00 317 LEU A CA 1
ATOM 2391 C C . LEU A 1 317 ? 2.966 19.690 23.223 1.00 69.00 317 LEU A C 1
ATOM 2393 O O . LEU A 1 317 ? 3.576 20.757 23.193 1.00 69.00 317 LEU A O 1
ATOM 2397 N N . SER A 1 318 ? 1.890 19.499 23.988 1.00 71.88 318 SER A N 1
ATOM 2398 C CA . SER A 1 318 ? 1.386 20.494 24.935 1.00 71.88 318 SER A CA 1
ATOM 2399 C C . SER A 1 318 ? 2.375 20.761 26.075 1.00 71.88 318 SER A C 1
ATOM 2401 O O . SER A 1 318 ? 3.202 19.922 26.429 1.00 71.88 318 SER A O 1
ATOM 2403 N N . GLN A 1 319 ? 2.214 21.903 26.746 1.00 74.31 319 GLN A N 1
ATOM 2404 C CA . GLN A 1 319 ? 2.980 22.274 27.942 1.00 74.31 319 GLN A CA 1
ATOM 2405 C C . GLN A 1 319 ? 2.972 21.209 29.061 1.00 74.31 319 GLN A C 1
ATOM 2407 O O . GLN A 1 319 ? 3.929 21.130 29.833 1.00 74.31 319 GLN A O 1
ATOM 2412 N N . GLN A 1 320 ? 1.941 20.362 29.152 1.00 72.62 320 GLN A N 1
ATOM 2413 C CA . GLN A 1 320 ? 1.927 19.231 30.085 1.00 72.62 320 GLN A CA 1
ATOM 2414 C C . GLN A 1 320 ? 2.786 18.063 29.571 1.00 72.62 320 GLN A C 1
ATOM 2416 O O . GLN A 1 320 ? 3.620 17.549 30.313 1.00 72.62 320 GLN A O 1
ATOM 2421 N N . GLN A 1 321 ? 2.657 17.694 28.292 1.00 74.06 321 GLN A N 1
ATOM 2422 C CA . GLN A 1 321 ? 3.478 16.647 27.665 1.00 74.06 321 GLN A CA 1
ATOM 2423 C C . GLN A 1 321 ? 4.971 17.003 27.659 1.00 74.06 321 GLN A C 1
ATOM 2425 O O . GLN A 1 321 ? 5.796 16.127 27.890 1.00 74.06 321 GLN A O 1
ATOM 2430 N N . LEU A 1 322 ? 5.331 18.281 27.490 1.00 78.69 322 LEU A N 1
ATOM 2431 C CA . LEU A 1 322 ? 6.719 18.748 27.611 1.00 78.69 322 LEU A CA 1
ATOM 2432 C C . LEU A 1 322 ? 7.300 18.511 29.018 1.00 78.69 322 LEU A C 1
ATOM 2434 O O . LEU A 1 322 ? 8.455 18.111 29.139 1.00 78.69 322 LEU A O 1
ATOM 2438 N N . ARG A 1 323 ? 6.505 18.686 30.084 1.00 78.50 323 ARG A N 1
ATOM 2439 C CA . ARG A 1 323 ? 6.937 18.398 31.467 1.00 78.50 323 ARG A CA 1
ATOM 2440 C C . ARG A 1 323 ? 7.068 16.901 31.751 1.00 78.50 323 ARG A C 1
ATOM 2442 O O . ARG A 1 323 ? 7.962 16.518 32.499 1.00 78.50 323 ARG A O 1
ATOM 2449 N N . VAL A 1 324 ? 6.221 16.065 31.146 1.00 76.62 324 VAL A N 1
ATOM 2450 C CA . VAL A 1 324 ? 6.343 14.594 31.215 1.00 76.62 324 VAL A CA 1
ATOM 2451 C C . VAL A 1 324 ? 7.587 14.116 30.453 1.00 76.62 324 VAL A C 1
ATOM 2453 O O . VAL A 1 324 ? 8.366 13.325 30.980 1.00 76.62 324 VAL A O 1
ATOM 2456 N N . ALA A 1 325 ? 7.839 14.665 29.261 1.00 74.06 325 ALA A N 1
ATOM 2457 C CA . ALA A 1 325 ? 9.037 14.394 28.469 1.00 74.06 325 ALA A CA 1
ATOM 2458 C C . ALA A 1 325 ? 10.330 14.767 29.220 1.00 74.06 325 ALA A C 1
ATOM 2460 O O . ALA A 1 325 ? 11.276 13.978 29.258 1.00 74.06 325 ALA A O 1
ATOM 2461 N N . ALA A 1 326 ? 10.350 15.935 29.870 1.00 79.31 326 ALA A N 1
ATOM 2462 C CA . ALA A 1 326 ? 11.471 16.379 30.696 1.00 79.31 326 ALA A CA 1
ATOM 2463 C C . ALA A 1 326 ? 11.703 15.473 31.923 1.00 79.31 326 ALA A C 1
ATOM 2465 O O . ALA A 1 326 ? 12.851 15.173 32.251 1.00 79.31 326 ALA A O 1
ATOM 2466 N N . ALA A 1 327 ? 10.639 14.984 32.570 1.00 77.12 327 ALA A N 1
ATOM 2467 C CA . ALA A 1 327 ? 10.759 14.054 33.694 1.00 77.12 327 ALA A CA 1
ATOM 2468 C C . ALA A 1 327 ? 11.309 12.687 33.259 1.00 77.12 327 ALA A C 1
ATOM 2470 O O . ALA A 1 327 ? 12.251 12.186 33.870 1.00 77.12 327 ALA A O 1
ATOM 2471 N N . ALA A 1 328 ? 10.804 12.125 32.155 1.00 71.94 328 ALA A N 1
ATOM 2472 C CA . ALA A 1 328 ? 11.310 10.872 31.590 1.00 71.94 328 ALA A CA 1
ATOM 2473 C C . ALA A 1 328 ? 12.800 10.971 31.188 1.00 71.94 328 ALA A C 1
ATOM 2475 O O . ALA A 1 328 ? 13.579 10.033 31.401 1.00 71.94 328 ALA A O 1
ATOM 2476 N N . ALA A 1 329 ? 13.223 12.129 30.667 1.00 68.69 329 ALA A N 1
ATOM 2477 C CA . ALA A 1 329 ? 14.630 12.424 30.403 1.00 68.69 329 ALA A CA 1
ATOM 2478 C C . ALA A 1 329 ? 15.475 12.489 31.690 1.00 68.69 329 ALA A C 1
ATOM 2480 O O . ALA A 1 329 ? 16.584 11.951 31.722 1.00 68.69 329 ALA A O 1
ATOM 2481 N N . ALA A 1 330 ? 14.947 13.089 32.761 1.00 66.81 330 ALA A N 1
ATOM 2482 C CA . ALA A 1 330 ? 15.627 13.187 34.050 1.00 66.81 330 ALA A CA 1
ATOM 2483 C C . ALA A 1 330 ? 15.773 11.822 34.752 1.00 66.81 330 ALA A C 1
ATOM 2485 O O . ALA A 1 330 ? 16.890 11.456 35.125 1.00 66.81 330 ALA A O 1
ATOM 2486 N N . GLU A 1 331 ? 14.697 11.036 34.883 1.00 58.38 331 GLU A N 1
ATOM 2487 C CA . GLU A 1 331 ? 14.717 9.728 35.567 1.00 58.38 331 GLU A CA 1
ATOM 2488 C C . GLU A 1 331 ? 15.749 8.769 34.958 1.00 58.38 331 GLU A C 1
ATOM 2490 O O . GLU A 1 331 ? 16.518 8.126 35.678 1.00 58.38 331 GLU A O 1
ATOM 2495 N N . THR A 1 332 ? 15.826 8.726 33.623 1.00 50.03 332 THR A N 1
ATOM 2496 C CA . THR A 1 332 ? 16.756 7.844 32.894 1.00 50.03 332 THR A CA 1
ATOM 2497 C C . THR A 1 332 ? 18.227 8.166 33.201 1.00 50.03 332 THR A C 1
ATOM 2499 O O . THR A 1 332 ? 19.079 7.279 33.142 1.00 50.03 332 THR A O 1
ATOM 2502 N N . SER A 1 333 ? 18.543 9.411 33.579 1.00 44.19 333 SER A N 1
ATOM 2503 C CA . SER A 1 333 ? 19.907 9.820 33.947 1.00 44.19 333 SER A CA 1
ATOM 2504 C C . SER A 1 333 ? 20.348 9.341 35.340 1.00 44.19 333 SER A C 1
ATOM 2506 O O . SER A 1 333 ? 21.547 9.214 35.589 1.00 44.19 333 SER A O 1
ATOM 2508 N N . GLY A 1 334 ? 19.402 9.031 36.236 1.00 37.16 334 GLY A N 1
ATOM 2509 C CA . GLY A 1 334 ? 19.678 8.674 37.633 1.00 37.16 334 GLY A CA 1
ATOM 2510 C C . GLY A 1 334 ? 19.930 7.184 37.899 1.00 37.16 334 GLY A C 1
ATOM 2511 O O . GLY A 1 334 ? 20.458 6.835 38.954 1.00 37.16 334 GLY A O 1
ATOM 2512 N N . PHE A 1 335 ? 19.587 6.285 36.969 1.00 33.62 335 PHE A N 1
ATOM 2513 C CA . PHE A 1 335 ? 19.517 4.837 37.241 1.00 33.62 335 PHE A CA 1
ATOM 2514 C C . PHE A 1 335 ? 20.871 4.085 37.230 1.00 33.62 335 PHE A C 1
ATOM 2516 O O . PHE A 1 335 ? 20.903 2.863 37.116 1.00 33.62 335 PHE A O 1
ATOM 2523 N N . PHE A 1 336 ? 22.000 4.789 37.365 1.00 32.44 336 PHE A N 1
ATOM 2524 C CA . PHE A 1 336 ? 23.339 4.187 37.487 1.00 32.44 336 PHE A CA 1
ATOM 2525 C C . PHE A 1 336 ? 24.062 4.578 38.787 1.00 32.44 336 PHE A C 1
ATOM 2527 O O . PHE A 1 336 ? 25.239 4.936 38.800 1.00 32.44 336 PHE A O 1
ATOM 2534 N N . SER A 1 337 ? 23.359 4.410 39.909 1.00 28.52 337 SER A N 1
ATOM 2535 C CA . SER A 1 337 ? 23.999 3.944 41.148 1.00 28.52 337 SER A CA 1
ATOM 2536 C C . SER A 1 337 ? 23.930 2.409 41.216 1.00 28.52 337 SER A C 1
ATOM 2538 O O . SER A 1 337 ? 23.182 1.777 40.471 1.00 28.52 337 SER A O 1
ATOM 2540 N N . SER A 1 338 ? 24.771 1.781 42.034 1.00 32.19 338 SER A N 1
ATOM 2541 C CA . SER A 1 338 ? 25.119 0.362 41.884 1.00 32.19 338 SER A CA 1
ATOM 2542 C C . SER A 1 338 ? 24.085 -0.643 42.423 1.00 32.19 338 SER A C 1
ATOM 2544 O O . SER A 1 338 ? 23.358 -0.373 43.374 1.00 32.19 338 SER A O 1
ATOM 2546 N N . SER A 1 339 ? 24.190 -1.879 41.906 1.00 29.72 339 SER A N 1
ATOM 2547 C CA . SER A 1 339 ? 23.744 -3.161 42.505 1.00 29.72 339 SER A CA 1
ATOM 2548 C C . SER A 1 339 ? 22.421 -3.786 42.020 1.00 29.72 339 SER A C 1
ATOM 2550 O O . SER A 1 339 ? 21.337 -3.519 42.520 1.00 29.72 339 SER A O 1
ATOM 2552 N N . SER A 1 340 ? 22.573 -4.792 41.153 1.00 36.66 340 SER A N 1
ATOM 2553 C CA . SER A 1 340 ? 22.057 -6.156 41.371 1.00 36.66 340 SER A CA 1
ATOM 2554 C C . SER A 1 340 ? 20.613 -6.361 41.874 1.00 36.66 340 SER A C 1
ATOM 2556 O O . SER A 1 340 ? 20.420 -6.685 43.044 1.00 36.66 340 SER A O 1
ATOM 2558 N N . ASN A 1 341 ? 19.621 -6.390 40.968 1.00 29.69 341 ASN A N 1
ATOM 2559 C CA . ASN A 1 341 ? 18.573 -7.435 40.984 1.00 29.69 341 ASN A CA 1
ATOM 2560 C C . ASN A 1 341 ? 17.713 -7.464 39.702 1.00 29.69 341 ASN A C 1
ATOM 2562 O O . ASN A 1 341 ? 16.820 -6.646 39.510 1.00 29.69 341 ASN A O 1
ATOM 2566 N N . CYS A 1 342 ? 17.926 -8.465 38.841 1.00 31.98 342 CYS A N 1
ATOM 2567 C CA . CYS A 1 342 ? 17.196 -8.610 37.569 1.00 31.98 342 CYS A CA 1
ATOM 2568 C C . CYS A 1 342 ? 15.722 -9.057 37.743 1.00 31.98 342 CYS A C 1
ATOM 2570 O O . CYS A 1 342 ? 14.891 -8.835 36.866 1.00 31.98 342 CYS A O 1
ATOM 2572 N N . LYS A 1 343 ? 15.358 -9.651 38.890 1.00 26.48 343 LYS A N 1
ATOM 2573 C CA . LYS A 1 343 ? 14.026 -10.256 39.098 1.00 26.48 343 LYS A CA 1
ATOM 2574 C C . LYS A 1 343 ? 12.884 -9.253 39.320 1.00 26.48 343 LYS A C 1
ATOM 2576 O O . LYS A 1 343 ? 11.728 -9.617 39.135 1.00 26.48 343 LYS A O 1
ATOM 2581 N N . THR A 1 344 ? 13.178 -8.005 39.687 1.00 30.70 344 THR A N 1
ATOM 2582 C CA . THR A 1 344 ? 12.145 -7.010 40.038 1.00 30.70 344 THR A CA 1
ATOM 2583 C C . THR A 1 344 ? 11.504 -6.343 38.814 1.00 30.70 344 THR A C 1
ATOM 2585 O O . THR A 1 344 ? 10.349 -5.926 38.877 1.00 30.70 344 THR A O 1
ATOM 2588 N N . GLN A 1 345 ? 12.215 -6.268 37.681 1.00 35.88 345 GLN A N 1
ATOM 2589 C CA . GLN A 1 345 ? 11.740 -5.562 36.480 1.00 35.88 345 GLN A CA 1
ATOM 2590 C C . GLN A 1 345 ? 10.520 -6.237 35.828 1.00 35.88 345 GLN A C 1
ATOM 2592 O O . GLN A 1 345 ? 9.588 -5.547 35.420 1.00 35.88 345 GLN A O 1
ATOM 2597 N N . GLN A 1 346 ? 10.476 -7.574 35.782 1.00 31.39 346 GLN A N 1
ATOM 2598 C CA . GLN A 1 346 ? 9.361 -8.304 35.159 1.00 31.39 346 GLN A CA 1
ATOM 2599 C C . GLN A 1 346 ? 8.035 -8.133 35.922 1.00 31.39 346 GLN A C 1
ATOM 2601 O O . GLN A 1 346 ? 6.988 -7.991 35.296 1.00 31.39 346 GLN A O 1
ATOM 2606 N N . GLN A 1 347 ? 8.059 -8.071 37.260 1.00 29.33 347 GLN A N 1
ATOM 2607 C CA . GLN A 1 347 ? 6.837 -7.841 38.045 1.00 29.33 347 GLN A CA 1
ATOM 2608 C C . GLN A 1 347 ? 6.291 -6.412 37.883 1.00 29.33 347 GLN A C 1
ATOM 2610 O O . GLN A 1 347 ? 5.076 -6.223 37.869 1.00 29.33 347 GLN A O 1
ATOM 2615 N N . GLN A 1 348 ? 7.160 -5.414 37.689 1.00 33.78 348 GLN A N 1
ATOM 2616 C CA . GLN A 1 348 ? 6.734 -4.027 37.461 1.00 33.78 348 GLN A CA 1
ATOM 2617 C C . GLN A 1 348 ? 6.130 -3.800 36.063 1.00 33.78 348 GLN A C 1
ATOM 2619 O O . GLN A 1 348 ? 5.264 -2.939 35.909 1.00 33.78 348 GLN A O 1
ATOM 2624 N N . GLN A 1 349 ? 6.519 -4.583 35.049 1.00 35.06 349 GLN A N 1
ATOM 2625 C CA . GLN A 1 349 ? 5.945 -4.465 33.700 1.00 35.06 349 GLN A CA 1
ATOM 2626 C C . GLN A 1 349 ? 4.448 -4.822 33.647 1.00 35.06 349 GLN A C 1
ATOM 2628 O O . GLN A 1 349 ? 3.710 -4.193 32.894 1.00 35.06 349 GLN A O 1
ATOM 2633 N N . HIS A 1 350 ? 3.969 -5.762 34.469 1.00 29.62 350 HIS A N 1
ATOM 2634 C CA . HIS A 1 350 ? 2.545 -6.131 34.515 1.00 29.62 350 HIS A CA 1
ATOM 2635 C C . HIS A 1 350 ? 1.642 -5.140 35.276 1.00 29.62 350 HIS A C 1
ATOM 2637 O O . HIS A 1 350 ? 0.424 -5.250 35.181 1.00 29.62 350 HIS A O 1
ATOM 2643 N N . GLN A 1 351 ? 2.192 -4.152 35.994 1.00 27.58 351 GLN A N 1
ATOM 2644 C CA . GLN A 1 351 ? 1.384 -3.146 36.706 1.00 27.58 351 GLN A CA 1
ATOM 2645 C C . GLN A 1 351 ? 1.130 -1.858 35.896 1.00 27.58 351 GLN A C 1
ATOM 2647 O O . GLN A 1 351 ? 0.285 -1.051 36.282 1.00 27.58 351 GLN A O 1
ATOM 2652 N N . ARG A 1 352 ? 1.779 -1.670 34.737 1.00 34.41 352 ARG A N 1
ATOM 2653 C CA . ARG A 1 352 ? 1.631 -0.473 33.878 1.00 34.41 352 ARG A CA 1
ATOM 2654 C C . ARG A 1 352 ? 0.360 -0.466 32.998 1.00 34.41 352 ARG A C 1
ATOM 2656 O O . ARG A 1 352 ? 0.407 -0.014 31.859 1.00 34.41 352 ARG A O 1
ATOM 2663 N N . GLN A 1 353 ? -0.772 -0.955 33.512 1.00 29.38 353 GLN A N 1
ATOM 2664 C CA . GLN A 1 353 ? -2.087 -0.881 32.842 1.00 29.38 353 GLN A CA 1
ATOM 2665 C C . GLN A 1 353 ? -3.101 0.045 33.537 1.00 29.38 353 GLN A C 1
ATOM 2667 O O . GLN A 1 353 ? -4.216 0.207 33.051 1.00 29.38 353 GLN A O 1
ATOM 2672 N N . GLN A 1 354 ? -2.720 0.700 34.637 1.00 25.98 354 GLN A N 1
ATOM 2673 C CA . GLN A 1 354 ? -3.449 1.867 35.142 1.00 25.98 354 GLN A CA 1
ATOM 2674 C C . GLN A 1 354 ? -2.827 3.158 34.585 1.00 25.98 354 GLN A C 1
ATOM 2676 O O . GLN A 1 354 ? -1.614 3.188 34.348 1.00 25.98 354 GLN A O 1
ATOM 2681 N N . PRO A 1 355 ? -3.614 4.234 34.393 1.00 29.72 355 PRO A N 1
ATOM 2682 C CA . PRO A 1 355 ? -3.076 5.550 34.083 1.00 29.72 355 PRO A CA 1
ATOM 2683 C C . PRO A 1 355 ? -2.373 6.109 35.326 1.00 29.72 355 PRO A C 1
ATOM 2685 O O . PRO A 1 355 ? -2.977 6.810 36.134 1.00 29.72 355 PRO A O 1
ATOM 2688 N N . LEU A 1 356 ? -1.088 5.782 35.492 1.00 33.66 356 LEU A N 1
ATOM 2689 C CA . LEU A 1 356 ? -0.237 6.537 36.403 1.00 33.66 356 LEU A CA 1
ATOM 2690 C C . LEU A 1 356 ? -0.171 7.983 35.908 1.00 33.66 356 LEU A C 1
ATOM 2692 O O . LEU A 1 356 ? 0.179 8.228 34.751 1.00 33.66 356 LEU A O 1
ATOM 2696 N N . GLU A 1 357 ? -0.459 8.928 36.798 1.00 40.94 357 GLU A N 1
ATOM 2697 C CA . GLU A 1 357 ? -0.064 10.319 36.613 1.00 40.94 357 GLU A CA 1
ATOM 2698 C C . GLU A 1 357 ? 1.465 10.346 36.524 1.00 40.94 357 GLU A C 1
ATOM 2700 O O . GLU A 1 357 ? 2.165 10.141 37.517 1.00 40.94 357 GLU A O 1
ATOM 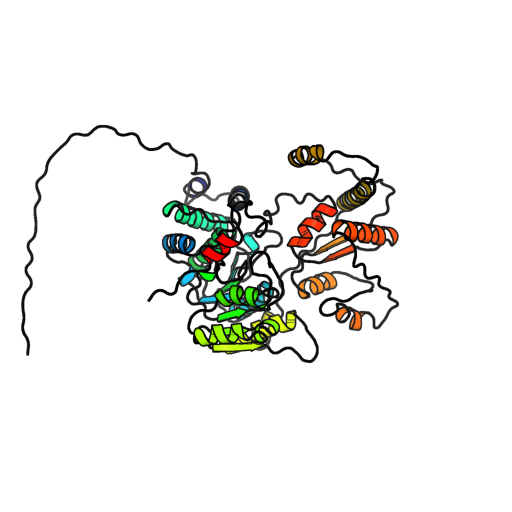2705 N N . ALA A 1 358 ? 1.993 10.501 35.307 1.00 49.12 358 ALA A N 1
ATOM 2706 C CA . ALA A 1 358 ? 3.432 10.546 35.097 1.00 49.12 358 ALA A CA 1
ATOM 2707 C C . ALA A 1 358 ? 4.011 11.744 35.872 1.00 49.12 358 ALA A C 1
ATOM 2709 O O . ALA A 1 358 ? 3.444 12.840 35.779 1.00 49.12 358 ALA A O 1
ATOM 2710 N N . PRO A 1 359 ? 5.108 11.564 36.634 1.00 52.47 359 PRO A N 1
ATOM 2711 C CA . PRO A 1 359 ? 5.677 12.643 37.426 1.00 52.47 359 PRO A CA 1
ATOM 2712 C C . PRO A 1 359 ? 6.016 13.822 36.515 1.00 52.47 359 PRO A C 1
ATOM 2714 O O . PRO A 1 359 ? 6.652 13.664 35.475 1.00 52.47 359 PRO A O 1
ATOM 2717 N N . LEU A 1 360 ? 5.551 15.012 36.886 1.00 55.16 360 LEU A N 1
ATOM 2718 C CA . LEU A 1 360 ? 5.852 16.237 36.156 1.00 55.16 360 LEU A CA 1
ATOM 2719 C C . LEU A 1 360 ? 7.236 16.740 36.570 1.00 55.16 360 LEU A C 1
ATOM 2721 O O . LEU A 1 360 ? 7.563 16.748 37.757 1.00 55.16 360 LEU A O 1
ATOM 2725 N N . ALA A 1 361 ? 8.032 17.185 35.598 1.00 61.25 361 ALA A N 1
ATOM 2726 C CA . ALA A 1 361 ? 9.302 17.845 35.875 1.00 61.25 361 ALA A CA 1
ATOM 2727 C C . ALA A 1 361 ? 9.118 19.107 36.736 1.00 61.25 361 ALA A C 1
ATOM 2729 O O . ALA A 1 361 ? 8.044 19.719 36.747 1.00 61.25 361 ALA A O 1
ATOM 2730 N N . ASP A 1 362 ? 10.198 19.502 37.416 1.00 66.12 362 ASP A N 1
ATOM 2731 C CA . ASP A 1 362 ? 10.288 20.736 38.202 1.00 66.12 362 ASP A CA 1
ATOM 2732 C C . ASP A 1 362 ? 9.696 21.931 37.419 1.00 66.12 362 ASP A C 1
ATOM 2734 O O . ASP A 1 362 ? 10.077 22.143 36.263 1.00 66.12 362 ASP A O 1
ATOM 2738 N N . PRO A 1 363 ? 8.780 22.732 38.002 1.00 60.25 363 PRO A N 1
ATOM 2739 C CA . PRO A 1 363 ? 8.262 23.948 37.376 1.00 60.25 363 PRO A CA 1
ATOM 2740 C C . PRO A 1 363 ? 9.329 24.946 36.895 1.00 60.25 363 PRO A C 1
ATOM 2742 O O . PRO A 1 363 ? 9.015 25.769 36.035 1.00 60.25 363 PRO A O 1
ATOM 2745 N N . ALA A 1 364 ? 10.553 24.886 37.431 1.00 60.72 364 ALA A N 1
ATOM 2746 C CA . ALA A 1 364 ? 11.705 25.694 37.030 1.00 60.72 364 ALA A CA 1
ATOM 2747 C C . ALA A 1 364 ? 12.603 25.045 35.952 1.00 60.72 364 ALA A C 1
ATOM 2749 O O . ALA A 1 364 ? 13.586 25.661 35.535 1.00 60.72 364 ALA A O 1
ATOM 2750 N N . ALA A 1 365 ? 12.303 23.825 35.492 1.00 65.19 365 ALA A N 1
ATOM 2751 C CA . ALA A 1 365 ? 13.051 23.178 34.415 1.00 65.19 365 ALA A CA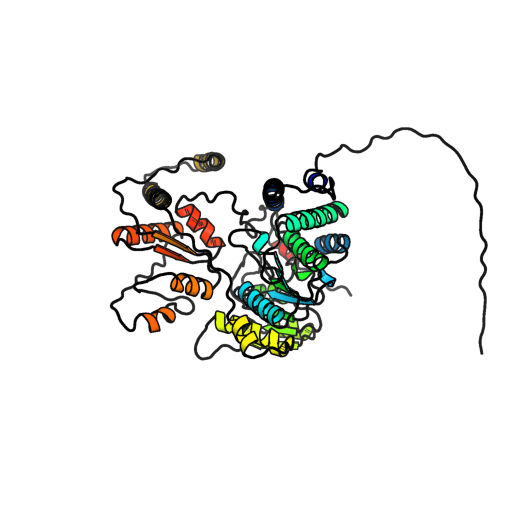 1
ATOM 2752 C C . ALA A 1 365 ? 12.881 23.930 33.083 1.00 65.19 365 ALA A C 1
ATOM 2754 O O . ALA A 1 365 ? 11.773 24.331 32.716 1.00 65.19 365 ALA A O 1
ATOM 2755 N N . SER A 1 366 ? 13.971 24.075 32.324 1.00 75.62 366 SER A N 1
ATOM 2756 C CA . SER A 1 366 ? 13.892 24.552 30.945 1.00 75.62 366 SER A CA 1
ATOM 2757 C C . SER A 1 366 ? 13.199 23.514 30.055 1.00 75.62 366 SER A C 1
ATOM 2759 O O . SER A 1 366 ? 13.370 22.305 30.217 1.00 75.62 366 SER A O 1
ATOM 2761 N N . LEU A 1 367 ? 12.401 23.999 29.105 1.00 79.12 367 LEU A N 1
ATOM 2762 C CA . LEU A 1 367 ? 11.634 23.202 28.147 1.00 79.12 367 LEU A CA 1
ATOM 2763 C C . LEU A 1 367 ? 11.822 23.810 26.748 1.00 79.12 367 LEU A C 1
ATOM 2765 O O . LEU A 1 367 ? 11.956 25.033 26.653 1.00 79.12 367 LEU A O 1
ATOM 2769 N N . PRO A 1 368 ? 11.804 23.011 25.665 1.00 75.44 368 PRO A N 1
ATOM 2770 C CA . PRO A 1 368 ? 11.772 23.564 24.315 1.00 75.44 368 PRO A CA 1
ATOM 2771 C C . PRO A 1 368 ? 10.443 24.303 24.085 1.00 75.44 368 PRO A C 1
ATOM 2773 O O . PRO A 1 368 ? 9.441 24.019 24.749 1.00 75.44 368 PRO A O 1
ATOM 2776 N N . LEU A 1 369 ? 10.400 25.218 23.111 1.00 74.56 369 LEU A N 1
ATOM 2777 C CA . LEU A 1 369 ? 9.165 25.938 22.747 1.00 74.56 369 LEU A CA 1
ATOM 2778 C C . LEU A 1 369 ? 8.058 24.984 22.277 1.00 74.56 369 LEU A C 1
ATOM 2780 O O . LEU A 1 369 ? 6.872 25.240 22.481 1.00 74.56 369 LEU A O 1
ATOM 2784 N N . GLY A 1 370 ? 8.464 23.870 21.676 1.00 75.25 370 GLY A N 1
ATOM 2785 C CA . GLY A 1 370 ? 7.617 22.748 21.318 1.00 75.25 370 GLY A CA 1
ATOM 2786 C C . GLY A 1 370 ? 8.465 21.544 20.927 1.00 75.25 370 GLY A C 1
ATOM 2787 O O . GLY A 1 370 ? 9.656 21.667 20.630 1.00 75.25 370 GLY A O 1
ATOM 2788 N N . VAL A 1 371 ? 7.829 20.378 20.905 1.00 68.00 371 VAL A N 1
ATOM 2789 C CA . VAL A 1 371 ? 8.341 19.205 20.195 1.00 68.00 371 VAL A CA 1
ATOM 2790 C C . VAL A 1 371 ? 7.319 18.868 19.120 1.00 68.00 371 VAL A C 1
ATOM 2792 O O . VAL A 1 371 ? 6.124 18.785 19.415 1.00 68.00 371 VAL A O 1
ATOM 2795 N N . VAL A 1 372 ? 7.805 18.697 17.897 1.00 67.94 372 VAL A N 1
ATOM 2796 C CA . VAL A 1 372 ? 7.054 18.238 16.731 1.00 67.94 372 VAL A CA 1
ATOM 2797 C C . VAL A 1 372 ? 7.493 16.812 16.445 1.00 67.94 372 VAL A C 1
ATOM 2799 O O . VAL A 1 372 ? 8.687 16.544 16.328 1.00 67.94 372 VAL A O 1
ATOM 2802 N N . ILE A 1 373 ? 6.535 15.901 16.335 1.00 68.88 373 ILE A N 1
ATOM 2803 C CA . ILE A 1 373 ? 6.777 14.500 15.993 1.00 68.88 373 ILE A CA 1
ATOM 2804 C C . ILE A 1 373 ? 6.075 14.232 14.664 1.00 68.88 373 ILE A C 1
ATOM 2806 O O . ILE A 1 373 ? 4.858 14.408 14.601 1.00 68.88 373 ILE A O 1
ATOM 2810 N N . ASP A 1 374 ? 6.834 13.827 13.642 1.00 66.50 374 ASP A N 1
ATOM 2811 C CA . ASP A 1 374 ? 6.326 13.367 12.345 1.00 66.50 374 ASP A CA 1
ATOM 2812 C C . ASP A 1 374 ? 6.769 11.939 12.016 1.00 66.50 374 ASP A C 1
ATOM 2814 O O . ASP A 1 374 ? 7.859 11.484 12.359 1.00 66.50 374 ASP A O 1
ATOM 2818 N N . VAL A 1 375 ? 5.884 11.238 11.316 1.00 58.25 375 VAL A N 1
ATOM 2819 C CA . VAL A 1 375 ? 5.950 9.809 11.023 1.00 58.25 375 VAL A CA 1
ATOM 2820 C C . VAL A 1 375 ? 6.239 9.547 9.533 1.00 58.25 375 VAL A C 1
ATOM 2822 O O . VAL A 1 375 ? 5.833 8.534 8.957 1.00 58.25 375 VAL A O 1
ATOM 2825 N N . GLY A 1 376 ? 6.909 10.501 8.882 1.00 53.84 376 GLY A N 1
ATOM 2826 C CA . GLY A 1 376 ? 7.166 10.536 7.452 1.00 53.84 376 GLY A CA 1
ATOM 2827 C C . GLY A 1 376 ? 7.894 9.310 6.906 1.00 53.84 376 GLY A C 1
ATOM 2828 O O . GLY A 1 376 ? 9.101 9.140 7.064 1.00 53.84 376 GLY A O 1
ATOM 2829 N N . HIS A 1 377 ? 7.166 8.495 6.142 1.00 55.91 377 HIS A N 1
ATOM 2830 C CA . HIS A 1 377 ? 7.704 7.348 5.401 1.00 55.91 377 HIS A CA 1
ATOM 2831 C C . HIS A 1 377 ? 8.480 7.725 4.116 1.00 55.91 377 HIS A C 1
ATOM 2833 O O . HIS A 1 377 ? 8.792 6.847 3.311 1.00 55.91 377 HIS A O 1
ATOM 2839 N N . ASN A 1 378 ? 8.734 9.015 3.869 1.00 48.62 378 ASN A N 1
ATOM 2840 C CA . ASN A 1 378 ? 9.579 9.546 2.791 1.00 48.62 378 ASN A CA 1
ATOM 2841 C C . ASN A 1 378 ? 9.774 11.068 2.940 1.00 48.62 378 ASN A C 1
ATOM 2843 O O . ASN A 1 378 ? 9.045 11.739 3.670 1.00 48.62 378 ASN A O 1
ATOM 2847 N N . GLU A 1 379 ? 10.732 11.594 2.180 1.00 49.69 379 GLU A N 1
ATOM 2848 C CA . GLU A 1 379 ? 11.121 13.008 2.078 1.00 49.69 379 GLU A CA 1
ATOM 2849 C C . GLU A 1 379 ? 9.933 13.966 1.857 1.00 49.69 379 GLU A C 1
ATOM 2851 O O . GLU A 1 379 ? 9.843 14.994 2.516 1.00 49.69 379 GLU A O 1
ATOM 2856 N N . SER A 1 380 ? 8.925 13.583 1.065 1.00 50.81 380 SER A N 1
ATOM 2857 C CA . SER A 1 380 ? 7.749 14.433 0.813 1.00 50.81 380 SER A CA 1
ATOM 2858 C C . SER A 1 380 ? 6.775 14.608 1.987 1.00 50.81 380 SER A C 1
ATOM 2860 O O . SER A 1 380 ? 5.921 15.496 1.928 1.00 50.81 380 SER A O 1
ATOM 2862 N N . ALA A 1 381 ? 6.875 13.804 3.050 1.00 54.97 381 ALA A N 1
ATOM 2863 C CA . ALA A 1 381 ? 6.192 14.102 4.314 1.00 54.97 381 ALA A CA 1
ATOM 2864 C C . ALA A 1 381 ? 6.952 15.183 5.105 1.00 54.97 381 ALA A C 1
ATOM 2866 O O . ALA A 1 381 ? 6.342 16.118 5.623 1.00 54.97 381 ALA A O 1
ATOM 2867 N N . VAL A 1 382 ? 8.286 15.106 5.094 1.00 55.75 382 VAL A N 1
ATOM 2868 C CA . VAL A 1 382 ? 9.192 16.086 5.711 1.00 55.75 382 VAL A CA 1
ATOM 2869 C C . VAL A 1 382 ? 9.084 17.450 5.011 1.00 55.75 382 VAL A C 1
ATOM 2871 O O . VAL A 1 382 ? 8.960 18.469 5.689 1.00 55.75 382 VAL A O 1
ATOM 2874 N N . ASP A 1 383 ? 9.002 17.480 3.675 1.00 54.81 383 ASP A N 1
ATOM 2875 C CA . ASP A 1 383 ? 8.733 18.701 2.897 1.00 54.81 383 ASP A CA 1
ATOM 2876 C C . ASP A 1 383 ? 7.431 19.393 3.324 1.00 54.81 383 ASP A C 1
ATOM 2878 O O . ASP A 1 383 ? 7.380 20.618 3.444 1.00 54.81 383 ASP A O 1
ATOM 2882 N N . ARG A 1 384 ? 6.359 18.617 3.548 1.00 57.06 384 ARG A N 1
ATOM 2883 C CA . ARG A 1 384 ? 5.060 19.156 3.981 1.00 57.06 384 ARG A CA 1
ATOM 2884 C C . ARG A 1 384 ? 5.133 19.733 5.386 1.00 57.06 384 ARG A C 1
ATOM 2886 O O . ARG A 1 384 ? 4.651 20.844 5.591 1.00 57.06 384 ARG A O 1
ATOM 2893 N N . LEU A 1 385 ? 5.785 19.031 6.312 1.00 57.66 385 LEU A N 1
ATOM 2894 C CA . LEU A 1 385 ? 6.014 19.540 7.662 1.00 57.66 385 LEU A CA 1
ATOM 2895 C C . LEU A 1 385 ? 6.774 20.879 7.629 1.00 57.66 385 LEU A C 1
ATOM 2897 O O . LEU A 1 385 ? 6.400 21.831 8.312 1.00 57.66 385 LEU A O 1
ATOM 2901 N N . PHE A 1 386 ? 7.810 20.988 6.795 1.00 55.59 386 PHE A N 1
ATOM 2902 C CA . PHE A 1 386 ? 8.588 22.221 6.665 1.00 55.59 386 PHE A CA 1
ATOM 2903 C C . PHE A 1 386 ? 7.856 23.355 5.928 1.00 55.59 386 PHE A C 1
ATOM 2905 O O . PHE A 1 386 ? 8.168 24.517 6.174 1.00 55.59 386 PHE A O 1
ATOM 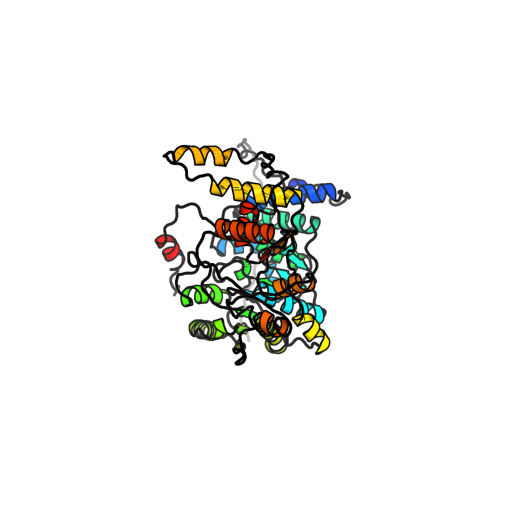2912 N N . GLN A 1 387 ? 6.827 23.075 5.121 1.00 50.91 387 GLN A N 1
ATOM 2913 C CA . GLN A 1 387 ? 5.934 24.117 4.583 1.00 50.91 387 GLN A CA 1
ATOM 2914 C C . GLN A 1 387 ? 5.054 24.771 5.667 1.00 50.91 387 GLN A C 1
ATOM 2916 O O . GLN A 1 387 ? 4.624 25.910 5.487 1.00 50.91 387 GLN A O 1
ATOM 2921 N N . GLY A 1 388 ? 4.810 24.088 6.793 1.00 39.53 388 GLY A N 1
ATOM 2922 C CA . GLY A 1 388 ? 4.080 24.622 7.950 1.00 39.53 388 GLY A CA 1
ATOM 2923 C C . GLY A 1 388 ? 4.945 25.343 8.996 1.00 39.53 388 GLY A C 1
ATOM 2924 O O . GLY A 1 388 ? 4.399 25.955 9.915 1.00 39.53 388 GLY A O 1
ATOM 2925 N N . LEU A 1 389 ? 6.280 25.288 8.887 1.00 44.47 389 LEU A N 1
ATOM 2926 C CA . LEU A 1 389 ? 7.211 25.748 9.924 1.00 44.47 389 LEU A CA 1
ATOM 2927 C C . LEU A 1 389 ? 8.108 26.902 9.447 1.00 44.47 389 LEU A C 1
ATOM 2929 O O . LEU A 1 389 ? 8.911 26.760 8.529 1.00 44.47 389 LEU A O 1
ATOM 2933 N N . HIS A 1 390 ? 8.064 28.037 10.151 1.00 34.84 390 HIS A N 1
ATOM 2934 C CA . HIS A 1 390 ? 9.054 29.106 9.987 1.00 34.84 390 HIS A CA 1
ATOM 2935 C C . HIS A 1 390 ? 10.376 28.721 10.674 1.00 34.84 390 HIS A C 1
ATOM 2937 O O . HIS A 1 390 ? 10.528 28.908 11.881 1.00 34.84 390 HIS A O 1
ATOM 2943 N N . LEU A 1 391 ? 11.330 28.178 9.911 1.00 36.69 391 LEU A N 1
ATOM 2944 C CA . LEU A 1 391 ? 12.603 27.666 10.434 1.00 36.69 391 LEU A CA 1
ATOM 2945 C C . LEU A 1 391 ? 13.802 28.594 10.181 1.00 36.69 391 LEU A C 1
ATOM 2947 O O . LEU A 1 391 ? 13.984 29.121 9.085 1.00 36.69 391 LEU A O 1
ATOM 2951 N N . ALA A 1 392 ? 14.672 28.695 11.191 1.00 29.12 392 ALA A N 1
ATOM 2952 C CA . ALA A 1 392 ? 16.096 28.995 11.029 1.00 29.12 392 ALA A CA 1
ATOM 2953 C C . ALA A 1 392 ? 16.880 27.669 10.909 1.00 29.12 392 ALA A C 1
ATOM 2955 O O . ALA A 1 392 ? 16.406 26.625 11.356 1.00 29.12 392 ALA A O 1
ATOM 2956 N N . THR A 1 393 ? 18.026 27.670 10.224 1.00 26.38 393 THR A N 1
ATOM 2957 C CA . THR A 1 393 ? 18.400 26.513 9.389 1.00 26.38 393 THR A CA 1
ATOM 2958 C C . THR A 1 393 ? 19.828 26.006 9.655 1.00 26.38 393 THR A C 1
ATOM 2960 O O . THR A 1 393 ? 20.787 26.759 9.536 1.00 26.38 393 THR A O 1
ATOM 2963 N N . ALA A 1 394 ? 19.996 24.726 10.025 1.00 30.83 394 ALA A N 1
ATOM 2964 C CA . ALA A 1 394 ? 21.293 24.045 10.213 1.00 30.83 394 ALA A CA 1
ATOM 2965 C C . ALA A 1 394 ? 21.115 22.504 10.235 1.00 30.83 394 ALA A C 1
ATOM 2967 O O . ALA A 1 394 ? 20.114 22.021 10.756 1.00 30.83 394 ALA A O 1
ATOM 2968 N N . ASN A 1 395 ? 21.993 21.739 9.560 1.00 34.22 395 ASN A N 1
ATOM 2969 C CA . ASN A 1 395 ? 21.471 20.628 8.729 1.00 34.22 395 ASN A CA 1
ATOM 2970 C C . ASN A 1 395 ? 22.591 19.613 8.279 1.00 34.22 395 ASN A C 1
ATOM 2972 O O . ASN A 1 395 ? 23.742 20.016 8.111 1.00 34.22 395 ASN A O 1
ATOM 2976 N N . HIS A 1 396 ? 22.280 18.309 8.090 1.00 31.00 396 HIS A N 1
ATOM 2977 C CA . HIS A 1 396 ? 23.215 17.148 7.914 1.00 31.00 396 HIS A CA 1
ATOM 2978 C C . HIS A 1 396 ? 22.782 16.067 6.851 1.00 31.00 396 HIS A C 1
ATOM 2980 O O . HIS A 1 396 ? 21.637 16.107 6.402 1.00 31.00 396 HIS A O 1
ATOM 2986 N N . PRO A 1 397 ? 23.638 15.101 6.400 1.00 29.30 397 PRO A N 1
ATOM 2987 C CA . PRO A 1 397 ? 23.270 14.055 5.412 1.00 29.30 397 PRO A CA 1
ATOM 2988 C C . PRO A 1 397 ? 23.023 12.602 5.905 1.00 29.30 397 PRO A C 1
ATOM 2990 O O . PRO A 1 397 ? 23.855 12.031 6.615 1.00 29.30 397 PRO A O 1
ATOM 2993 N N . ARG A 1 398 ? 21.960 11.968 5.370 1.00 24.78 398 ARG A N 1
ATOM 2994 C CA . ARG A 1 398 ? 21.846 10.599 4.777 1.00 24.78 398 ARG A CA 1
ATOM 2995 C C . ARG A 1 398 ? 20.362 10.336 4.436 1.00 24.78 398 ARG A C 1
ATOM 2997 O O . ARG A 1 398 ? 19.521 10.681 5.252 1.00 24.78 398 ARG A O 1
ATOM 3004 N N . CYS A 1 399 ? 19.970 9.658 3.359 1.00 31.56 399 CYS A N 1
ATOM 3005 C CA . CYS A 1 399 ? 20.622 9.437 2.064 1.00 31.56 399 CYS A CA 1
ATOM 3006 C C . CYS A 1 399 ? 19.547 9.706 0.993 1.00 31.56 399 CYS A C 1
ATOM 3008 O O . CYS A 1 399 ? 18.501 9.080 1.083 1.00 31.56 399 CYS A O 1
ATOM 3010 N N . GLN A 1 400 ? 19.746 10.564 -0.009 1.00 34.91 400 GLN A N 1
ATOM 3011 C CA . GLN A 1 400 ? 20.866 11.503 -0.184 1.00 34.91 400 GLN A CA 1
ATOM 3012 C C . GLN A 1 400 ? 20.850 12.624 0.887 1.00 34.91 400 GLN A C 1
ATOM 3014 O O . GLN A 1 400 ? 20.184 12.473 1.914 1.00 34.91 400 GLN A O 1
ATOM 3019 N N . PRO A 1 401 ? 21.705 13.664 0.831 1.00 39.34 401 PRO A N 1
ATOM 3020 C CA . PRO A 1 401 ? 21.724 14.657 1.894 1.00 39.34 401 PRO A CA 1
ATOM 3021 C C . PRO A 1 401 ? 20.421 15.450 2.002 1.00 39.34 401 PRO A C 1
ATOM 3023 O O . PRO A 1 401 ? 20.046 16.114 1.041 1.00 39.34 401 PRO A O 1
ATOM 3026 N N . ALA A 1 402 ? 19.918 15.644 3.225 1.00 39.31 402 ALA A N 1
ATOM 3027 C CA . ALA A 1 402 ? 19.142 16.853 3.498 1.00 39.31 402 ALA A CA 1
ATOM 3028 C C . ALA A 1 402 ? 19.983 18.114 3.177 1.00 39.31 402 ALA A C 1
ATOM 3030 O O . ALA A 1 402 ? 19.441 19.184 2.953 1.00 39.31 402 ALA A O 1
ATOM 3031 N N . ALA A 1 403 ? 21.320 18.007 3.040 1.00 34.19 403 ALA A N 1
ATOM 3032 C CA . ALA A 1 403 ? 22.189 19.043 2.457 1.00 34.19 403 ALA A CA 1
ATOM 3033 C C . ALA A 1 403 ? 22.021 19.280 0.929 1.00 34.19 403 ALA A C 1
ATOM 3035 O O . ALA A 1 403 ? 22.866 19.924 0.294 1.00 34.19 403 ALA A O 1
ATOM 3036 N N . ALA A 1 404 ? 20.949 18.758 0.328 1.00 37.59 404 ALA A N 1
ATOM 3037 C CA . ALA A 1 404 ? 20.317 19.307 -0.870 1.00 37.59 404 ALA A CA 1
ATOM 3038 C C . ALA A 1 404 ? 19.283 20.378 -0.473 1.00 37.59 404 ALA A C 1
ATOM 3040 O O . ALA A 1 404 ? 19.480 21.544 -0.801 1.00 37.59 404 ALA A O 1
ATOM 3041 N N . VAL A 1 405 ? 18.291 20.021 0.355 1.00 40.41 405 VAL A N 1
ATOM 3042 C CA . VAL A 1 405 ? 17.300 20.937 0.960 1.00 40.41 405 VAL A CA 1
ATOM 3043 C C . VAL A 1 405 ? 17.981 22.125 1.663 1.00 40.41 405 VAL A C 1
ATOM 3045 O O . VAL A 1 405 ? 17.620 23.279 1.457 1.00 40.41 405 VAL A O 1
ATOM 3048 N N . PHE A 1 406 ? 19.050 21.885 2.428 1.00 37.88 406 PHE A N 1
ATOM 3049 C CA . PHE A 1 406 ? 19.841 22.944 3.060 1.00 37.88 406 PHE A CA 1
ATOM 3050 C C . PHE A 1 406 ? 20.696 23.772 2.083 1.00 37.88 406 PHE A C 1
ATOM 3052 O O . PHE A 1 406 ? 21.208 24.805 2.492 1.00 37.88 406 PHE A O 1
ATOM 3059 N N . ARG A 1 407 ? 20.897 23.374 0.821 1.00 38.00 407 ARG A N 1
ATOM 3060 C CA . ARG A 1 407 ? 21.776 24.113 -0.110 1.00 38.00 407 ARG A CA 1
ATOM 3061 C C . ARG A 1 407 ? 21.097 25.347 -0.687 1.00 38.00 407 ARG A C 1
ATOM 3063 O O . ARG A 1 407 ? 21.709 26.411 -0.713 1.00 38.00 407 ARG A O 1
ATOM 3070 N N . ASP A 1 408 ? 19.831 25.211 -1.065 1.00 39.00 408 ASP A N 1
ATOM 3071 C CA . ASP A 1 408 ? 19.001 26.341 -1.486 1.00 39.00 408 ASP A CA 1
ATOM 3072 C C . ASP A 1 408 ? 18.675 27.236 -0.277 1.00 39.00 408 ASP A C 1
ATOM 3074 O O . ASP A 1 408 ? 18.753 28.465 -0.350 1.00 39.00 408 ASP A O 1
ATOM 3078 N N . ILE A 1 409 ? 18.409 26.612 0.875 1.00 39.28 409 ILE A N 1
ATOM 3079 C CA . ILE A 1 409 ? 18.044 27.281 2.129 1.00 39.28 409 ILE A CA 1
ATOM 3080 C C . ILE A 1 409 ? 19.213 28.052 2.780 1.00 39.28 409 ILE A C 1
ATOM 3082 O O . ILE A 1 409 ? 19.027 29.190 3.208 1.00 39.28 409 ILE A O 1
ATOM 3086 N N . CYS A 1 410 ? 20.423 27.488 2.865 1.00 37.41 410 CYS A N 1
ATOM 3087 C CA . CYS A 1 410 ? 21.577 28.137 3.514 1.00 37.41 410 CYS A CA 1
ATOM 3088 C C . CYS A 1 410 ? 22.282 29.176 2.620 1.00 37.41 410 CYS A C 1
ATOM 3090 O O . CYS A 1 410 ? 23.381 29.625 2.936 1.00 37.41 410 CYS A O 1
ATOM 3092 N N . SER A 1 411 ? 21.644 29.612 1.533 1.00 44.28 411 SER A N 1
ATOM 3093 C CA . SER A 1 411 ? 22.138 30.675 0.649 1.00 44.28 411 SER A CA 1
ATOM 3094 C C . SER A 1 411 ? 22.238 32.065 1.312 1.00 44.28 411 SER A C 1
ATOM 3096 O O . SER A 1 411 ? 22.803 32.973 0.706 1.00 44.28 411 SER A O 1
ATOM 3098 N N . ASN A 1 412 ? 21.696 32.255 2.528 1.00 39.12 412 ASN A N 1
ATOM 3099 C CA . ASN A 1 412 ? 21.456 33.583 3.120 1.00 39.12 412 ASN A CA 1
ATOM 3100 C C . ASN A 1 412 ? 21.698 33.737 4.651 1.00 39.12 412 ASN A C 1
ATOM 3102 O O . ASN A 1 412 ? 21.292 34.758 5.208 1.00 39.12 412 ASN A O 1
ATOM 3106 N N . SER A 1 413 ? 22.314 32.793 5.385 1.00 44.41 413 SER A N 1
ATOM 3107 C CA . SER A 1 413 ? 22.538 32.944 6.852 1.00 44.41 413 SER A CA 1
ATOM 3108 C C . SER A 1 413 ? 23.680 32.097 7.442 1.00 44.41 413 SER A C 1
ATOM 3110 O O . SER A 1 413 ? 24.161 31.163 6.809 1.00 44.41 413 SER A O 1
ATOM 3112 N N . ASN A 1 414 ? 24.117 32.438 8.667 1.00 38.88 414 ASN A N 1
ATOM 3113 C CA . ASN A 1 414 ? 25.115 31.688 9.449 1.00 38.88 414 ASN A CA 1
ATOM 3114 C C . ASN A 1 414 ? 24.502 30.428 10.091 1.00 38.88 414 ASN A C 1
ATOM 3116 O O . ASN A 1 414 ? 23.480 30.528 10.768 1.00 38.88 414 ASN A O 1
ATOM 3120 N N . CYS A 1 415 ? 25.168 29.275 9.953 1.00 45.06 415 CYS A N 1
ATOM 3121 C CA . CYS A 1 415 ? 24.660 27.957 10.361 1.00 45.06 415 CYS A CA 1
ATOM 3122 C C . CYS A 1 415 ? 25.790 27.066 10.931 1.00 45.06 415 CYS A C 1
ATOM 3124 O O . CYS A 1 415 ? 26.931 27.166 10.481 1.00 45.06 415 CYS A O 1
ATOM 3126 N N . SER A 1 416 ? 25.485 26.135 11.846 1.00 41.12 416 SER A N 1
ATOM 3127 C CA . SER A 1 416 ? 26.437 25.120 12.355 1.00 41.12 416 SER A CA 1
ATOM 3128 C C . SER A 1 416 ? 25.733 23.816 12.749 1.00 41.12 416 SER A C 1
ATOM 3130 O O . SER A 1 416 ? 24.654 23.880 13.327 1.00 41.12 416 SER A O 1
ATOM 3132 N N . ALA A 1 417 ? 26.334 22.649 12.487 1.00 44.59 417 ALA A N 1
ATOM 3133 C CA . ALA A 1 417 ? 25.715 21.338 12.732 1.00 44.59 417 ALA A CA 1
ATOM 3134 C C . ALA A 1 417 ? 26.644 20.355 13.476 1.00 44.59 417 ALA A C 1
ATOM 3136 O O . ALA A 1 417 ? 27.841 20.298 13.192 1.00 44.59 417 ALA A O 1
ATOM 3137 N N . GLU A 1 418 ? 26.075 19.534 14.369 1.00 43.78 418 GLU A N 1
ATOM 3138 C CA . GLU A 1 418 ? 26.739 18.410 15.054 1.00 43.78 418 GLU A CA 1
ATOM 3139 C C . GLU A 1 418 ? 26.011 17.087 14.732 1.00 43.78 418 GLU A C 1
ATOM 3141 O O . GLU A 1 418 ? 24.780 17.036 14.720 1.00 43.78 418 GLU A O 1
ATOM 3146 N N . TRP A 1 419 ? 26.759 16.015 14.438 1.00 46.38 419 TRP A N 1
ATOM 3147 C CA . TRP A 1 419 ? 26.240 14.762 13.859 1.00 46.38 419 TRP A CA 1
ATOM 3148 C C . TRP A 1 419 ? 26.532 13.562 14.791 1.00 46.38 419 TRP A C 1
ATOM 3150 O O . TRP A 1 419 ? 27.643 13.027 14.812 1.00 46.38 419 TRP A O 1
ATOM 3160 N N . VAL A 1 420 ? 25.552 13.156 15.612 1.00 49.75 420 VAL A N 1
ATOM 3161 C CA . VAL A 1 420 ? 25.752 12.222 16.745 1.00 49.75 420 VAL A CA 1
ATOM 3162 C C . VAL A 1 420 ? 25.366 10.779 16.392 1.00 49.75 420 VAL A C 1
ATOM 3164 O O . VAL A 1 420 ? 24.204 10.394 16.458 1.00 49.75 420 VAL A O 1
ATOM 3167 N N . PHE A 1 421 ? 26.365 9.943 16.100 1.00 47.09 421 PHE A N 1
ATOM 3168 C CA . PHE A 1 421 ? 26.177 8.546 15.669 1.00 47.09 421 PHE A CA 1
ATOM 3169 C C . PHE A 1 421 ? 26.072 7.495 16.798 1.00 47.09 421 PHE A C 1
ATOM 3171 O O . PHE A 1 421 ? 25.963 6.306 16.506 1.00 47.09 421 PHE A O 1
ATOM 3178 N N . ALA A 1 422 ? 26.170 7.880 18.077 1.00 47.78 422 ALA A N 1
ATOM 3179 C CA . ALA A 1 422 ? 26.388 6.935 19.182 1.00 47.78 422 ALA A CA 1
ATOM 3180 C C . ALA A 1 422 ? 25.364 7.070 20.326 1.00 47.78 422 ALA A C 1
ATOM 3182 O O . ALA A 1 422 ? 25.446 7.978 21.159 1.00 47.78 422 ALA A O 1
ATOM 3183 N N . GLY A 1 423 ? 24.436 6.115 20.409 1.00 56.62 423 GLY A N 1
ATOM 3184 C CA . GLY A 1 423 ? 23.449 5.991 21.483 1.00 56.62 423 GLY A CA 1
ATOM 3185 C C . GLY A 1 423 ? 22.308 5.040 21.114 1.00 56.62 423 GLY A C 1
ATOM 3186 O O . GLY A 1 423 ? 22.219 4.587 19.978 1.00 56.62 423 GLY A O 1
ATOM 3187 N N . THR A 1 424 ? 21.427 4.754 22.072 1.00 67.25 424 THR A N 1
ATOM 3188 C CA . THR A 1 424 ? 20.074 4.255 21.779 1.00 67.25 424 THR A CA 1
ATOM 3189 C C . THR A 1 424 ? 19.179 5.434 21.384 1.00 67.25 424 THR A C 1
ATOM 3191 O O . THR A 1 424 ? 19.451 6.566 21.802 1.00 67.25 424 THR A O 1
ATOM 3194 N N . LEU A 1 425 ? 18.106 5.197 20.619 1.00 64.75 425 LEU A N 1
ATOM 3195 C CA . LEU A 1 425 ? 17.184 6.258 20.192 1.00 64.75 425 LEU A CA 1
ATOM 3196 C C . LEU A 1 425 ? 16.654 7.103 21.377 1.00 64.75 425 LEU A C 1
ATOM 3198 O O . LEU A 1 425 ? 16.766 8.329 21.295 1.00 64.75 425 LEU A O 1
ATOM 3202 N N . PRO A 1 426 ? 16.235 6.524 22.525 1.00 67.69 426 PRO A N 1
ATOM 3203 C CA . PRO A 1 426 ? 15.823 7.302 23.692 1.00 67.69 426 PRO A CA 1
ATOM 3204 C C . PRO A 1 426 ? 16.905 8.264 24.195 1.00 67.69 426 PRO A C 1
ATOM 3206 O O . PRO A 1 426 ? 16.624 9.422 24.493 1.00 67.69 426 PRO A O 1
ATOM 3209 N N . ARG A 1 427 ? 18.173 7.830 24.222 1.00 64.94 427 ARG A N 1
ATOM 3210 C CA . ARG A 1 427 ? 19.298 8.656 24.691 1.00 64.94 427 ARG A CA 1
ATOM 3211 C C . ARG A 1 427 ? 19.636 9.797 23.725 1.00 64.94 427 ARG A C 1
ATOM 3213 O O . ARG A 1 427 ? 20.116 10.842 24.165 1.00 64.94 427 ARG A O 1
ATOM 3220 N N . LEU A 1 428 ? 19.406 9.607 22.425 1.00 71.38 428 LEU A N 1
ATOM 3221 C CA . LEU A 1 428 ? 19.569 10.654 21.411 1.00 71.38 428 LEU A CA 1
ATOM 3222 C C . LEU A 1 428 ? 18.448 11.698 21.522 1.00 71.38 428 LEU A C 1
ATOM 3224 O O . LEU A 1 428 ? 18.737 12.891 21.595 1.00 71.38 428 LEU A O 1
ATOM 3228 N N . LEU A 1 429 ? 17.193 11.254 21.643 1.00 73.38 429 LEU A N 1
ATOM 3229 C CA . LEU A 1 429 ? 16.027 12.123 21.844 1.00 73.38 429 LEU A CA 1
ATOM 3230 C C . LEU A 1 429 ? 16.133 12.950 23.133 1.00 73.38 429 LEU A C 1
ATOM 3232 O O . LEU A 1 429 ? 15.891 14.152 23.108 1.00 73.38 429 LEU A O 1
ATOM 3236 N N . GLN A 1 430 ? 16.553 12.337 24.245 1.00 73.38 430 GLN A N 1
ATOM 3237 C CA . GLN A 1 430 ? 16.760 13.027 25.525 1.00 73.38 430 GLN A CA 1
ATOM 3238 C C . GLN A 1 430 ? 17.832 14.125 25.425 1.00 73.38 430 GLN A C 1
ATOM 3240 O O . GLN A 1 430 ? 17.634 15.224 25.940 1.00 73.38 430 GLN A O 1
ATOM 3245 N N . LYS A 1 431 ? 18.942 13.866 24.714 1.00 71.19 431 LYS A N 1
ATOM 3246 C CA . LYS A 1 431 ? 19.959 14.891 24.420 1.00 71.19 431 LYS A CA 1
ATOM 3247 C C . LYS A 1 431 ? 19.400 16.028 23.563 1.00 71.19 431 LYS A C 1
ATOM 3249 O O . LYS A 1 431 ? 19.622 17.187 23.894 1.00 71.19 431 LYS A O 1
ATOM 3254 N N . ALA A 1 432 ? 18.690 15.702 22.483 1.00 73.50 432 ALA A N 1
ATOM 3255 C CA . ALA A 1 432 ? 18.132 16.694 21.566 1.00 73.50 432 ALA A CA 1
ATOM 3256 C C . ALA A 1 432 ? 17.068 17.574 22.250 1.00 73.50 432 ALA A C 1
ATOM 3258 O O . ALA A 1 432 ? 17.052 18.786 22.057 1.00 73.50 432 ALA A O 1
ATOM 3259 N N . PHE A 1 433 ? 16.243 16.986 23.123 1.00 77.62 433 PHE A N 1
ATOM 3260 C CA . PHE A 1 433 ? 15.283 17.710 23.958 1.00 77.62 433 PHE A CA 1
ATOM 3261 C C . PHE A 1 433 ? 15.985 18.658 24.939 1.00 77.62 433 PHE A C 1
ATOM 3263 O O . PHE A 1 433 ? 15.590 19.814 25.052 1.00 77.62 433 PHE A O 1
ATOM 3270 N N . ALA A 1 434 ? 17.047 18.202 25.613 1.00 72.69 434 ALA A N 1
ATOM 3271 C CA . ALA A 1 434 ? 17.815 19.036 26.539 1.00 72.69 434 ALA A CA 1
ATOM 3272 C C . ALA A 1 434 ? 18.550 20.194 25.834 1.00 72.69 434 ALA A C 1
ATOM 3274 O O . ALA A 1 434 ? 18.606 21.295 26.379 1.00 72.69 434 ALA A O 1
ATOM 3275 N N . ALA A 1 435 ? 19.067 19.974 24.619 1.00 70.62 435 ALA A N 1
ATOM 3276 C CA . ALA A 1 435 ? 19.655 21.030 23.795 1.00 70.62 435 ALA A CA 1
ATOM 3277 C C . ALA A 1 435 ? 18.599 22.072 23.387 1.00 70.62 435 ALA A C 1
ATOM 3279 O O . ALA A 1 435 ? 18.757 23.253 23.692 1.00 70.62 435 ALA A O 1
ATOM 3280 N N . ALA A 1 436 ? 17.470 21.632 22.821 1.00 68.69 436 ALA A N 1
ATOM 3281 C CA . ALA A 1 436 ? 16.388 22.532 22.422 1.00 68.69 436 ALA A CA 1
ATOM 3282 C C . ALA A 1 436 ? 15.774 23.299 23.612 1.00 68.69 436 ALA A C 1
ATOM 3284 O O . ALA A 1 436 ? 15.385 24.459 23.481 1.00 68.69 436 ALA A O 1
ATOM 3285 N N . ALA A 1 437 ? 15.743 22.687 24.801 1.00 77.06 437 ALA A N 1
ATOM 3286 C CA . ALA A 1 437 ? 15.356 23.345 26.047 1.00 77.06 437 ALA A CA 1
ATOM 3287 C C . ALA A 1 437 ? 16.360 24.413 26.515 1.00 77.06 437 ALA A C 1
ATOM 3289 O O . ALA A 1 437 ? 15.948 25.439 27.051 1.00 77.06 437 ALA A O 1
ATOM 3290 N N . ALA A 1 438 ? 17.665 24.188 26.337 1.00 72.56 438 ALA A N 1
ATOM 3291 C CA . ALA A 1 438 ? 18.707 25.149 26.704 1.00 72.56 438 ALA A CA 1
ATOM 3292 C C . ALA A 1 438 ? 18.782 26.342 25.734 1.00 72.56 438 ALA A C 1
ATOM 3294 O O . ALA A 1 438 ? 19.084 27.457 26.154 1.00 72.56 438 ALA A O 1
ATOM 3295 N N . GLU A 1 439 ? 18.485 26.115 24.455 1.00 73.31 439 GLU A N 1
ATOM 3296 C CA . GLU A 1 439 ? 18.447 27.144 23.408 1.00 73.31 439 GLU A CA 1
ATOM 3297 C C . GLU A 1 439 ? 17.121 27.918 23.354 1.00 73.31 439 GLU A C 1
ATOM 3299 O O . GLU A 1 439 ? 17.069 29.007 22.784 1.00 73.31 439 GLU A O 1
ATOM 3304 N N . GLY A 1 440 ? 16.040 27.360 23.910 1.00 71.56 440 GLY A N 1
ATOM 3305 C CA . GLY A 1 440 ? 14.687 27.881 23.707 1.00 71.56 440 GLY A CA 1
ATOM 3306 C C . GLY A 1 440 ? 14.207 27.700 22.263 1.00 71.56 440 GLY A C 1
ATOM 3307 O O . GLY A 1 440 ? 13.558 28.589 21.716 1.00 71.56 440 GLY A O 1
ATOM 3308 N N . SER A 1 441 ? 14.549 26.574 21.631 1.00 70.50 441 SER A N 1
ATOM 3309 C CA . SER A 1 441 ? 14.209 26.239 20.243 1.00 70.50 441 SER A CA 1
ATOM 3310 C C . SER A 1 441 ? 13.101 25.168 20.162 1.00 70.50 441 SER A C 1
ATOM 3312 O O . SER A 1 441 ? 12.519 24.769 21.176 1.00 70.50 441 SER A O 1
ATOM 3314 N N . VAL A 1 442 ? 12.730 24.750 18.946 1.00 69.75 442 VAL A N 1
ATOM 3315 C CA . VAL A 1 442 ? 11.743 23.682 18.691 1.00 69.75 442 VAL A CA 1
ATOM 3316 C C . VAL A 1 442 ? 12.481 22.415 18.275 1.00 69.75 442 VAL A C 1
ATOM 3318 O O . VAL A 1 442 ? 13.281 22.446 17.342 1.00 69.75 442 VAL A O 1
ATOM 3321 N N . LEU A 1 443 ? 12.181 21.288 18.924 1.00 73.00 443 LEU A N 1
ATOM 3322 C CA . LEU A 1 443 ? 12.703 19.984 18.517 1.00 73.00 443 LEU A CA 1
ATOM 3323 C C . LEU A 1 443 ? 11.764 19.342 17.488 1.00 73.00 443 LEU A C 1
ATOM 3325 O O . LEU A 1 443 ? 10.637 18.988 17.827 1.00 73.00 443 LEU A O 1
ATOM 3329 N N . ALA A 1 444 ? 12.239 19.133 16.262 1.00 71.12 444 ALA A N 1
ATOM 3330 C CA . ALA A 1 444 ? 11.569 18.281 15.281 1.00 71.12 444 ALA A CA 1
ATOM 3331 C C . ALA A 1 444 ? 12.130 16.850 15.343 1.00 71.12 444 ALA A C 1
ATOM 3333 O O . ALA A 1 444 ? 13.346 16.652 15.350 1.00 71.12 444 ALA A O 1
ATOM 3334 N N . VAL A 1 445 ? 11.245 15.853 15.378 1.00 71.94 445 VAL A N 1
ATOM 3335 C CA . VAL A 1 445 ? 11.580 14.424 15.358 1.00 71.94 445 VAL A CA 1
ATOM 3336 C C . VAL A 1 445 ? 10.835 13.773 14.196 1.00 71.94 445 VAL A C 1
ATOM 3338 O O . VAL A 1 445 ? 9.626 13.582 14.273 1.00 71.94 445 VAL A O 1
ATOM 3341 N N . CYS A 1 446 ? 11.562 13.422 13.135 1.00 66.81 446 CYS A N 1
ATOM 3342 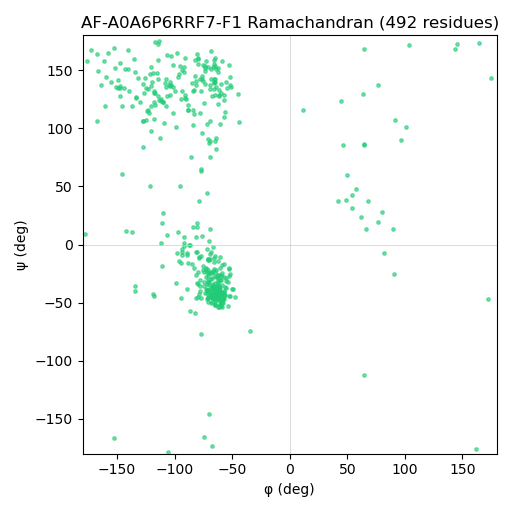C CA . CYS A 1 446 ? 11.019 12.785 11.930 1.00 66.81 446 CYS A CA 1
ATOM 3343 C C . CYS A 1 446 ? 11.598 11.370 11.769 1.00 66.81 446 CYS A C 1
ATOM 3345 O O . CYS A 1 446 ? 12.745 11.123 12.150 1.00 66.81 446 CYS A O 1
ATOM 3347 N N . GLY A 1 447 ? 10.833 10.432 11.204 1.00 61.16 447 GLY A N 1
ATOM 3348 C CA . GLY A 1 447 ? 11.272 9.043 11.033 1.00 61.16 447 GLY A CA 1
ATOM 3349 C C . GLY A 1 447 ? 10.128 8.058 10.786 1.00 61.16 447 GLY A C 1
ATOM 3350 O O . GLY A 1 447 ? 8.969 8.442 10.666 1.00 61.16 447 GLY A O 1
ATOM 3351 N N . THR A 1 448 ? 10.450 6.764 10.710 1.00 59.50 448 THR A N 1
ATOM 3352 C CA . THR A 1 448 ? 9.466 5.726 10.361 1.00 59.50 448 THR A CA 1
ATOM 3353 C C . THR A 1 448 ? 8.479 5.437 11.496 1.00 59.50 448 THR A C 1
ATOM 3355 O O . THR A 1 448 ? 8.804 5.550 12.679 1.00 59.50 448 THR A O 1
ATOM 3358 N N . PHE A 1 449 ? 7.280 4.969 11.143 1.00 59.06 449 PHE A N 1
ATOM 3359 C CA . PHE A 1 449 ? 6.220 4.564 12.080 1.00 59.06 449 PHE A CA 1
ATOM 3360 C C . PHE A 1 449 ? 6.681 3.605 13.187 1.00 59.06 449 PHE A C 1
ATOM 3362 O O . PHE A 1 449 ? 6.309 3.776 14.348 1.00 59.06 449 PHE A O 1
ATOM 3369 N N . PHE A 1 450 ? 7.570 2.663 12.864 1.00 59.41 450 PHE A N 1
ATOM 3370 C CA . PHE A 1 450 ? 8.142 1.741 13.847 1.00 59.41 450 PHE A CA 1
ATOM 3371 C C . PHE A 1 450 ? 9.037 2.454 14.878 1.00 59.41 450 PHE A C 1
ATOM 3373 O O . PHE A 1 450 ? 8.920 2.179 16.071 1.00 59.41 450 PHE A O 1
ATOM 3380 N N . MET A 1 451 ? 9.858 3.427 14.456 1.00 62.72 451 MET A N 1
ATOM 3381 C CA . MET A 1 451 ? 10.647 4.261 15.378 1.00 62.72 451 MET A CA 1
ATOM 3382 C C . MET A 1 4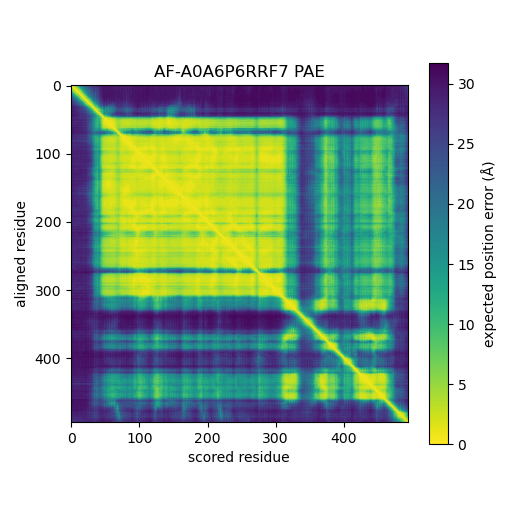51 ? 9.754 5.156 16.245 1.00 62.72 451 MET A C 1
ATOM 3384 O O . MET A 1 451 ? 10.046 5.379 17.418 1.00 62.72 451 MET A O 1
ATOM 3388 N N . MET A 1 452 ? 8.649 5.663 15.694 1.00 71.38 452 MET A N 1
ATOM 3389 C CA . MET A 1 452 ? 7.807 6.650 16.379 1.00 71.38 452 MET A CA 1
ATOM 3390 C C . MET A 1 452 ? 7.130 6.109 17.637 1.00 71.38 452 MET A C 1
ATOM 3392 O O . MET A 1 452 ? 6.930 6.855 18.594 1.00 71.38 452 MET A O 1
ATOM 3396 N N . ARG A 1 453 ? 6.883 4.798 17.715 1.00 68.38 453 ARG A N 1
ATOM 3397 C CA . ARG A 1 453 ? 6.468 4.139 18.961 1.00 68.38 453 ARG A CA 1
ATOM 3398 C C . ARG A 1 453 ? 7.497 4.322 20.086 1.00 68.38 453 ARG A C 1
ATOM 3400 O O . ARG A 1 453 ? 7.113 4.648 21.208 1.00 68.38 453 ARG A O 1
ATOM 3407 N N . GLU A 1 454 ? 8.788 4.159 19.790 1.00 67.56 454 GLU A N 1
ATOM 3408 C CA . GLU A 1 454 ? 9.881 4.374 20.750 1.00 67.56 454 GLU A CA 1
ATOM 3409 C C . GLU A 1 454 ? 10.072 5.872 21.064 1.00 67.56 454 GLU A C 1
ATOM 3411 O O . GLU A 1 454 ? 10.359 6.225 22.209 1.00 67.56 454 GLU A O 1
ATOM 3416 N N . VAL A 1 455 ? 9.815 6.772 20.102 1.00 72.81 455 VAL A N 1
ATOM 3417 C CA . VAL A 1 455 ? 9.778 8.232 20.336 1.00 72.81 455 VAL A CA 1
ATOM 3418 C C . VAL A 1 455 ? 8.693 8.603 21.356 1.00 72.81 455 VAL A C 1
ATOM 3420 O O . VAL A 1 455 ? 8.993 9.258 22.356 1.00 72.81 455 VAL A O 1
ATOM 3423 N N . PHE A 1 456 ? 7.446 8.154 21.160 1.00 74.50 456 PHE A N 1
ATOM 3424 C CA . PHE A 1 456 ? 6.351 8.431 22.100 1.00 74.50 456 PHE A CA 1
ATOM 3425 C C . PHE A 1 456 ? 6.637 7.854 23.497 1.00 74.50 456 PHE A C 1
ATOM 3427 O O . PHE A 1 456 ? 6.470 8.557 24.496 1.00 74.50 456 PHE A O 1
ATOM 3434 N N . GLN A 1 457 ? 7.148 6.619 23.572 1.00 71.94 457 GLN A N 1
ATOM 3435 C CA . GLN A 1 457 ? 7.538 5.985 24.837 1.00 71.94 457 GLN A CA 1
ATOM 3436 C C . GLN A 1 457 ? 8.683 6.725 25.548 1.00 71.94 457 GLN A C 1
ATOM 3438 O O . GLN A 1 457 ? 8.626 6.892 26.767 1.00 71.94 457 GLN A O 1
ATOM 3443 N N . THR A 1 458 ? 9.686 7.217 24.811 1.00 69.81 458 THR A N 1
ATOM 3444 C CA . THR A 1 458 ? 10.814 7.991 25.369 1.00 69.81 458 THR A CA 1
ATOM 3445 C C . THR A 1 458 ? 10.343 9.254 26.081 1.00 69.81 458 THR A C 1
ATOM 3447 O O . THR A 1 458 ? 10.847 9.590 27.151 1.00 69.81 458 THR A O 1
ATOM 3450 N N . PHE A 1 459 ? 9.360 9.946 25.507 1.00 74.94 459 PHE A N 1
ATOM 3451 C CA . PHE A 1 459 ? 8.781 11.162 26.076 1.00 74.94 459 PHE A CA 1
ATOM 3452 C C . PHE A 1 459 ? 7.685 10.886 27.125 1.00 74.94 459 PHE A C 1
ATOM 3454 O O . PHE A 1 459 ? 6.915 11.786 27.459 1.00 74.94 459 PHE A O 1
ATOM 3461 N N . GLY A 1 460 ? 7.582 9.652 27.634 1.00 66.38 460 GLY A N 1
ATOM 3462 C CA . GLY A 1 460 ? 6.605 9.258 28.655 1.00 66.38 460 GLY A CA 1
ATOM 3463 C C . GLY A 1 460 ? 5.147 9.308 28.187 1.00 66.38 460 GLY A C 1
ATOM 3464 O O . GLY A 1 460 ? 4.232 9.257 29.009 1.00 66.38 460 GLY A O 1
ATOM 3465 N N . MET A 1 461 ? 4.901 9.416 26.878 1.00 68.88 461 MET A N 1
ATOM 3466 C CA . MET A 1 461 ? 3.552 9.535 26.344 1.00 68.88 461 MET A CA 1
ATOM 3467 C C . MET A 1 461 ? 2.907 8.166 26.172 1.00 68.88 461 MET A C 1
ATOM 3469 O O . MET A 1 461 ? 3.111 7.483 25.168 1.00 68.88 461 MET A O 1
ATOM 3473 N N . ASN A 1 462 ? 2.012 7.836 27.102 1.00 53.06 462 ASN A N 1
ATOM 3474 C CA . ASN A 1 462 ? 0.892 6.960 26.786 1.00 53.06 462 ASN A CA 1
ATOM 3475 C C . ASN A 1 462 ? 0.003 7.663 25.750 1.00 53.06 462 ASN A C 1
ATOM 3477 O O . ASN A 1 462 ? -0.943 8.379 26.081 1.00 53.06 462 ASN A O 1
ATOM 3481 N N . THR A 1 463 ? 0.287 7.413 24.474 1.00 47.62 463 THR A N 1
ATOM 3482 C CA . THR A 1 463 ? -0.784 7.324 23.484 1.00 47.62 463 THR A CA 1
ATOM 3483 C C . THR A 1 463 ? -1.825 6.336 24.015 1.00 47.62 463 THR A C 1
ATOM 3485 O O . THR A 1 463 ? -1.441 5.305 24.567 1.00 47.62 463 THR A O 1
ATOM 3488 N N . GLY A 1 464 ? -3.117 6.647 23.886 1.00 40.28 464 GLY A N 1
ATOM 3489 C CA . GLY A 1 464 ? -4.195 5.765 24.346 1.00 40.28 464 GLY A CA 1
ATOM 3490 C C . GLY A 1 464 ? -4.320 4.493 23.489 1.00 40.28 464 GLY A C 1
ATOM 3491 O O . GLY A 1 464 ? -3.319 4.005 22.961 1.00 40.28 464 GLY A O 1
ATOM 3492 N N . PRO A 1 465 ? -5.535 3.956 23.280 1.00 36.94 465 PRO A N 1
ATOM 3493 C CA . PRO A 1 465 ? -5.759 2.945 22.251 1.00 36.94 465 PRO A CA 1
ATOM 3494 C C . PRO A 1 465 ? -5.620 3.566 20.847 1.00 36.94 465 PRO A C 1
ATOM 3496 O O . PRO A 1 465 ? -6.608 3.805 20.161 1.00 36.94 465 PRO A O 1
ATOM 3499 N N . ILE A 1 466 ? -4.380 3.835 20.425 1.00 44.59 466 ILE A N 1
ATOM 3500 C CA . ILE A 1 466 ? -4.011 3.755 19.009 1.00 44.59 466 ILE A CA 1
ATOM 3501 C C . ILE A 1 466 ? -4.137 2.283 18.623 1.00 44.59 466 ILE A C 1
ATOM 3503 O O . ILE A 1 466 ? -3.737 1.419 19.407 1.00 44.59 466 ILE A O 1
ATOM 3507 N N . ASP A 1 467 ? -4.652 2.022 17.424 1.00 42.53 467 ASP A N 1
ATOM 3508 C CA . ASP A 1 467 ? -4.645 0.711 16.775 1.00 42.53 467 ASP A CA 1
ATOM 3509 C C . ASP A 1 467 ? -3.254 0.053 16.926 1.00 42.53 467 ASP A C 1
ATOM 3511 O O . ASP A 1 467 ? -2.288 0.524 16.318 1.00 42.53 467 ASP A O 1
ATOM 3515 N N . PRO A 1 468 ? -3.082 -0.963 17.800 1.00 40.66 468 PRO A N 1
ATOM 3516 C CA . PRO A 1 468 ? -1.763 -1.396 18.241 1.00 40.66 468 PRO A CA 1
ATOM 3517 C C . PRO A 1 468 ? -0.926 -1.906 17.069 1.00 40.66 468 PRO A C 1
ATOM 3519 O O . PRO A 1 468 ? -1.265 -2.843 16.351 1.00 40.66 468 PRO A O 1
ATOM 3522 N N . MET A 1 469 ? 0.206 -1.232 16.903 1.00 46.41 469 MET A N 1
ATOM 3523 C CA . MET A 1 469 ? 0.951 -1.129 15.651 1.00 46.41 469 MET A CA 1
ATOM 3524 C C . MET A 1 469 ? 1.856 -2.343 15.354 1.00 46.41 469 MET A C 1
ATOM 3526 O O . MET A 1 469 ? 2.624 -2.315 14.391 1.00 46.41 469 MET A O 1
ATOM 3530 N N . ASP A 1 470 ? 1.780 -3.403 16.169 1.00 44.81 470 ASP A N 1
ATOM 3531 C CA . ASP A 1 470 ? 2.617 -4.613 16.103 1.00 44.81 470 ASP A CA 1
ATOM 3532 C C . ASP A 1 470 ? 2.188 -5.561 14.976 1.00 44.81 470 ASP A C 1
ATOM 3534 O O . ASP A 1 470 ? 1.787 -6.702 15.179 1.00 44.81 470 ASP A O 1
ATOM 3538 N N . MET A 1 471 ? 2.304 -5.079 13.741 1.00 42.41 471 MET A N 1
ATOM 3539 C CA . MET A 1 471 ? 2.067 -5.899 12.556 1.00 42.41 471 MET A CA 1
ATOM 3540 C C . MET A 1 471 ? 3.201 -6.897 12.263 1.00 42.41 471 MET A C 1
ATOM 3542 O O . MET A 1 471 ? 2.961 -7.887 11.579 1.00 42.41 471 MET A O 1
ATOM 3546 N N . ASN A 1 472 ? 4.425 -6.617 12.739 1.00 39.94 472 ASN A N 1
ATOM 3547 C CA . ASN A 1 472 ? 5.663 -7.194 12.197 1.00 39.94 472 ASN A CA 1
ATOM 3548 C C . ASN A 1 472 ? 6.706 -7.660 13.245 1.00 39.94 472 ASN A C 1
ATOM 3550 O O . ASN A 1 472 ? 7.828 -7.957 12.838 1.00 39.94 472 ASN A O 1
ATOM 3554 N N . GLU A 1 473 ? 6.410 -7.746 14.554 1.00 29.38 473 GLU A N 1
ATOM 3555 C CA . GLU A 1 473 ? 7.390 -8.271 15.532 1.00 29.38 473 GLU A CA 1
ATOM 3556 C C . GLU A 1 473 ? 6.894 -9.475 16.357 1.00 29.38 473 GLU A C 1
ATOM 3558 O O . GLU A 1 473 ? 5.815 -9.464 16.941 1.00 29.38 473 GLU A O 1
ATOM 3563 N N . ARG A 1 474 ? 7.772 -10.486 16.447 1.00 27.05 474 ARG A N 1
ATOM 3564 C CA . ARG A 1 474 ? 7.728 -11.672 17.329 1.00 27.05 474 ARG A CA 1
ATOM 3565 C C . ARG A 1 474 ? 6.578 -12.658 17.111 1.00 27.05 474 ARG A C 1
ATOM 3567 O O . ARG A 1 474 ? 5.637 -12.746 17.898 1.00 27.05 474 ARG A O 1
ATOM 3574 N N . SER A 1 475 ? 6.809 -13.591 16.187 1.00 26.58 475 SER A N 1
ATOM 3575 C CA . SER A 1 475 ? 6.377 -14.975 16.414 1.00 26.58 475 SER A CA 1
ATOM 3576 C C . SER A 1 475 ? 6.884 -15.454 17.788 1.00 26.58 475 SER A C 1
ATOM 3578 O O . SER A 1 475 ? 8.057 -15.221 18.107 1.00 26.58 475 SER A O 1
ATOM 3580 N N . PRO A 1 476 ? 6.063 -16.132 18.611 1.00 27.30 476 PRO A N 1
ATOM 3581 C CA . PRO A 1 476 ? 6.561 -16.784 19.818 1.00 27.30 476 PRO A CA 1
ATOM 3582 C C . PRO A 1 476 ? 7.615 -17.832 19.435 1.00 27.30 476 PRO A C 1
ATOM 3584 O O . PRO A 1 476 ? 7.463 -18.551 18.449 1.00 27.30 476 PRO A O 1
ATOM 3587 N N . THR A 1 477 ? 8.704 -17.907 20.200 1.00 32.56 477 THR A N 1
ATOM 3588 C CA . THR A 1 477 ? 9.879 -18.732 19.876 1.00 32.56 477 THR A CA 1
ATOM 3589 C C . THR A 1 477 ? 9.581 -20.228 19.996 1.00 32.56 477 THR A C 1
ATOM 3591 O O . THR A 1 477 ? 9.775 -20.819 21.059 1.00 32.56 477 THR A O 1
ATOM 3594 N N . THR A 1 478 ? 9.118 -20.835 18.903 1.00 29.77 478 THR A N 1
ATOM 3595 C CA . THR A 1 478 ? 8.876 -22.284 18.780 1.00 29.77 478 THR A CA 1
ATOM 3596 C C . THR A 1 478 ? 9.406 -22.870 17.472 1.00 29.77 478 THR A C 1
ATOM 3598 O O . THR A 1 478 ? 9.995 -23.944 17.510 1.00 29.77 478 THR A O 1
ATOM 3601 N N . ALA A 1 479 ? 9.257 -22.169 16.342 1.00 34.12 479 ALA A N 1
ATOM 3602 C CA . ALA A 1 479 ? 9.804 -22.595 15.052 1.00 34.12 479 ALA A CA 1
ATOM 3603 C C . ALA A 1 479 ? 11.284 -22.206 14.898 1.00 34.12 479 ALA A C 1
ATOM 3605 O O . ALA A 1 479 ? 11.678 -21.063 15.146 1.00 34.12 479 ALA A O 1
ATOM 3606 N N . SER A 1 480 ? 12.104 -23.153 14.451 1.00 31.69 480 SER A N 1
ATOM 3607 C CA . SER A 1 480 ? 13.512 -22.947 14.117 1.00 31.69 480 SER A CA 1
ATOM 3608 C C . SER A 1 480 ? 13.693 -22.363 12.702 1.00 31.69 480 SER A C 1
ATOM 3610 O O . SER A 1 480 ? 12.853 -22.571 11.821 1.00 31.69 480 SER A O 1
ATOM 3612 N N . PRO A 1 481 ? 14.843 -21.722 12.405 1.00 36.59 481 PRO A N 1
ATOM 3613 C CA . PRO A 1 481 ? 15.181 -21.300 11.040 1.00 36.59 481 PRO A CA 1
ATOM 3614 C C . PRO A 1 481 ? 15.249 -22.450 10.016 1.00 36.59 481 PRO A C 1
ATOM 3616 O O . PRO A 1 481 ? 15.212 -22.202 8.811 1.00 36.59 481 PRO A O 1
ATOM 3619 N N . GLN A 1 482 ? 15.355 -23.705 10.471 1.00 36.66 482 GLN A N 1
ATOM 3620 C CA . GLN A 1 482 ? 15.347 -24.885 9.602 1.00 36.66 482 GLN A CA 1
ATOM 3621 C C . GLN A 1 482 ? 13.929 -25.253 9.147 1.00 36.66 482 GLN A C 1
ATOM 3623 O O . GLN A 1 482 ? 13.751 -25.623 7.992 1.00 36.66 482 GLN A O 1
ATOM 3628 N N . GLU A 1 483 ? 12.914 -25.083 9.996 1.00 35.50 483 GLU A N 1
ATOM 3629 C CA . GLU A 1 483 ? 11.512 -25.349 9.636 1.00 35.50 483 GLU A CA 1
ATOM 3630 C C . GLU A 1 483 ? 10.972 -24.308 8.645 1.00 35.50 483 GLU A C 1
ATOM 3632 O O . GLU A 1 483 ? 10.258 -24.663 7.709 1.00 35.50 483 GLU A O 1
ATOM 3637 N N . ILE A 1 484 ? 11.402 -23.046 8.764 1.00 38.16 484 ILE A N 1
ATOM 3638 C CA . ILE A 1 484 ? 11.093 -21.998 7.775 1.00 38.16 484 ILE A CA 1
ATOM 3639 C C . ILE A 1 484 ? 11.718 -22.342 6.410 1.00 38.16 484 ILE A C 1
ATOM 3641 O O . ILE A 1 484 ? 11.050 -22.223 5.384 1.00 38.16 484 ILE A O 1
ATOM 3645 N N . LYS A 1 485 ? 12.965 -22.842 6.384 1.00 36.38 485 LYS A N 1
ATOM 3646 C CA . LYS A 1 485 ? 13.620 -23.316 5.148 1.00 36.38 485 LYS A CA 1
ATOM 3647 C C . LYS A 1 485 ? 13.052 -24.634 4.605 1.00 36.38 485 LYS A C 1
ATOM 3649 O O . LYS A 1 485 ? 13.167 -24.883 3.410 1.00 36.38 485 LYS A O 1
ATOM 3654 N N . ALA A 1 486 ? 12.424 -25.462 5.440 1.00 35.59 486 ALA A N 1
ATOM 3655 C CA . ALA A 1 486 ? 11.694 -26.644 4.983 1.00 35.59 486 ALA A CA 1
ATOM 3656 C C . ALA A 1 486 ? 10.368 -26.254 4.305 1.00 35.59 486 ALA A C 1
ATOM 3658 O O . ALA A 1 486 ? 10.049 -26.776 3.240 1.00 35.59 486 ALA A O 1
ATOM 3659 N N . ALA A 1 487 ? 9.634 -25.287 4.867 1.00 34.69 487 ALA A N 1
ATOM 3660 C CA . ALA A 1 487 ? 8.373 -24.795 4.307 1.00 34.69 487 ALA A CA 1
ATOM 3661 C C . ALA A 1 487 ? 8.532 -24.064 2.957 1.00 34.69 487 ALA A C 1
ATOM 3663 O O . ALA A 1 487 ? 7.581 -23.998 2.181 1.00 34.69 487 ALA A O 1
ATOM 3664 N N . THR A 1 488 ? 9.718 -23.530 2.646 1.00 35.44 488 THR A N 1
ATOM 3665 C CA . THR A 1 488 ? 10.013 -22.924 1.335 1.00 35.44 488 THR A CA 1
ATOM 3666 C C . THR A 1 488 ? 10.551 -23.909 0.294 1.00 35.44 488 THR A C 1
ATOM 3668 O O . THR A 1 488 ? 10.647 -23.548 -0.877 1.00 35.44 488 THR A O 1
ATOM 3671 N N . ALA A 1 489 ? 10.844 -25.156 0.677 1.00 28.64 489 ALA A N 1
ATOM 3672 C CA . ALA A 1 489 ? 11.378 -26.201 -0.197 1.00 28.64 489 ALA A CA 1
ATOM 3673 C C . ALA A 1 489 ? 10.280 -27.121 -0.775 1.00 28.64 489 ALA A C 1
ATOM 3675 O O . ALA A 1 489 ? 10.391 -28.347 -0.721 1.00 28.64 489 ALA A O 1
ATOM 3676 N N . LEU A 1 490 ? 9.219 -26.538 -1.348 1.00 28.03 490 LEU A N 1
ATOM 3677 C CA . LEU A 1 490 ? 8.265 -27.307 -2.153 1.00 28.03 490 LEU A CA 1
ATOM 3678 C C . LEU A 1 490 ? 8.940 -27.790 -3.444 1.00 28.03 490 LEU A C 1
ATOM 3680 O O . LEU A 1 490 ? 9.557 -27.013 -4.174 1.00 28.03 490 LEU A O 1
ATOM 3684 N N . GLN A 1 491 ? 8.845 -29.094 -3.696 1.00 27.12 491 GLN A N 1
ATOM 3685 C CA . GLN A 1 491 ? 9.444 -29.742 -4.861 1.00 27.12 491 GLN A CA 1
ATOM 3686 C C . GLN A 1 491 ? 8.703 -29.357 -6.153 1.00 27.12 491 GLN A C 1
ATOM 3688 O O . GLN A 1 491 ? 7.504 -29.071 -6.104 1.00 27.12 491 GLN A O 1
ATOM 3693 N N . PRO A 1 492 ? 9.373 -29.378 -7.322 1.00 30.02 492 PRO A N 1
ATOM 3694 C CA . PRO A 1 492 ? 8.655 -29.393 -8.588 1.00 30.02 492 PRO A CA 1
ATOM 3695 C C . PRO A 1 492 ? 7.792 -30.660 -8.654 1.00 30.02 492 PRO A C 1
ATOM 3697 O O . PRO A 1 492 ? 8.296 -31.760 -8.434 1.00 30.02 492 PRO A O 1
ATOM 3700 N N . HIS A 1 493 ? 6.504 -30.499 -8.951 1.00 31.08 493 HIS A N 1
ATOM 3701 C CA . HIS A 1 493 ? 5.667 -31.611 -9.394 1.00 31.08 493 HIS A CA 1
ATOM 3702 C C . HIS A 1 493 ? 5.981 -31.934 -10.864 1.00 31.08 493 HIS A C 1
ATOM 3704 O O . HIS A 1 493 ? 6.249 -31.012 -11.639 1.00 31.08 493 HIS A O 1
ATOM 3710 N N . ASP A 1 494 ? 5.968 -33.229 -11.198 1.00 29.69 494 ASP A N 1
ATOM 3711 C CA . ASP A 1 494 ? 6.244 -33.787 -12.535 1.00 29.69 494 ASP A CA 1
ATOM 3712 C C . ASP A 1 494 ? 5.221 -33.368 -13.617 1.00 29.69 494 ASP A C 1
ATOM 3714 O O . ASP A 1 494 ? 4.012 -33.268 -13.294 1.00 29.69 494 ASP A O 1
#

InterPro domains:
  IPR001645 Folylpolyglutamate synthetase [PTHR11136] (70-420)
  IPR001645 Folylpolyglutamate synthetase [TIGR01499] (75-390)
  IPR013221 Mur ligase, central [PF08245] (95-240)
  IPR018109 Folylpolyglutamate synthetase, conserved site [PS01012] (187-202)
  IPR036565 Mur-like, catalytic domain superfamily [G3DSA:3.40.1190.10] (41-352)
  IPR036565 Mur-like, catalytic domain superfamily [SSF53623] (56-289)

Nearest PDB structures (foldseek):
  2vos-assembly1_A  TM=8.943E-01  e=1.480E-17  Mycobacterium tuberculosis H37Rv
  2gc5-assembly1_A  TM=6.331E-01  e=8.800E-19  Lacticaseibacillus casei
  3nrs-assembly1_A  TM=6.333E-01  e=2.176E-18  Yersinia pestis CO92
  3n2a-assembly1_A  TM=6.078E-01  e=3.559E-19  Yersinia pestis CO92
  1fgs-assembly1_A  TM=6.509E-01  e=2.011E-16  Lacticaseibacillus casei

Foldseek 3Di:
DDDDDDDDDDDDDDDDDDDDDDDDDDDDDDPPCVQVVLPVPDPPDDDDPVSLVVSLVVVLVVLLPAAADDQDQVLLVQLCVLLVVLLVLAAEEEEAEDALGLLLQQLLQLLCVLLVFFEWEADDDDDFDNQCRTDTSNHGDDSVLLSVLLSSSVVSCVVSVHRDHSQSSSLSSNSSSCSVVSGHYYYHYFPAQAQRTSNLSNQDHQEYEHLAFDDDPCVQQNDDSVSSLVSNLNSDHAQHEYEYQARSVPDVVSVVSCVVSVYNYHYDHDDPVFDDSLVSSLVSSVCCSCPRVNRPHDPVSSVVSSPDDDAKDKDKDDPQLQQLLLLLLVVVVPPPDDDDDPPPVVVVVVVPPDPDPRDGHDPPAFWAPIEIEIADSDPVNVVVVVVVDDDDDEAFDDVPGVCVVVVVVVPDDDYDDDDDPDDDPLNVLSVQGNVSRVVNHYHYHYYHPVVVVVVCVSSVDPPDPRSPRPNRDDDDPDDDPVVVVVVVPDDDDD

Radius of gyration: 27.48 Å; Cα contacts (8 Å, |Δi|>4): 728; chains: 1; bounding box: 69×80×85 Å